Protein AF-0000000080330402 (afdb_homodimer)

Secondary structure (DSSP, 8-state):
-PPPHHHHHHHHHHHHHHHHHHHHS-GGG--HHHHHHHHT--HHHHHHH-TTTHHHHHHHHHHHHHHHHHHTTTTTGGG--SHHHHHHHHHHHHHHHHHHTT--HHHHHHHHHTTSTTHHHHHHHHHHHHHHHHHHHHHHHHHTTSS-TTS-HHHHHHHHHHHHHHHHHHHHHHS--HHHHHHHHHHHHHHHHHHHHHS--/-PPPHHHHHHHHHHHHHHHHHHHHS-GGG--HHHHHHHHT--HHHHHHH-TTTHHHHHHHHHHHHHHHHHHTTTTTGGG--SHHHHHHHHHHHHHHHHHHTT--HHHHHHHHHTTSTTHHHHHHHHHHHHHHHHHHHHHHHHHTTSS-TTS-HHHHHHHHHHHHHHHHHHHHHHS--HHHHHHHHHHHHHHHHHHHHHS--

Radius of gyration: 23.69 Å; Cα contacts (8 Å, |Δi|>4): 505; chains: 2; bounding box: 71×66×46 Å

InterPro domains:
  IPR001647 DNA-binding HTH domain, TetR-type [PF00440] (14-61)
  IPR009057 Homedomain-like superfamily [SSF46689] (9-74)
  IPR011075 Tetracyclin repressor-like, C-terminal domain [PF16925] (95-185)
  IPR036271 Tetracyclin repressor-like, C-terminal domain superfamily [SSF48498] (82-192)

Sequence (402 aa):
MALTTKGMATRQRILEGAAAYLRSNDAGNATLDEIREVTRTSKGQLFHYFPGGKEELLLEVARHEAGRVLEDQQPHLGALDSWAAWDRWRRALIARYKAQGPNCPLASLMNHVGHVPGAAEVTTTLLGQWQDYVERGIVVMQTKGAVSATIDARRTAGAFIAGIQGGVTVLRTTGRTDHLEAVLKILISYLRGSVAQEVSPMALTTKGMATRQRILEGAAAYLRSNDAGNATLDEIREVTRTSKGQLFHYFPGGKEELLLEVARHEAGRVLEDQQPHLGALDSWAAWDRWRRALIARYKAQGPNCPLASLMNHVGHVPGAAEVTTTLLGQWQDYVERGIVVMQTKGAVSATIDARRTAGAFIAGIQGGVTVLRTTGRTDHLEAVLKILISYLRGSVAQEVSP

Solvent-accessible surface area (backbone atoms only — not comparable to full-atom values): 20784 Å² total; per-residue (Å²): 129,83,73,48,72,67,49,46,51,51,48,49,49,40,42,52,37,41,41,59,52,40,63,79,36,62,54,83,75,59,46,69,67,57,42,24,62,75,43,72,44,53,74,68,53,49,40,68,75,25,71,70,39,68,65,45,46,51,48,52,32,36,46,54,45,46,54,44,62,59,56,71,41,54,68,34,51,79,46,30,68,45,72,70,31,44,49,49,30,51,53,51,53,51,52,50,49,61,72,48,44,52,62,45,55,50,62,52,38,41,74,68,39,51,83,41,90,63,39,52,52,45,55,51,50,42,53,50,54,54,27,50,38,45,18,53,22,44,49,48,25,29,76,70,61,57,21,36,81,83,58,56,37,63,51,50,17,31,17,51,50,11,18,48,50,7,8,50,52,47,13,45,63,72,65,44,57,63,30,30,53,31,25,52,52,48,55,52,48,42,43,58,47,38,41,64,64,69,70,63,128,130,84,72,50,73,67,51,48,51,52,47,48,50,42,42,51,40,42,41,60,52,39,63,78,36,62,54,83,74,60,45,69,66,58,43,24,62,75,43,72,43,53,73,68,54,48,41,67,73,26,70,70,39,65,64,44,45,51,49,51,31,36,46,53,44,46,53,45,62,58,55,70,40,54,67,35,52,81,45,31,68,45,72,68,32,44,50,50,30,52,51,52,52,52,51,50,49,61,72,49,45,50,63,47,54,49,61,52,39,43,73,67,39,53,83,42,88,64,38,53,52,46,54,51,49,43,54,49,54,53,26,50,40,46,18,52,21,45,47,48,25,29,77,70,62,56,21,37,81,85,58,55,38,64,51,52,19,30,18,51,50,11,20,50,49,7,8,50,53,47,14,45,62,72,64,44,58,64,30,30,54,32,24,51,52,49,54,53,48,43,44,58,47,39,40,64,64,70,70,61,127

Foldseek 3Di:
DDADPVRVVLLVLLLVQLLVVLLVPQLVPDDPVNSCVSSVHDPVSCCVSVVVPSLSSLLSNLLVLLVVLVVQLPPLLQPLQDLVSLVVSLVSLLVVLLVSFLRDSNVSSCVPNVVPPCSVVSVVVSLVVSLVSQLVSLVNCCVVLQFPPVDDSSVLSNQLSVQQVVLSVVRNVPVDNVSSSVSSVVSSVCRRCRSVVVPDD/DDADPVRVVLLVLLLVQLLVVLLVPQLVPDDPVNSCVSSVHDPVSCCVSVVVPSLSSLLSNLLVLLVVLVVQLPPLLQPLQDLVSLVVSLVSLLVVLLVSFLRDSNVSSCVPNVVPPCSVVSVVVSLVVSLVSQLVSLVNCCVVLQFPPVDDSSVLSNQLSVQQVVLSVVRNVPVDNVSSSVSSVVSSVCRRCRSVVVPDD

pLDDT: mean 92.51, std 9.35, range [40.81, 98.94]

Nearest PDB structures (foldseek):
  3bqz-assembly1_A  TM=7.120E-01  e=2.801E-05  Staphylococcus aureus
  3btj-assembly1_A  TM=7.243E-01  e=1.019E-04  Staphylococcus aureus subsp. aureus Mu50
  3bti-assembly1_A  TM=6.392E-01  e=7.377E-05  Staphylococcus aureus subsp. aureus Mu50
  4gfk-assembly1_A  TM=7.429E-01  e=1.121E-03  Vibrio cholerae O1 biovar El Tor str. N16961
  4gcl-assembly1_A  TM=5.907E-01  e=1.777E-03  Escherichia coli UTI89

Organism: NCBI:txid40318

Structure (mmCIF, N/CA/C/O backbone):
data_AF-0000000080330402-model_v1
#
loop_
_entity.id
_entity.type
_entity.pdbx_description
1 polymer 'TetR family transcriptional regulator'
#
loop_
_atom_site.group_PDB
_atom_site.id
_atom_site.type_symbol
_atom_site.label_atom_id
_atom_site.label_alt_id
_atom_site.label_comp_id
_atom_site.label_asym_id
_atom_site.label_entity_id
_atom_site.label_seq_id
_atom_site.pdbx_PDB_ins_code
_atom_site.Cartn_x
_atom_site.Cartn_y
_atom_site.Cartn_z
_atom_site.occupancy
_atom_site.B_iso_or_equiv
_atom_site.auth_seq_id
_atom_site.auth_comp_id
_atom_site.auth_asym_id
_atom_site.auth_atom_id
_atom_site.pdbx_PDB_model_num
ATOM 1 N N . MET A 1 1 ? -29.625 10.789 22.984 1 56.81 1 MET A N 1
ATOM 2 C CA . MET A 1 1 ? -30.828 10.164 22.469 1 56.81 1 MET A CA 1
ATOM 3 C C . MET A 1 1 ? -30.625 9.656 21.047 1 56.81 1 MET A C 1
ATOM 5 O O . MET A 1 1 ? -29.812 10.203 20.297 1 56.81 1 MET A O 1
ATOM 9 N N . ALA A 1 2 ? -31.156 8.555 20.797 1 69.06 2 ALA A N 1
ATOM 10 C CA . ALA A 1 2 ? -31.078 7.949 19.469 1 69.06 2 ALA A CA 1
ATOM 11 C C . ALA A 1 2 ? -31.75 8.836 18.422 1 69.06 2 ALA A C 1
ATOM 13 O O . ALA A 1 2 ? -32.812 9.43 18.672 1 69.06 2 ALA A O 1
ATOM 14 N N . LEU A 1 3 ? -31.094 9.219 17.375 1 80.81 3 LEU A N 1
ATOM 15 C CA . LEU A 1 3 ? -31.641 10.047 16.297 1 80.81 3 LEU A CA 1
ATOM 16 C C . LEU A 1 3 ? -32.906 9.422 15.734 1 80.81 3 LEU A C 1
ATOM 18 O O . LEU A 1 3 ? -33 8.195 15.633 1 80.81 3 LEU A O 1
ATOM 22 N N . THR A 1 4 ? -33.781 10.211 15.43 1 86.56 4 THR A N 1
ATOM 23 C CA . THR A 1 4 ? -35 9.797 14.734 1 86.56 4 THR A CA 1
ATOM 24 C C . THR A 1 4 ? -34.688 9.375 13.305 1 86.56 4 THR A C 1
ATOM 26 O O . THR A 1 4 ? -33.562 9.531 12.836 1 86.56 4 THR A O 1
ATOM 29 N N . THR A 1 5 ? -35.688 8.82 12.641 1 87.62 5 THR A N 1
ATOM 30 C CA . THR A 1 5 ? -35.531 8.461 11.234 1 87.62 5 THR A CA 1
ATOM 31 C C . THR A 1 5 ? -35.188 9.695 10.398 1 87.62 5 THR A C 1
ATOM 33 O O . THR A 1 5 ? -34.312 9.641 9.531 1 87.62 5 THR A O 1
ATOM 36 N N . LYS A 1 6 ? -35.938 10.711 10.633 1 87.88 6 LYS A N 1
ATOM 37 C CA . LYS A 1 6 ? -35.688 11.969 9.93 1 87.88 6 LYS A CA 1
ATOM 38 C C . LYS A 1 6 ? -34.281 12.5 10.25 1 87.88 6 LYS A C 1
ATOM 40 O O . LYS A 1 6 ? -33.594 13.016 9.367 1 87.88 6 LYS A O 1
ATOM 45 N N . GLY A 1 7 ? -33.938 12.453 11.461 1 88.56 7 GLY A N 1
ATOM 46 C CA . GLY A 1 7 ? -32.625 12.867 11.891 1 88.56 7 GLY A CA 1
ATOM 47 C C . GLY A 1 7 ? -31.5 12.094 11.211 1 88.56 7 GLY A C 1
ATOM 48 O O . GLY A 1 7 ? -30.5 12.68 10.789 1 88.56 7 GLY A O 1
ATOM 49 N N . MET A 1 8 ? -31.828 10.82 11.133 1 90.12 8 MET A N 1
ATOM 50 C CA . MET A 1 8 ? -30.844 9.961 10.469 1 90.12 8 MET A CA 1
ATOM 51 C C . MET A 1 8 ? -30.719 10.32 9 1 90.12 8 MET A C 1
ATOM 53 O O . MET A 1 8 ? -29.609 10.289 8.445 1 90.12 8 MET A O 1
ATOM 57 N N . ALA A 1 9 ? -31.75 10.641 8.406 1 91.81 9 ALA A N 1
ATOM 58 C CA . ALA A 1 9 ? -31.75 11.039 7 1 91.81 9 ALA A CA 1
ATOM 59 C C . ALA A 1 9 ? -30.969 12.344 6.805 1 91.81 9 ALA A C 1
ATOM 61 O O . ALA A 1 9 ? -30.25 12.492 5.824 1 91.81 9 ALA A O 1
ATOM 62 N N . THR A 1 10 ? -31.125 13.266 7.688 1 92.06 10 THR A N 1
ATOM 63 C CA . THR A 1 10 ? -30.406 14.539 7.617 1 92.06 10 THR A CA 1
ATOM 64 C C . THR A 1 10 ? -28.906 14.328 7.816 1 92.06 10 THR A C 1
ATOM 66 O O . THR A 1 10 ? -28.094 14.898 7.09 1 92.06 10 THR A O 1
ATOM 69 N N . ARG A 1 11 ? -28.594 13.531 8.781 1 94.31 11 ARG A N 1
ATOM 70 C CA . ARG A 1 11 ? -27.188 13.227 9.023 1 94.31 11 ARG A CA 1
ATOM 71 C C . ARG A 1 11 ? -26.547 12.617 7.785 1 94.31 11 ARG A C 1
ATOM 73 O O . ARG A 1 11 ? -25.422 12.984 7.422 1 94.31 11 ARG A O 1
ATOM 80 N N . GLN A 1 12 ? -27.281 11.758 7.168 1 93.81 12 GLN A N 1
ATOM 81 C CA . GLN A 1 12 ? -26.781 11.086 5.973 1 93.81 12 GLN A CA 1
ATOM 82 C C . GLN A 1 12 ? -26.609 12.07 4.82 1 93.81 12 GLN A C 1
ATOM 84 O O . GLN A 1 12 ? -25.641 11.992 4.062 1 93.81 12 GLN A O 1
ATOM 89 N N . ARG A 1 13 ? -27.5 12.938 4.703 1 93.94 13 ARG A N 1
ATOM 90 C CA . ARG A 1 13 ? -27.422 13.953 3.662 1 93.94 13 ARG A CA 1
ATOM 91 C C . ARG A 1 13 ? -26.172 14.828 3.848 1 93.94 13 ARG A C 1
ATOM 93 O O . ARG A 1 13 ? -25.484 15.141 2.879 1 93.94 13 ARG A O 1
ATOM 100 N N . ILE A 1 14 ? -25.922 15.188 5.043 1 94.38 14 ILE A N 1
ATOM 101 C CA . ILE A 1 14 ? -24.75 16 5.359 1 94.38 14 ILE A CA 1
ATOM 102 C C . ILE A 1 14 ? -23.469 15.211 5.047 1 94.38 14 ILE A C 1
ATOM 104 O O . ILE A 1 14 ? -22.547 15.734 4.426 1 94.38 14 ILE A O 1
ATOM 108 N N . LEU A 1 15 ? -23.516 14.023 5.457 1 95 15 LEU A N 1
ATOM 109 C CA . LEU A 1 15 ? -22.359 13.141 5.25 1 95 15 LEU A CA 1
ATOM 110 C C . LEU A 1 15 ? -22.078 12.977 3.762 1 95 15 LEU A C 1
ATOM 112 O O . LEU A 1 15 ? -20.922 13.102 3.334 1 95 15 LEU A O 1
ATOM 116 N N . GLU A 1 16 ? -23.062 12.773 2.943 1 94.38 16 GLU A N 1
ATOM 117 C CA . GLU A 1 16 ? -22.906 12.555 1.509 1 94.38 16 GLU A CA 1
ATOM 118 C C . GLU A 1 16 ? -22.453 13.836 0.805 1 94.38 16 GLU A C 1
ATOM 120 O O . GLU A 1 16 ? -21.625 13.789 -0.105 1 94.38 16 GLU A O 1
ATOM 125 N N . GLY A 1 17 ? -22.969 14.883 1.224 1 93.75 17 GLY A N 1
ATOM 126 C CA . GLY A 1 17 ? -22.531 16.156 0.688 1 93.75 17 GLY A CA 1
ATOM 127 C C . GLY A 1 17 ? -21.078 16.484 1.004 1 93.75 17 GLY A C 1
ATOM 128 O O . GLY A 1 17 ? -20.344 16.938 0.136 1 93.75 17 GLY A O 1
ATOM 129 N N . ALA A 1 18 ? -20.75 16.234 2.287 1 94.31 18 ALA A N 1
ATOM 130 C CA . ALA A 1 18 ? -19.359 16.438 2.697 1 94.31 18 ALA A CA 1
ATOM 131 C C . ALA A 1 18 ? -18.422 15.531 1.908 1 94.31 18 ALA A C 1
ATOM 133 O O . ALA A 1 18 ? -17.359 15.969 1.464 1 94.31 18 ALA A O 1
ATOM 134 N N . ALA A 1 19 ? -18.828 14.328 1.722 1 93.5 19 ALA A N 1
ATOM 135 C CA . ALA A 1 19 ? -18.031 13.359 0.97 1 93.5 19 ALA A CA 1
ATOM 136 C C . ALA A 1 19 ? -17.812 13.828 -0.465 1 93.5 19 ALA A C 1
ATOM 138 O O . ALA A 1 19 ? -16.688 13.773 -0.979 1 93.5 19 ALA A O 1
ATOM 139 N N . ALA A 1 20 ? -18.844 14.266 -1.09 1 91.75 20 ALA A N 1
ATOM 140 C CA . ALA A 1 20 ? -18.75 14.758 -2.461 1 91.75 20 ALA A CA 1
ATOM 141 C C . ALA A 1 20 ? -17.797 15.953 -2.555 1 91.75 20 ALA A C 1
ATOM 143 O O . ALA A 1 20 ? -17 16.047 -3.49 1 91.75 20 ALA A O 1
ATOM 144 N N . TYR A 1 21 ? -17.906 16.797 -1.569 1 92.25 21 TYR A N 1
ATOM 145 C CA . TYR A 1 21 ? -17.031 17.969 -1.501 1 92.25 21 TYR A CA 1
ATOM 146 C C . TYR 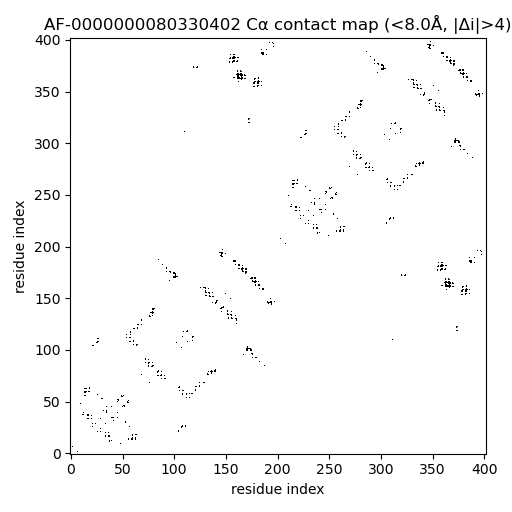A 1 21 ? -15.578 17.547 -1.35 1 92.25 21 TYR A C 1
ATOM 148 O O . TYR A 1 21 ? -14.695 18.094 -2.031 1 92.25 21 TYR A O 1
ATOM 156 N N . LEU A 1 22 ? -15.352 16.594 -0.539 1 89.88 22 LEU A N 1
ATOM 157 C CA . LEU A 1 22 ? -13.992 16.219 -0.17 1 89.88 22 LEU A CA 1
ATOM 158 C C . LEU A 1 22 ? -13.352 15.367 -1.262 1 89.88 22 LEU A C 1
ATOM 160 O O . LEU A 1 22 ? -12.133 15.18 -1.276 1 89.88 22 LEU A O 1
ATOM 164 N N . ARG A 1 23 ? -14.078 14.859 -2.154 1 84.62 23 ARG A N 1
ATOM 165 C CA . ARG A 1 23 ? -13.547 14.109 -3.291 1 84.62 23 ARG A CA 1
ATOM 166 C C . ARG A 1 23 ? -12.867 15.047 -4.285 1 84.62 23 ARG A C 1
ATOM 168 O O . ARG A 1 23 ? -11.93 14.641 -4.98 1 84.62 23 ARG A O 1
ATOM 175 N N . SER A 1 24 ? -13.344 16.234 -4.277 1 81.06 24 SER A N 1
ATOM 176 C CA . SER A 1 24 ? -12.82 17.203 -5.242 1 81.06 24 SER A CA 1
ATOM 177 C C . SER A 1 24 ? -11.836 18.156 -4.59 1 81.06 24 SER A C 1
ATOM 179 O O . SER A 1 24 ? -11.188 18.953 -5.273 1 81.06 24 SER A O 1
ATOM 181 N N . ASN A 1 25 ? -11.844 18.016 -3.24 1 79.56 25 ASN A N 1
ATOM 182 C CA . ASN A 1 25 ? -10.992 18.922 -2.475 1 79.56 25 ASN A CA 1
ATOM 183 C C . ASN A 1 25 ? -10.109 18.156 -1.489 1 79.56 25 ASN A C 1
ATOM 185 O O . ASN A 1 25 ? -10.477 17.078 -1.034 1 79.56 25 ASN A O 1
ATOM 189 N N . ASP A 1 26 ? -9 18.719 -1.228 1 75 26 ASP A N 1
ATOM 190 C CA . ASP A 1 26 ? -8.125 18.109 -0.228 1 75 26 ASP A CA 1
ATOM 191 C C . ASP A 1 26 ? -8.711 18.25 1.174 1 75 26 ASP A C 1
ATOM 193 O O . ASP A 1 26 ? -9.062 19.359 1.6 1 75 26 ASP A O 1
ATOM 197 N N . ALA A 1 27 ? -8.852 17.156 1.894 1 74.5 27 ALA A N 1
ATOM 198 C CA . ALA A 1 27 ? -9.438 17.125 3.229 1 74.5 27 ALA A CA 1
ATOM 199 C C . ALA A 1 27 ? -8.695 18.031 4.191 1 74.5 27 ALA A C 1
ATOM 201 O O . ALA A 1 27 ? -9.289 18.609 5.109 1 74.5 27 ALA A O 1
ATOM 202 N N . GLY A 1 28 ? -7.43 18.109 3.963 1 73.81 28 GLY A N 1
ATOM 203 C CA . GLY A 1 28 ? -6.621 18.938 4.836 1 73.81 28 GLY A CA 1
ATOM 204 C C . GLY A 1 28 ? -6.969 20.422 4.742 1 73.81 28 GLY A C 1
ATOM 205 O O . GLY A 1 28 ? -6.84 21.156 5.723 1 73.81 28 GLY A O 1
ATOM 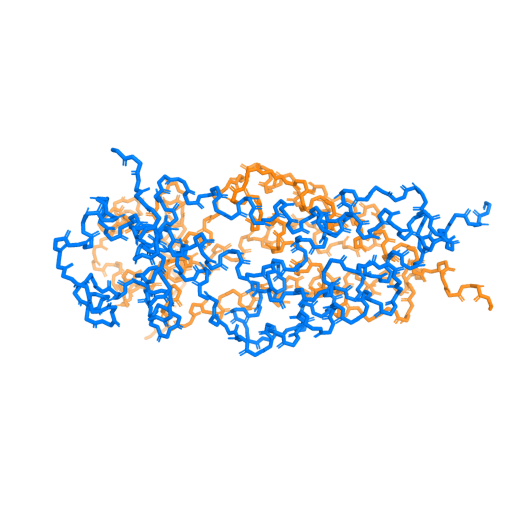206 N N . ASN A 1 29 ? -7.5 20.844 3.699 1 78.94 29 ASN A N 1
ATOM 207 C CA . ASN A 1 29 ? -7.805 22.25 3.469 1 78.94 29 ASN A CA 1
ATOM 208 C C . ASN A 1 29 ? -9.289 22.547 3.658 1 78.94 29 ASN A C 1
ATOM 210 O O . ASN A 1 29 ? -9.703 23.703 3.658 1 78.94 29 ASN A O 1
ATOM 214 N N . ALA A 1 30 ? -9.969 21.484 3.893 1 84.81 30 ALA A N 1
ATOM 215 C CA . ALA A 1 30 ? -11.414 21.672 4.016 1 84.81 30 ALA A CA 1
ATOM 216 C C . ALA A 1 30 ? -11.781 22.266 5.371 1 84.81 30 ALA A C 1
ATOM 218 O O . ALA A 1 30 ? -11.242 21.859 6.402 1 84.81 30 ALA A O 1
ATOM 219 N N . THR A 1 31 ? -12.617 23.312 5.309 1 88.31 31 THR A N 1
ATOM 220 C CA . THR A 1 31 ? -13.109 23.891 6.551 1 88.31 31 THR A CA 1
ATOM 221 C C . THR A 1 31 ? -14.57 23.516 6.793 1 88.31 31 THR A C 1
ATOM 223 O O . THR A 1 31 ? -15.297 23.203 5.852 1 88.31 31 THR A O 1
ATOM 226 N N . LEU A 1 32 ? -14.938 23.547 8.086 1 91.31 32 LEU A N 1
ATOM 227 C CA . LEU A 1 32 ? -16.328 23.25 8.422 1 91.31 32 LEU A CA 1
ATOM 228 C C . LEU A 1 32 ? -17.266 24.266 7.777 1 91.31 32 LEU A C 1
ATOM 230 O O . LEU A 1 32 ? -18.391 23.922 7.395 1 91.31 32 LEU A O 1
ATOM 234 N N . ASP A 1 33 ? -16.734 25.469 7.57 1 92.81 33 ASP A N 1
ATOM 235 C CA . ASP A 1 33 ? -17.547 26.516 6.941 1 92.81 33 ASP A CA 1
ATOM 236 C C . ASP A 1 33 ? -17.844 26.172 5.484 1 92.81 33 ASP A C 1
ATOM 238 O O . ASP A 1 33 ? -18.984 26.328 5.023 1 92.81 33 ASP A O 1
ATOM 242 N N . GLU A 1 34 ? -16.938 25.703 4.824 1 93.19 34 GLU A N 1
ATOM 243 C CA . GLU A 1 34 ? -17.125 25.281 3.436 1 93.19 34 GLU A CA 1
ATOM 244 C C . GLU A 1 34 ? -18.078 24.094 3.342 1 93.19 34 GLU A C 1
ATOM 246 O O . GLU A 1 34 ? -18.938 24.047 2.455 1 93.19 34 GLU A O 1
ATOM 251 N N . ILE A 1 35 ? -17.906 23.156 4.277 1 92.81 35 ILE A N 1
ATOM 252 C CA . ILE A 1 35 ? -18.766 21.969 4.289 1 92.81 35 ILE A CA 1
ATOM 253 C C . ILE A 1 35 ? -20.203 22.375 4.594 1 92.81 35 ILE A C 1
ATOM 255 O O . ILE A 1 35 ? -21.141 21.875 3.969 1 92.81 35 ILE A O 1
ATOM 259 N N . ARG A 1 36 ? -20.359 23.281 5.48 1 94.62 36 ARG A N 1
ATOM 260 C CA . ARG A 1 36 ? -21.688 23.797 5.812 1 94.62 36 ARG A CA 1
ATOM 261 C C . ARG A 1 36 ? -22.344 24.438 4.59 1 94.62 36 ARG A C 1
ATOM 263 O O . ARG A 1 36 ? -23.531 24.188 4.324 1 94.62 36 ARG A O 1
ATOM 270 N N . GLU A 1 37 ? -21.578 25.141 3.859 1 94.81 37 GLU A N 1
ATOM 271 C CA . GLU A 1 37 ? -22.109 25.828 2.689 1 94.81 37 GLU A CA 1
ATOM 272 C C . GLU A 1 37 ? -22.578 24.844 1.624 1 94.81 37 GLU A C 1
ATOM 274 O O . GLU A 1 37 ? -23.688 24.969 1.095 1 94.81 37 GLU A O 1
ATOM 279 N N . VAL A 1 38 ? -21.828 23.859 1.396 1 92.62 38 VAL A N 1
ATOM 280 C CA . VAL A 1 38 ? -22.109 22.922 0.309 1 92.62 38 VAL A CA 1
ATOM 281 C C . VAL A 1 38 ? -23.25 22 0.708 1 92.62 38 VAL A C 1
ATOM 283 O O . VAL A 1 38 ? -24.031 21.547 -0.146 1 92.62 38 VAL A O 1
ATOM 286 N N . THR A 1 39 ? -23.422 21.781 2.029 1 93.81 39 THR A N 1
ATOM 287 C CA . THR A 1 39 ? -24.453 20.859 2.494 1 93.81 39 THR A CA 1
ATOM 288 C C . THR A 1 39 ? -25.688 21.625 2.947 1 93.81 39 THR A C 1
ATOM 290 O O . THR A 1 39 ? -26.672 21.031 3.387 1 93.81 39 THR A O 1
ATOM 293 N N . ARG A 1 40 ? -25.641 22.969 2.926 1 94.62 40 ARG A N 1
ATOM 294 C CA . ARG A 1 40 ? -26.734 23.828 3.359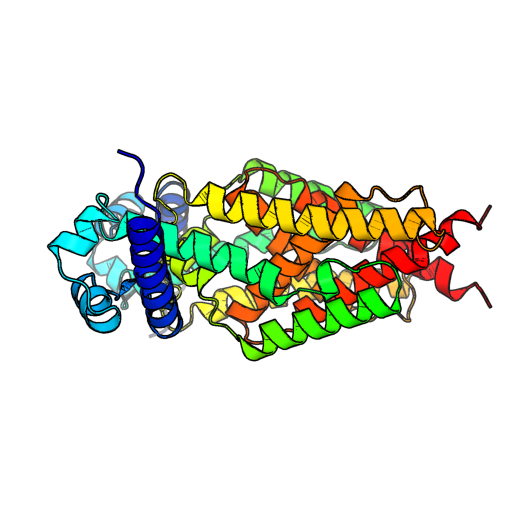 1 94.62 40 ARG A CA 1
ATOM 295 C C . ARG A 1 40 ? -27.156 23.484 4.785 1 94.62 40 ARG A C 1
ATOM 297 O O . ARG A 1 40 ? -28.344 23.281 5.051 1 94.62 40 ARG A O 1
ATOM 304 N N . THR A 1 41 ? -26.172 23.422 5.613 1 94.25 41 THR A N 1
ATOM 305 C CA . THR A 1 41 ? -26.359 23.094 7.023 1 94.25 41 THR A CA 1
ATOM 306 C C . THR A 1 41 ? -25.875 24.234 7.914 1 94.25 41 THR A C 1
ATOM 308 O O . THR A 1 41 ? -24.828 24.844 7.633 1 94.25 41 THR A O 1
ATOM 311 N N . SER A 1 42 ? -26.641 24.516 8.922 1 94.19 42 SER A N 1
ATOM 312 C CA . SER A 1 42 ? -26.203 25.531 9.867 1 94.19 42 SER A CA 1
ATOM 313 C C . SER A 1 42 ? -25.094 25 10.773 1 94.19 42 SER A C 1
ATOM 315 O O . SER A 1 42 ? -24.906 23.781 10.867 1 94.19 42 SER A O 1
ATOM 317 N N . LYS A 1 43 ? -24.375 25.938 11.398 1 92.81 43 LYS A N 1
ATOM 318 C CA . LYS A 1 43 ? -23.328 25.547 12.336 1 92.81 43 LYS A CA 1
ATOM 319 C C . LYS A 1 43 ? -23.906 24.688 13.469 1 92.81 43 LYS A C 1
ATOM 321 O O . LYS A 1 43 ? -23.328 23.656 13.828 1 92.81 43 LYS A O 1
ATOM 326 N N . GLY A 1 44 ? -25.031 25.078 14 1 93.5 44 GLY A N 1
ATOM 327 C CA . GLY A 1 44 ? -25.688 24.328 15.062 1 93.5 44 GLY A CA 1
ATOM 328 C C . GLY A 1 44 ? -26.078 22.922 14.656 1 93.5 44 GLY A C 1
ATOM 329 O O . GLY A 1 44 ? -25.891 21.969 15.414 1 93.5 44 GLY A O 1
ATOM 330 N N . GLN A 1 45 ? -26.547 22.812 13.523 1 92.88 45 GLN A N 1
ATOM 331 C CA . GLN A 1 45 ? -26.938 21.5 13 1 92.88 45 GLN A CA 1
ATOM 332 C C . GLN A 1 45 ? -25.734 20.594 12.836 1 92.88 45 GLN A C 1
ATOM 334 O O . GLN A 1 45 ? -25.781 19.406 13.188 1 92.88 45 GLN A O 1
ATOM 339 N N . LEU A 1 46 ? -24.641 21.141 12.328 1 94.25 46 LEU A N 1
ATOM 340 C CA . LEU A 1 46 ? -23.438 20.344 12.117 1 94.25 46 LEU A CA 1
ATOM 341 C C . LEU A 1 46 ? -22.922 19.766 13.43 1 94.25 46 LEU A C 1
ATOM 343 O O . LEU A 1 46 ? -22.594 18.578 13.5 1 94.25 46 LEU A O 1
ATOM 347 N N . PHE A 1 47 ? -22.984 20.578 14.469 1 93.69 47 PHE A N 1
ATOM 348 C CA . PHE A 1 47 ? -22.453 20.125 15.75 1 93.69 47 PHE A CA 1
ATOM 349 C C . PHE A 1 47 ? -23.453 19.219 16.453 1 93.69 47 PHE A C 1
ATOM 351 O O . PHE A 1 47 ? -23.078 18.422 17.312 1 93.69 47 PHE A O 1
ATOM 358 N N . HIS A 1 48 ? -24.703 19.406 16.047 1 94.38 48 HIS A N 1
ATOM 359 C CA . HIS A 1 48 ? -25.719 18.484 16.547 1 94.38 48 HIS A CA 1
ATOM 360 C C . HIS A 1 48 ? -25.484 17.078 16.016 1 94.38 48 HIS A C 1
ATOM 362 O O . HIS A 1 48 ? -25.531 16.109 16.781 1 94.38 48 HIS A O 1
ATOM 368 N N . TYR A 1 49 ? -25.234 16.984 14.766 1 94.75 49 TYR A N 1
ATOM 369 C CA . TYR A 1 49 ? -25.094 15.68 14.133 1 94.75 49 TYR A CA 1
ATOM 370 C C . TYR A 1 49 ? -23.656 15.156 14.258 1 94.75 49 TYR A C 1
ATOM 372 O O . TYR A 1 49 ? -23.438 13.945 14.219 1 94.75 49 TYR A O 1
ATOM 380 N N . PHE A 1 50 ? -22.672 16.062 14.422 1 95.81 50 PHE A N 1
ATOM 381 C CA . PHE A 1 50 ? -21.266 15.727 14.594 1 95.81 50 PHE A CA 1
ATOM 382 C C . PHE A 1 50 ? -20.656 16.531 15.727 1 95.81 50 PHE A C 1
ATOM 384 O O . PHE A 1 50 ? -19.859 17.438 15.484 1 95.81 50 PHE A O 1
ATOM 391 N N . PRO A 1 51 ? -20.906 16.094 16.906 1 94.25 51 PRO A N 1
ATOM 392 C CA . PRO A 1 51 ? -20.5 16.891 18.078 1 94.25 51 PRO A CA 1
ATOM 393 C C . PRO A 1 51 ? -18.984 16.953 18.25 1 94.25 51 PRO A C 1
ATOM 395 O O . PRO A 1 51 ? -18.484 17.906 18.828 1 94.25 51 PRO A O 1
ATOM 398 N N . GLY A 1 52 ? -18.297 15.984 17.688 1 92.56 52 GLY A N 1
ATOM 399 C CA . GLY A 1 52 ? -16.859 15.977 17.781 1 92.56 52 GLY A CA 1
ATOM 400 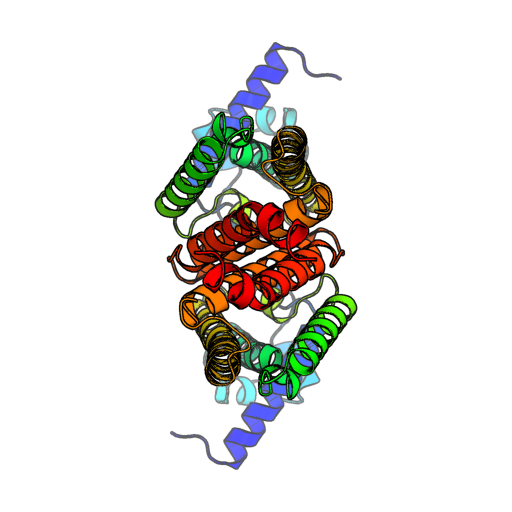C C . GLY A 1 52 ? -16.188 16.906 16.797 1 92.56 52 GLY A C 1
ATOM 401 O O . GLY A 1 52 ? -14.961 16.984 16.734 1 92.56 52 GLY A O 1
ATOM 402 N N . GLY A 1 53 ? -17 17.547 15.953 1 92.12 53 GLY A N 1
ATOM 403 C CA . GLY A 1 53 ? -16.469 18.562 15.062 1 92.12 53 GLY A CA 1
ATOM 404 C C . GLY A 1 53 ? -15.891 18 13.773 1 92.12 53 GLY A C 1
ATOM 405 O O . GLY A 1 53 ? -16.391 17 13.258 1 92.12 53 GLY A O 1
ATOM 406 N N . LYS A 1 54 ? -14.898 18.688 13.297 1 90.56 54 LYS A N 1
ATOM 407 C CA . LYS A 1 54 ? -14.305 18.391 11.992 1 90.56 54 LYS A CA 1
ATOM 408 C C . LYS A 1 54 ? -13.727 16.984 11.953 1 90.56 54 LYS A C 1
ATOM 410 O O . LYS A 1 54 ? -13.953 16.234 11 1 90.56 54 LYS A O 1
ATOM 415 N N . GLU A 1 55 ? -13.07 16.578 13.031 1 90.88 55 GLU A N 1
ATOM 416 C CA . GLU A 1 55 ? -12.414 15.266 13.055 1 90.88 55 GLU A CA 1
ATOM 417 C C . GLU A 1 55 ? -13.445 14.133 13.008 1 90.88 55 GLU A C 1
ATOM 419 O O . GLU A 1 55 ? -13.258 13.156 12.281 1 90.88 55 GLU A O 1
ATOM 424 N N . GLU A 1 56 ? -14.445 14.328 13.734 1 93.12 56 GLU A N 1
ATOM 425 C CA . GLU A 1 56 ? -15.508 13.328 13.711 1 93.12 56 GLU A CA 1
ATOM 426 C C . GLU A 1 56 ? -16.172 13.258 12.336 1 93.12 56 GLU A C 1
ATOM 428 O O . GLU A 1 56 ? -16.422 12.172 11.82 1 93.12 56 GLU A O 1
ATOM 433 N N . LEU A 1 57 ? -16.469 14.398 11.781 1 93.69 57 LEU A N 1
ATOM 434 C CA . LEU A 1 57 ? -17.094 14.453 10.461 1 93.69 57 LEU A CA 1
ATOM 435 C C . LEU A 1 57 ? -16.203 13.773 9.422 1 93.69 57 LEU A C 1
ATOM 437 O O . LEU A 1 57 ? -16.672 12.938 8.648 1 93.69 57 LEU A O 1
ATOM 441 N N . LEU A 1 58 ? -14.93 14.102 9.438 1 93.12 58 LEU A N 1
ATOM 442 C CA . LEU A 1 58 ? -14 13.531 8.469 1 93.12 58 LEU A CA 1
ATOM 443 C C . LEU A 1 58 ? -13.883 12.023 8.648 1 93.12 58 LEU A C 1
ATOM 445 O O . LEU A 1 58 ? -13.797 11.281 7.668 1 93.12 58 LEU A O 1
ATOM 449 N N . LEU A 1 59 ? -13.906 11.602 9.898 1 94.62 59 LEU A N 1
ATOM 450 C CA . LEU A 1 59 ? -13.859 10.164 10.164 1 94.62 59 LEU A CA 1
ATOM 451 C C . LEU A 1 59 ? -15.102 9.477 9.625 1 94.62 59 LEU A C 1
ATOM 453 O O . LEU A 1 59 ? -15.016 8.391 9.039 1 94.62 59 LEU A O 1
ATOM 457 N N . GLU A 1 60 ? -16.203 10.086 9.805 1 95.12 60 GLU A N 1
ATOM 458 C CA . GLU A 1 60 ? -17.438 9.508 9.305 1 95.12 60 GLU A CA 1
ATOM 459 C C . GLU A 1 60 ? -17.469 9.516 7.777 1 95.12 60 GLU A C 1
ATOM 461 O O . GLU A 1 60 ? -18.016 8.602 7.156 1 95.12 60 GLU A O 1
ATOM 466 N N . VAL A 1 61 ? -16.953 10.523 7.176 1 95.06 61 VAL A N 1
ATOM 467 C CA . VAL A 1 61 ? -16.828 10.562 5.723 1 95.06 61 VAL A CA 1
ATOM 468 C C . VAL A 1 61 ? -15.906 9.438 5.258 1 95.06 61 VAL A C 1
ATOM 470 O O . VAL A 1 61 ? -16.172 8.781 4.246 1 95.06 61 VAL A O 1
ATOM 473 N N . ALA A 1 62 ? -14.844 9.219 6.004 1 95 62 ALA A N 1
ATOM 474 C CA . ALA A 1 62 ? -13.93 8.125 5.68 1 95 62 ALA A CA 1
ATOM 475 C C . ALA A 1 62 ? -14.648 6.781 5.719 1 95 62 ALA A C 1
ATOM 477 O O . ALA A 1 62 ? -14.461 5.941 4.832 1 95 62 ALA A O 1
ATOM 478 N N . ARG A 1 63 ? -15.461 6.59 6.715 1 95.25 63 ARG A N 1
ATOM 479 C CA . ARG A 1 63 ? -16.234 5.359 6.82 1 95.25 63 ARG A CA 1
ATOM 480 C C . ARG A 1 63 ? -17.172 5.199 5.629 1 95.25 63 ARG A C 1
ATOM 482 O O . ARG A 1 63 ? -17.328 4.102 5.094 1 95.25 63 ARG A O 1
ATOM 489 N N . HIS A 1 64 ? -17.797 6.305 5.305 1 94.5 64 HIS A N 1
ATOM 490 C CA . HIS A 1 64 ? -18.672 6.316 4.145 1 94.5 64 HIS A CA 1
ATOM 491 C C . HIS A 1 64 ? -17.922 5.957 2.873 1 94.5 64 HIS A C 1
ATOM 493 O O . HIS A 1 64 ? -18.375 5.125 2.086 1 94.5 64 HIS A O 1
ATOM 499 N N . GLU A 1 65 ? -16.797 6.52 2.639 1 94.06 65 GLU A N 1
ATOM 500 C CA . GLU A 1 65 ? -15.969 6.258 1.463 1 94.06 65 GLU A CA 1
ATOM 501 C C . GLU A 1 65 ? -15.461 4.82 1.45 1 94.06 65 GLU A C 1
ATOM 503 O O . GLU A 1 65 ? -15.328 4.211 0.386 1 94.06 65 GLU A O 1
ATOM 508 N N . ALA A 1 66 ? -15.125 4.293 2.607 1 95.25 66 ALA A N 1
ATOM 509 C CA . ALA A 1 66 ? -14.703 2.896 2.709 1 95.25 66 ALA A CA 1
ATOM 510 C C . ALA A 1 66 ? -15.797 1.959 2.201 1 95.25 66 ALA A C 1
ATOM 512 O O . ALA A 1 66 ? -15.516 0.996 1.485 1 95.25 66 ALA A O 1
ATOM 513 N N . GLY A 1 67 ? -17 2.215 2.572 1 94.38 67 GLY A N 1
ATOM 514 C CA . GLY A 1 67 ? -18.125 1.442 2.064 1 94.38 67 GLY A CA 1
ATOM 515 C C . GLY A 1 67 ? -18.266 1.514 0.555 1 94.38 67 GLY A C 1
ATOM 516 O O . GLY A 1 67 ? -18.578 0.515 -0.092 1 94.38 67 GLY A O 1
ATOM 517 N N . ARG A 1 68 ? -17.969 2.594 -0.031 1 92.88 68 ARG A N 1
ATOM 518 C CA . ARG A 1 68 ? -18.094 2.809 -1.469 1 92.88 68 ARG A CA 1
ATOM 519 C C . ARG A 1 68 ? -17.047 1.998 -2.234 1 92.88 68 ARG A C 1
ATOM 521 O O . ARG A 1 68 ? -17.297 1.571 -3.365 1 92.88 68 ARG A O 1
ATOM 528 N N . VAL A 1 69 ? -15.938 1.75 -1.649 1 95.5 69 VAL A N 1
ATOM 529 C CA . VAL A 1 69 ? -14.875 0.981 -2.293 1 95.5 69 VAL A CA 1
ATOM 530 C C . VAL A 1 69 ? -15.398 -0.4 -2.68 1 95.5 69 VAL A C 1
ATOM 532 O O . VAL A 1 69 ? -15.18 -0.863 -3.801 1 95.5 69 VAL A O 1
ATOM 535 N N . LEU A 1 70 ? -16.125 -0.995 -1.754 1 96.69 70 LEU A N 1
ATOM 536 C CA . LEU A 1 70 ? -16.656 -2.33 -2.006 1 96.69 70 LEU A CA 1
ATOM 537 C C . LEU A 1 70 ? -17.891 -2.264 -2.889 1 96.69 70 LEU A C 1
ATOM 539 O O . LEU A 1 70 ? -18.078 -3.094 -3.785 1 96.69 70 LEU A O 1
ATOM 543 N N . GLU A 1 71 ? -18.719 -1.243 -2.639 1 95.38 71 GLU A N 1
ATOM 544 C CA . GLU A 1 71 ? -19.938 -1.077 -3.412 1 95.38 71 GLU A CA 1
ATOM 545 C C . GLU A 1 71 ? -19.641 -0.887 -4.895 1 95.38 71 GLU A C 1
ATOM 547 O O . GLU A 1 71 ? -20.359 -1.404 -5.754 1 95.38 71 GLU A O 1
ATOM 552 N N . ASP A 1 72 ? -18.594 -0.252 -5.191 1 94.31 72 ASP A N 1
ATOM 553 C CA . ASP A 1 72 ? -18.219 0.055 -6.566 1 94.31 72 ASP A CA 1
ATOM 554 C C . ASP A 1 72 ? -17.75 -1.201 -7.301 1 94.31 72 ASP A C 1
ATOM 556 O O . ASP A 1 72 ? -17.625 -1.2 -8.523 1 94.31 72 ASP A O 1
ATOM 560 N N . GLN A 1 73 ? -17.516 -2.203 -6.562 1 97.38 73 GLN A N 1
ATOM 561 C CA . GLN A 1 73 ? -17.047 -3.439 -7.176 1 97.38 73 GLN A CA 1
ATOM 562 C C . GLN A 1 73 ? -18.203 -4.406 -7.418 1 97.38 73 GLN A C 1
ATOM 564 O O . GLN A 1 73 ? -18.031 -5.441 -8.062 1 97.38 73 GLN A O 1
ATOM 569 N N . GLN A 1 74 ? -19.359 -4.055 -6.793 1 96.94 74 GLN A N 1
ATOM 570 C CA . GLN A 1 74 ? -20.531 -4.902 -7.008 1 96.94 74 GLN A CA 1
ATOM 571 C C . GLN A 1 74 ? -21.141 -4.66 -8.391 1 96.94 74 GLN A C 1
ATOM 573 O O . GLN A 1 74 ? -21.031 -3.561 -8.93 1 96.94 74 GLN A O 1
ATOM 578 N N . PRO A 1 75 ? -21.734 -5.766 -9.031 1 97.31 75 PRO A N 1
ATOM 579 C CA . PRO A 1 75 ? -21.984 -7.094 -8.477 1 97.31 75 PRO A CA 1
ATOM 580 C C . PRO A 1 75 ? -20.812 -8.055 -8.664 1 97.31 75 PRO A C 1
ATOM 582 O O . PRO A 1 75 ? -20.875 -9.203 -8.219 1 97.31 75 PRO A O 1
ATOM 585 N N . HIS A 1 76 ? -19.75 -7.566 -9.273 1 98.06 76 HIS A N 1
ATOM 586 C CA . HIS A 1 76 ? -18.688 -8.469 -9.695 1 98.06 76 HIS A CA 1
ATOM 587 C C . HIS A 1 76 ? -18.016 -9.125 -8.492 1 98.06 76 HIS A C 1
ATOM 589 O O . HIS A 1 76 ? -17.844 -10.352 -8.461 1 98.06 76 HIS A O 1
ATOM 595 N N . LEU A 1 77 ? -17.734 -8.391 -7.473 1 98.06 77 LEU A N 1
ATOM 596 C CA . LEU A 1 77 ? -17.047 -8.883 -6.281 1 98.06 77 LEU A CA 1
ATOM 597 C C . LEU A 1 77 ? -17.891 -9.914 -5.551 1 98.06 77 LEU A C 1
ATOM 599 O O . LEU A 1 77 ? -17.359 -10.875 -4.988 1 98.06 77 LEU A O 1
ATOM 603 N N . GLY A 1 78 ? -19.172 -9.75 -5.602 1 97.75 78 GLY A N 1
ATOM 604 C CA . GLY A 1 78 ? -20.078 -10.656 -4.902 1 97.75 78 GLY A CA 1
ATOM 605 C C . GLY A 1 78 ? -20.422 -11.891 -5.715 1 97.75 78 GLY A C 1
ATOM 606 O O . GLY A 1 78 ? -21.094 -12.797 -5.215 1 97.75 78 GLY A O 1
ATOM 607 N N . ALA A 1 79 ? -19.938 -11.984 -6.941 1 97.69 79 ALA A N 1
ATOM 608 C CA . ALA A 1 79 ? -20.344 -13.047 -7.848 1 97.69 79 ALA A CA 1
ATOM 609 C C . ALA A 1 79 ? -19.141 -13.781 -8.422 1 97.69 79 ALA A C 1
ATOM 611 O O . ALA A 1 79 ? -19.094 -14.07 -9.617 1 97.69 79 ALA A O 1
ATOM 612 N N . LEU A 1 80 ? -18.219 -14.078 -7.578 1 98.5 80 LEU A N 1
ATOM 613 C CA . LEU A 1 80 ? -16.984 -14.742 -8.023 1 98.5 80 LEU A CA 1
ATOM 614 C C . LEU A 1 80 ? -17.172 -16.25 -8.07 1 98.5 80 LEU A C 1
ATOM 616 O O . LEU A 1 80 ? -16.609 -16.984 -7.246 1 98.5 80 LEU A O 1
ATOM 620 N N . ASP A 1 81 ? -17.891 -16.734 -9.133 1 98.44 81 ASP A N 1
ATOM 621 C CA . ASP A 1 81 ? -18.25 -18.141 -9.133 1 98.44 81 ASP A CA 1
ATOM 622 C C . ASP A 1 81 ? -17.828 -18.828 -10.438 1 98.44 81 ASP A C 1
ATOM 624 O O . ASP A 1 81 ? -18.172 -19.984 -10.672 1 98.44 81 ASP A O 1
ATOM 628 N N . SER A 1 82 ? -17.203 -18.125 -11.289 1 98.62 82 SER A N 1
ATOM 629 C CA . SER A 1 82 ? -16.625 -18.656 -12.523 1 98.62 82 SER A CA 1
ATOM 630 C C . SER A 1 82 ? -15.375 -17.875 -12.922 1 98.62 82 SER A C 1
ATOM 632 O O . SER A 1 82 ? -15.156 -16.766 -12.445 1 98.62 82 SER A O 1
ATOM 634 N N . TRP A 1 83 ? -14.555 -18.453 -13.719 1 98.19 83 TRP A N 1
ATOM 635 C CA . TRP A 1 83 ? -13.367 -17.734 -14.18 1 98.19 83 TRP A CA 1
ATOM 636 C C . TRP A 1 83 ? -13.75 -16.5 -14.977 1 98.19 83 TRP A C 1
ATOM 638 O O . TRP A 1 83 ? -13.07 -15.469 -14.906 1 98.19 83 TRP A O 1
ATOM 648 N N . ALA A 1 84 ? -14.828 -16.578 -15.719 1 98.44 84 ALA A N 1
ATOM 649 C CA . ALA A 1 84 ? -15.336 -15.406 -16.422 1 98.44 84 ALA A CA 1
ATOM 650 C C . ALA A 1 84 ? -15.703 -14.305 -15.438 1 98.44 84 ALA A C 1
ATOM 652 O O . ALA A 1 84 ? -15.445 -13.125 -15.688 1 98.44 84 ALA A O 1
ATOM 653 N N . ALA A 1 85 ? -16.297 -14.688 -14.336 1 98.69 85 ALA A N 1
ATOM 654 C CA . ALA A 1 85 ? -16.672 -13.727 -13.297 1 98.69 85 ALA A CA 1
ATOM 655 C C . ALA A 1 85 ? -15.445 -13.094 -12.664 1 98.69 85 ALA A C 1
ATOM 657 O O . ALA A 1 85 ? -15.406 -11.883 -12.43 1 98.69 85 ALA A O 1
ATOM 658 N N . TRP A 1 86 ? -14.445 -13.898 -12.414 1 98.75 86 TRP A N 1
ATOM 659 C CA . TRP A 1 86 ? -13.188 -13.398 -11.859 1 98.75 86 TRP A CA 1
ATOM 660 C C . TRP A 1 86 ? -12.516 -12.422 -12.812 1 98.75 86 TRP A C 1
ATOM 662 O O . TRP A 1 86 ? -12.008 -11.383 -12.391 1 98.75 86 TRP A O 1
ATOM 672 N N . ASP A 1 87 ? -12.57 -12.742 -14.062 1 98.38 87 ASP A N 1
ATOM 673 C CA . ASP A 1 87 ? -11.992 -11.867 -15.07 1 98.38 87 ASP A CA 1
ATOM 674 C C . ASP A 1 87 ? -12.773 -10.555 -15.172 1 98.38 87 ASP A C 1
ATOM 676 O O . ASP A 1 87 ? -12.18 -9.484 -15.352 1 98.38 87 ASP A O 1
ATOM 680 N N . ARG A 1 88 ? -14.055 -10.609 -15.086 1 98.31 88 ARG A N 1
ATOM 681 C CA . ARG A 1 88 ? -14.875 -9.398 -15.102 1 98.31 88 ARG A CA 1
ATOM 682 C C . ARG A 1 88 ? -14.562 -8.516 -13.898 1 98.31 88 ARG A C 1
ATOM 684 O O . ARG A 1 88 ? -14.453 -7.293 -14.031 1 98.31 88 ARG A O 1
ATOM 691 N N . TRP A 1 89 ? -14.445 -9.164 -12.773 1 98.75 89 TRP A N 1
ATOM 692 C CA . TRP A 1 89 ? -14.102 -8.406 -11.57 1 98.75 89 TRP A CA 1
ATOM 693 C C . TRP A 1 89 ? -12.742 -7.738 -11.727 1 98.75 89 TRP A C 1
ATOM 695 O O . TRP A 1 89 ? -12.594 -6.551 -11.43 1 98.75 89 TRP A O 1
ATOM 705 N N . ARG A 1 90 ? -11.773 -8.508 -12.188 1 98.62 90 ARG A N 1
ATOM 706 C CA . ARG A 1 90 ? -10.43 -7.977 -12.406 1 98.62 90 ARG A CA 1
ATOM 707 C C . ARG A 1 90 ? -10.469 -6.766 -13.328 1 98.62 90 ARG A C 1
ATOM 709 O O . ARG A 1 90 ? -9.891 -5.723 -13.016 1 98.62 90 ARG A O 1
ATOM 716 N N . ARG A 1 91 ? -11.117 -6.84 -14.422 1 98.19 91 ARG A N 1
ATOM 717 C CA . ARG A 1 91 ? -11.195 -5.762 -15.406 1 98.19 91 ARG A CA 1
ATOM 718 C C . ARG A 1 91 ? -11.906 -4.543 -14.828 1 98.19 91 ARG A C 1
ATOM 720 O O . ARG A 1 91 ? -11.469 -3.408 -15.031 1 98.19 91 ARG A O 1
ATOM 727 N N . ALA A 1 92 ? -12.961 -4.777 -14.133 1 97.81 92 ALA A N 1
ATOM 728 C CA . ALA A 1 92 ? -13.719 -3.682 -13.531 1 97.81 92 ALA A CA 1
ATOM 729 C C . ALA A 1 92 ? -12.891 -2.957 -12.477 1 97.81 92 ALA A C 1
ATOM 731 O O . ALA A 1 92 ? -12.922 -1.727 -12.391 1 97.81 92 ALA A O 1
ATOM 732 N N . LEU A 1 93 ? -12.188 -3.707 -11.68 1 98.19 93 LEU A N 1
ATOM 733 C CA . LEU A 1 93 ? -11.352 -3.143 -10.625 1 98.19 93 LEU A CA 1
ATOM 734 C C . LEU A 1 93 ? -10.242 -2.277 -11.227 1 98.19 93 LEU A C 1
ATOM 736 O O . LEU A 1 93 ? -10.031 -1.144 -10.789 1 98.19 93 LEU A O 1
ATOM 740 N N . ILE A 1 94 ? -9.594 -2.799 -12.258 1 98.19 94 ILE A N 1
ATOM 741 C CA . ILE A 1 94 ? -8.516 -2.068 -12.914 1 98.19 94 ILE A CA 1
ATOM 742 C C . ILE A 1 94 ? -9.07 -0.799 -13.555 1 98.19 94 ILE A C 1
ATOM 744 O O . ILE A 1 94 ? -8.477 0.275 -13.438 1 98.19 94 ILE A O 1
ATOM 748 N N . ALA A 1 95 ? -10.195 -0.934 -14.211 1 97.25 95 ALA A N 1
ATOM 749 C CA . ALA A 1 95 ? -10.812 0.218 -14.852 1 97.25 95 ALA A CA 1
ATOM 750 C C . ALA A 1 95 ? -11.141 1.309 -13.836 1 97.25 95 ALA A C 1
ATOM 752 O O . ALA A 1 95 ? -10.938 2.494 -14.102 1 97.25 95 ALA A O 1
ATOM 753 N N . ARG A 1 96 ? -11.609 0.922 -12.734 1 95.56 96 ARG A N 1
ATOM 754 C CA . ARG A 1 96 ? -11.977 1.875 -11.688 1 95.56 96 ARG A CA 1
ATOM 755 C C . ARG A 1 96 ? -10.75 2.641 -11.203 1 95.56 96 ARG A C 1
ATOM 757 O O . ARG A 1 96 ? -10.781 3.869 -11.102 1 95.56 96 ARG A O 1
ATOM 764 N N . TYR A 1 97 ? -9.711 1.954 -10.945 1 96.38 97 TYR A N 1
ATOM 765 C CA . TYR A 1 97 ? -8.531 2.605 -10.383 1 96.38 97 TYR A CA 1
ATOM 766 C C . TYR A 1 97 ? -7.773 3.375 -11.453 1 96.38 97 TYR A C 1
ATOM 768 O O . TYR A 1 97 ? -7.125 4.383 -11.164 1 96.38 97 TYR A O 1
ATOM 776 N N . LYS A 1 98 ? -7.863 2.906 -12.688 1 95.75 98 LYS A N 1
ATOM 777 C CA . LYS A 1 98 ? -7.328 3.709 -13.781 1 95.75 98 LYS A CA 1
ATOM 778 C C . LYS A 1 98 ? -8.039 5.055 -13.875 1 95.75 98 LYS A C 1
ATOM 780 O O . LYS A 1 98 ? -7.395 6.094 -14.047 1 95.75 98 LYS A O 1
ATOM 785 N N . ALA A 1 99 ? -9.344 5.07 -13.734 1 93.88 99 ALA A N 1
ATOM 786 C CA . ALA A 1 99 ? -10.148 6.289 -13.781 1 93.88 99 ALA A CA 1
ATOM 787 C C . ALA A 1 99 ? -9.883 7.176 -12.57 1 93.88 99 ALA A C 1
ATOM 789 O O . ALA A 1 99 ? -9.859 8.398 -12.68 1 93.88 99 ALA A O 1
ATOM 790 N N . GLN A 1 100 ? -9.695 6.551 -11.453 1 90.06 100 GLN A N 1
ATOM 791 C CA . GLN A 1 100 ? -9.43 7.281 -10.219 1 90.06 100 GLN A CA 1
ATOM 792 C C . GLN A 1 100 ? -8.086 8 -10.281 1 90.06 100 GLN A C 1
ATOM 794 O O . GLN A 1 100 ? -7.953 9.125 -9.797 1 90.06 100 GLN A O 1
ATOM 799 N N . GLY A 1 101 ? -7.082 7.297 -10.859 1 91 101 GLY A N 1
ATOM 800 C CA . GLY A 1 101 ? -5.746 7.871 -10.898 1 91 101 GLY A CA 1
ATOM 801 C C . GLY A 1 101 ? -5.094 7.953 -9.531 1 91 101 GLY A C 1
ATOM 802 O O . GLY A 1 101 ? -5.352 7.121 -8.656 1 91 101 GLY A O 1
ATOM 803 N N . PRO A 1 102 ? -4.266 8.961 -9.352 1 87.25 102 PRO A N 1
ATOM 804 C CA . PRO A 1 102 ? -3.49 9.031 -8.109 1 87.25 102 PRO A CA 1
ATOM 805 C C . PRO A 1 102 ? -4.305 9.57 -6.934 1 87.25 102 PRO A C 1
ATOM 807 O O . PRO A 1 102 ? -3.855 9.516 -5.785 1 87.25 102 PRO A O 1
ATOM 810 N N . ASN A 1 103 ? -5.418 10.086 -7.246 1 85.25 103 ASN A N 1
ATOM 811 C CA . ASN A 1 103 ? -6.219 10.695 -6.184 1 85.25 103 ASN A CA 1
ATOM 812 C C . ASN A 1 103 ? -7.23 9.703 -5.613 1 85.25 103 ASN A C 1
ATOM 814 O O . ASN A 1 103 ? -8.203 9.352 -6.281 1 85.25 103 ASN A O 1
ATOM 818 N N . CYS A 1 104 ? -6.957 9.164 -4.477 1 88.62 104 CYS A N 1
ATOM 819 C CA . CYS A 1 104 ? -7.867 8.297 -3.74 1 88.62 104 CYS A CA 1
ATOM 820 C C . CYS A 1 104 ? -8.508 9.039 -2.574 1 88.62 104 CYS A C 1
ATOM 822 O O . CYS A 1 104 ? -7.844 9.336 -1.58 1 88.62 104 CYS A O 1
ATOM 824 N N . PRO A 1 105 ? -9.766 9.281 -2.619 1 87.69 105 PRO A N 1
ATOM 825 C CA . PRO A 1 105 ? -10.43 10.055 -1.57 1 87.69 105 PRO A CA 1
ATOM 826 C C . PRO A 1 105 ? -10.242 9.453 -0.181 1 87.69 105 PRO A C 1
ATOM 828 O O . PRO A 1 105 ? -10.008 10.18 0.786 1 87.69 105 PRO A O 1
ATOM 831 N N . LEU A 1 106 ? -10.328 8.156 -0.097 1 91.25 106 LEU A N 1
ATOM 832 C CA . LEU A 1 106 ? -10.18 7.52 1.207 1 91.25 106 LEU A CA 1
ATOM 833 C C . LEU A 1 106 ? -8.758 7.699 1.739 1 91.25 106 LEU A C 1
ATOM 835 O O . LEU A 1 106 ? -8.57 8.023 2.912 1 91.25 106 LEU A O 1
ATOM 839 N N . ALA A 1 107 ? -7.793 7.473 0.862 1 87.62 107 ALA A N 1
ATOM 840 C CA . ALA A 1 107 ? -6.406 7.652 1.283 1 87.62 107 ALA A CA 1
ATOM 841 C C . ALA A 1 107 ? -6.148 9.086 1.741 1 87.62 107 ALA A C 1
ATOM 843 O O . ALA A 1 107 ? -5.465 9.312 2.742 1 87.62 107 ALA A O 1
ATOM 844 N N . SER A 1 108 ? -6.691 10.039 1.003 1 86 108 SER A N 1
ATOM 845 C CA . SER A 1 108 ? -6.551 11.445 1.354 1 86 108 SER A CA 1
ATOM 846 C C . SER A 1 108 ? -7.164 11.734 2.719 1 86 108 SER A C 1
ATOM 848 O O . SER A 1 108 ? -6.57 12.445 3.537 1 86 108 SER A O 1
ATOM 850 N N . LEU A 1 109 ? -8.32 11.211 2.953 1 90.31 109 LEU A N 1
ATOM 851 C CA . LEU A 1 109 ? -9 11.414 4.227 1 90.31 109 LEU A CA 1
ATOM 852 C C . LEU A 1 109 ? -8.203 10.797 5.371 1 90.31 109 LEU A C 1
ATOM 854 O O . LEU A 1 109 ? -8.008 11.43 6.414 1 90.31 109 LEU A O 1
ATOM 858 N N . MET A 1 110 ? -7.672 9.656 5.125 1 89.06 110 MET A N 1
ATOM 859 C CA . MET A 1 110 ? -6.953 8.922 6.16 1 89.06 110 MET A CA 1
ATOM 860 C C . MET A 1 110 ? -5.648 9.633 6.516 1 89.06 110 MET A C 1
ATOM 862 O O . MET A 1 110 ? -5.207 9.586 7.668 1 89.06 110 MET A O 1
ATOM 866 N N . ASN A 1 111 ? -5.051 10.289 5.57 1 82.5 111 ASN A N 1
ATOM 867 C CA . ASN A 1 111 ? -3.855 11.078 5.852 1 82.5 111 ASN A CA 1
ATOM 868 C C . ASN A 1 111 ? -4.133 12.172 6.879 1 82.5 111 ASN A C 1
ATOM 870 O O . ASN A 1 111 ? -3.234 12.57 7.629 1 82.5 111 ASN A O 1
ATOM 874 N N . HIS A 1 112 ? -5.363 12.555 6.988 1 83.06 112 HIS A N 1
ATOM 875 C CA . HIS A 1 112 ? -5.699 13.664 7.879 1 83.06 112 HIS A CA 1
ATOM 876 C C . HIS A 1 112 ? -6.246 13.156 9.211 1 83.06 112 HIS A C 1
ATOM 878 O O . HIS A 1 112 ? -6.004 13.766 10.258 1 83.06 112 HIS A O 1
ATOM 884 N N . VAL A 1 113 ? -6.859 12.039 9.164 1 86.81 113 VAL A N 1
ATOM 885 C CA . VAL A 1 113 ? -7.574 11.656 10.383 1 86.81 113 VAL A CA 1
ATOM 886 C C . VAL A 1 113 ? -6.98 10.367 10.938 1 86.81 113 VAL A C 1
ATOM 888 O O . VAL A 1 113 ? -7.52 9.789 11.883 1 86.81 113 VAL A O 1
ATOM 891 N N . GLY A 1 114 ? -5.898 9.945 10.367 1 83.38 114 GLY A N 1
ATOM 892 C CA . GLY A 1 114 ? -5.32 8.672 10.766 1 83.38 114 GLY A CA 1
ATOM 893 C C . GLY A 1 114 ? -4.973 8.609 12.242 1 83.38 114 GLY A C 1
ATOM 894 O O . GLY A 1 114 ? -4.926 7.527 12.836 1 83.38 114 GLY A O 1
ATOM 895 N N . HIS A 1 115 ? -4.82 9.68 12.852 1 81.06 115 HIS A N 1
ATOM 896 C CA . HIS A 1 115 ? -4.449 9.75 14.258 1 81.06 115 HIS A CA 1
ATOM 897 C C . HIS A 1 115 ? -5.68 9.742 15.156 1 81.06 115 HIS A C 1
ATOM 899 O O . HIS A 1 115 ? -5.566 9.555 16.375 1 81.06 115 HIS A O 1
ATOM 905 N N . VAL A 1 116 ? -6.824 9.922 14.547 1 85.75 116 VAL A N 1
ATOM 906 C CA . VAL A 1 116 ? -8.07 9.969 15.305 1 85.75 116 VAL A CA 1
ATOM 907 C C . VAL A 1 116 ? -8.469 8.562 15.742 1 85.75 116 VAL A C 1
ATOM 909 O O . VAL A 1 116 ? -8.414 7.621 14.945 1 85.75 116 VAL A O 1
ATOM 912 N N . PRO A 1 117 ? -8.844 8.484 17.016 1 87.06 117 PRO A N 1
ATOM 913 C CA . PRO A 1 117 ? -9.312 7.168 17.469 1 87.06 117 PRO A CA 1
ATOM 914 C C . PRO A 1 117 ? -10.398 6.586 16.562 1 87.06 117 PRO A C 1
ATOM 916 O O . PRO A 1 117 ? -11.344 7.285 16.188 1 87.06 117 PRO A O 1
ATOM 919 N N . GLY A 1 118 ? -10.203 5.41 16.156 1 89.94 118 GLY A N 1
ATOM 920 C CA . GLY A 1 118 ? -11.172 4.738 15.305 1 89.94 118 GLY A CA 1
ATOM 921 C C . GLY A 1 118 ? -10.789 4.734 13.836 1 89.94 118 GLY A C 1
ATOM 922 O O . GLY A 1 118 ? -11.367 4 13.039 1 89.94 118 GLY A O 1
ATOM 923 N N . ALA A 1 119 ? -9.852 5.59 13.523 1 90.75 119 ALA A N 1
ATOM 924 C CA . ALA A 1 119 ? -9.445 5.703 12.125 1 90.75 119 ALA A CA 1
ATOM 925 C C . ALA A 1 119 ? -8.906 4.371 11.602 1 90.75 119 ALA A C 1
ATOM 927 O O . ALA A 1 119 ? -9.273 3.934 10.508 1 90.75 119 ALA A O 1
ATOM 928 N N . ALA A 1 120 ? -8.086 3.701 12.375 1 89.38 120 ALA A N 1
ATOM 929 C CA . ALA A 1 120 ? -7.508 2.424 11.969 1 89.38 120 ALA A CA 1
ATOM 930 C C . ALA A 1 120 ? -8.594 1.376 11.734 1 89.38 120 ALA A C 1
ATOM 932 O O . ALA A 1 120 ? -8.477 0.54 10.836 1 89.38 120 ALA A O 1
ATOM 933 N N . GLU A 1 121 ? -9.641 1.447 12.438 1 94.25 121 GLU A N 1
ATOM 934 C CA . GLU A 1 121 ? -10.734 0.485 12.336 1 94.25 121 GLU A CA 1
ATOM 935 C C . GLU A 1 121 ? -11.469 0.616 11 1 94.25 121 GLU A C 1
ATOM 937 O O . GLU A 1 121 ? -11.969 -0.373 10.461 1 94.25 121 GLU A O 1
ATOM 942 N N . VAL A 1 122 ? -11.516 1.817 10.516 1 94.94 122 VAL A N 1
ATOM 943 C CA . VAL A 1 122 ? -12.172 2.039 9.227 1 94.94 122 VAL A CA 1
ATOM 944 C C . VAL A 1 122 ? -11.477 1.215 8.148 1 94.94 122 VAL A C 1
ATOM 946 O O . VAL A 1 122 ? -12.133 0.455 7.422 1 94.94 122 VAL A O 1
ATOM 949 N N . THR A 1 123 ? -10.211 1.258 8.117 1 94.44 123 THR A N 1
ATOM 950 C CA . THR A 1 123 ? -9.438 0.57 7.09 1 94.44 123 THR A CA 1
ATOM 951 C C . THR A 1 123 ? -9.391 -0.931 7.359 1 94.44 123 THR A C 1
ATOM 953 O O . THR A 1 123 ? -9.562 -1.737 6.445 1 94.44 123 THR A O 1
ATOM 956 N N . THR A 1 124 ? -9.242 -1.307 8.641 1 95.81 124 THR A N 1
ATOM 957 C CA . THR A 1 124 ? -9.172 -2.721 8.992 1 95.81 124 THR A CA 1
ATOM 958 C C . THR A 1 124 ? -10.477 -3.432 8.641 1 95.81 124 THR A C 1
ATOM 960 O O . THR A 1 124 ? -10.469 -4.543 8.117 1 95.81 124 THR A O 1
ATOM 963 N N . THR A 1 125 ? -11.523 -2.756 8.914 1 96.88 125 THR A N 1
ATOM 964 C CA . THR A 1 125 ? -12.836 -3.322 8.609 1 96.88 125 THR A CA 1
ATOM 965 C C . THR A 1 125 ? -13.023 -3.457 7.102 1 96.88 125 THR A C 1
ATOM 967 O O . THR A 1 125 ? -13.5 -4.488 6.617 1 96.88 125 THR A O 1
ATOM 970 N N . LEU A 1 126 ? -12.672 -2.465 6.375 1 97.06 126 LEU A N 1
ATOM 971 C CA . LEU A 1 126 ? -12.758 -2.496 4.918 1 97.06 126 LEU A CA 1
ATOM 972 C C . LEU A 1 126 ? -11.945 -3.658 4.352 1 97.06 126 LEU A C 1
ATOM 974 O O . LEU A 1 126 ? -12.461 -4.445 3.553 1 97.06 126 LEU A O 1
ATOM 978 N N . LEU A 1 127 ? -10.742 -3.814 4.77 1 97.81 127 LEU A N 1
ATOM 979 C CA . LEU A 1 127 ? -9.852 -4.848 4.254 1 97.81 127 LEU A CA 1
ATOM 980 C C . LEU A 1 127 ? -10.367 -6.238 4.609 1 97.81 127 LEU A C 1
ATOM 982 O O . LEU A 1 127 ? -10.312 -7.156 3.791 1 97.81 127 LEU A O 1
ATOM 986 N N . GLY A 1 128 ? -10.852 -6.352 5.828 1 98.06 128 GLY A N 1
ATOM 987 C CA . GLY A 1 128 ? -11.438 -7.613 6.25 1 98.06 128 GLY A CA 1
ATOM 988 C C . GLY A 1 128 ? -12.633 -8.023 5.418 1 98.06 128 GLY A C 1
ATOM 989 O O . GLY A 1 128 ? -12.727 -9.172 4.973 1 98.06 128 GLY A O 1
ATOM 990 N N . GLN A 1 129 ? -13.555 -7.082 5.203 1 98.25 129 GLN A N 1
ATOM 991 C CA . GLN A 1 129 ? -14.734 -7.355 4.391 1 98.25 129 GLN A CA 1
ATOM 992 C C . GLN A 1 129 ? -14.344 -7.699 2.955 1 98.25 129 GLN A C 1
ATOM 994 O O . GLN A 1 129 ? -14.93 -8.602 2.348 1 98.25 129 GLN A O 1
ATOM 999 N N . TRP A 1 130 ? -13.414 -6.961 2.428 1 98.62 130 TRP A N 1
ATOM 1000 C CA . TRP A 1 130 ? -12.922 -7.223 1.081 1 98.62 130 TRP A CA 1
ATOM 1001 C C . TRP A 1 130 ? -12.359 -8.633 0.974 1 98.62 130 TRP A C 1
ATOM 1003 O O . TRP A 1 130 ? -12.695 -9.375 0.05 1 98.62 130 TRP A O 1
ATOM 1013 N N . GLN A 1 131 ? -11.609 -9.016 1.957 1 98.75 131 GLN A N 1
ATOM 1014 C CA . GLN A 1 131 ? -11.023 -10.352 2.012 1 98.75 131 GLN A CA 1
ATOM 1015 C C . GLN A 1 131 ? -12.102 -11.422 2.121 1 98.75 131 GLN A C 1
ATOM 1017 O O . GLN A 1 131 ? -11.977 -12.492 1.528 1 98.75 131 GLN A O 1
ATOM 1022 N N . ASP A 1 132 ? -13.141 -11.117 2.885 1 98.75 132 ASP A N 1
ATOM 1023 C CA . ASP A 1 132 ? -14.258 -12.055 3.025 1 98.75 132 ASP A CA 1
ATOM 1024 C C . ASP A 1 132 ? -14.898 -12.344 1.674 1 98.75 132 ASP A C 1
ATOM 1026 O O . ASP A 1 132 ? -15.227 -13.5 1.372 1 98.75 132 ASP A O 1
ATOM 1030 N N . TYR A 1 133 ? -15.062 -11.32 0.901 1 98.69 133 TYR A N 1
ATOM 1031 C CA . TYR A 1 133 ? -15.672 -11.492 -0.414 1 98.69 133 TYR A CA 1
ATOM 1032 C C . TYR A 1 133 ? -14.797 -12.367 -1.306 1 98.69 133 TYR A C 1
ATOM 1034 O O . TYR A 1 133 ? -15.289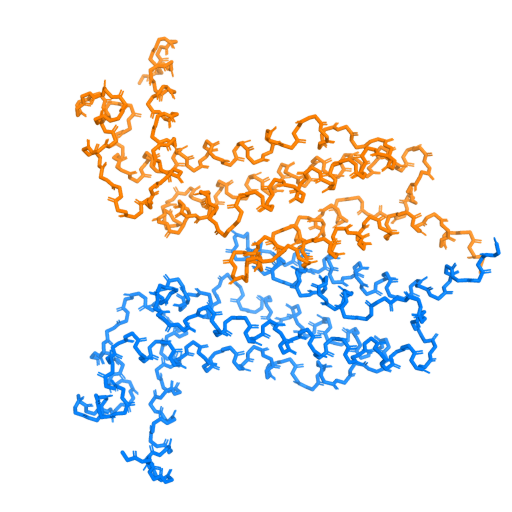 -13.297 -1.953 1 98.69 133 TYR A O 1
ATOM 1042 N N . VAL A 1 134 ? -13.555 -12.125 -1.333 1 98.88 134 VAL A N 1
ATOM 1043 C CA . VAL A 1 134 ? -12.633 -12.883 -2.182 1 98.88 134 VAL A CA 1
ATOM 1044 C C . VAL A 1 134 ? -12.547 -14.32 -1.691 1 98.88 134 VAL A C 1
ATOM 1046 O O . VAL A 1 134 ? -12.547 -15.258 -2.494 1 98.88 134 VAL A O 1
ATOM 1049 N N . GLU A 1 135 ? -12.461 -14.469 -0.364 1 98.88 135 GLU A N 1
ATOM 1050 C CA . GLU A 1 135 ? -12.43 -15.805 0.217 1 98.88 135 GLU A CA 1
ATOM 1051 C C . GLU A 1 135 ? -13.656 -16.609 -0.192 1 98.88 135 GLU A C 1
ATOM 1053 O O . GLU A 1 135 ? -13.531 -17.781 -0.566 1 98.88 135 GLU A O 1
ATOM 1058 N N . ARG A 1 136 ? -14.812 -16.047 -0.086 1 98.81 136 ARG A N 1
ATOM 1059 C CA . ARG A 1 136 ? -16.047 -16.719 -0.49 1 98.81 136 ARG A CA 1
ATOM 1060 C C . ARG A 1 136 ? -15.977 -17.156 -1.953 1 98.81 136 ARG A C 1
ATOM 1062 O O . ARG A 1 136 ? -16.406 -18.25 -2.305 1 98.81 136 ARG A O 1
ATOM 1069 N N . GLY A 1 137 ? -15.469 -16.266 -2.795 1 98.81 137 GLY A N 1
ATOM 1070 C CA . GLY A 1 137 ? -15.289 -16.625 -4.195 1 98.81 137 GLY A CA 1
ATOM 1071 C C . GLY A 1 137 ? -14.375 -17.812 -4.395 1 98.81 137 GLY A C 1
ATOM 1072 O O . GLY A 1 137 ? -14.68 -18.703 -5.195 1 98.81 137 GLY A O 1
ATOM 1073 N N . ILE A 1 138 ? -13.266 -17.891 -3.693 1 98.88 138 ILE A N 1
ATOM 1074 C CA . ILE A 1 138 ? -12.32 -19 -3.803 1 98.88 138 ILE A CA 1
ATOM 1075 C C . ILE A 1 138 ? -12.992 -20.297 -3.346 1 98.88 138 ILE A C 1
ATOM 1077 O O . ILE A 1 138 ? -12.859 -21.328 -4 1 98.88 138 ILE A O 1
ATOM 1081 N N . VAL A 1 139 ? -13.727 -20.219 -2.256 1 98.81 139 VAL A N 1
ATOM 1082 C CA . VAL A 1 139 ? -14.398 -21.391 -1.711 1 98.81 139 VAL A CA 1
ATOM 1083 C C . VAL A 1 139 ? -15.414 -21.922 -2.725 1 98.81 139 VAL A C 1
ATOM 1085 O O . VAL A 1 139 ? -15.523 -23.125 -2.932 1 98.81 139 VAL A O 1
ATOM 1088 N N . VAL A 1 140 ? -16.188 -21.031 -3.352 1 98.69 140 VAL A N 1
ATOM 1089 C CA . VAL A 1 140 ? -17.141 -21.422 -4.375 1 98.69 140 VAL A CA 1
ATOM 1090 C C . VAL A 1 140 ? -16.422 -22.141 -5.516 1 98.69 140 VAL A C 1
ATOM 1092 O O . VAL A 1 140 ? -16.875 -23.188 -5.988 1 98.69 140 VAL A O 1
ATOM 1095 N N . MET A 1 141 ? -15.297 -21.609 -5.945 1 98.69 141 MET A N 1
ATOM 1096 C CA . MET A 1 141 ? -14.523 -22.219 -7.027 1 98.69 141 MET A CA 1
ATOM 1097 C C . MET A 1 141 ? -13.977 -23.578 -6.605 1 98.69 141 MET A C 1
ATOM 1099 O O . MET A 1 141 ? -13.852 -24.484 -7.43 1 98.69 141 MET A O 1
ATOM 1103 N N . GLN A 1 142 ? -13.617 -23.719 -5.344 1 98.44 142 GLN A N 1
ATOM 1104 C CA . GLN A 1 142 ? -13.164 -24.984 -4.816 1 98.44 142 GLN A CA 1
ATOM 1105 C C . GLN A 1 142 ? -14.289 -26.031 -4.828 1 98.44 142 GLN A C 1
ATOM 1107 O O . GLN A 1 142 ? -14.07 -27.172 -5.203 1 98.44 142 GLN A O 1
ATOM 1112 N N . THR A 1 143 ? -15.445 -25.609 -4.441 1 97.94 143 THR A N 1
ATOM 1113 C CA . THR A 1 143 ? -16.594 -26.516 -4.41 1 97.94 143 THR A CA 1
ATOM 1114 C C . THR A 1 143 ? -16.906 -27.016 -5.812 1 97.94 143 THR A C 1
ATOM 1116 O O . THR A 1 143 ? -17.391 -28.156 -5.969 1 97.94 143 THR A O 1
ATOM 1119 N N . LYS A 1 144 ? -16.562 -26.281 -6.812 1 97.5 144 LYS A N 1
ATOM 1120 C CA . LYS A 1 144 ? -16.828 -26.641 -8.203 1 97.5 144 LYS A CA 1
ATOM 1121 C C . LYS A 1 144 ? -15.656 -27.406 -8.812 1 97.5 144 LYS A C 1
ATOM 1123 O O . LYS A 1 144 ? -15.695 -27.781 -9.984 1 97.5 144 LYS A O 1
ATOM 1128 N N . GLY A 1 145 ? -14.578 -27.469 -8.07 1 97.19 145 GLY A N 1
ATOM 1129 C CA . GLY A 1 145 ? -13.414 -28.203 -8.531 1 97.19 145 GLY A CA 1
ATOM 1130 C C . GLY A 1 145 ? -12.508 -27.391 -9.43 1 97.19 145 GLY A C 1
ATOM 1131 O O . GLY A 1 145 ? -11.555 -27.922 -10.008 1 97.19 145 GLY A O 1
ATOM 1132 N N . ALA A 1 146 ? -12.797 -26.078 -9.516 1 97.5 146 ALA A N 1
ATOM 1133 C CA . ALA A 1 146 ? -12.023 -25.203 -10.398 1 97.5 146 ALA A CA 1
ATOM 1134 C C . ALA A 1 146 ? -10.758 -24.719 -9.703 1 97.5 146 ALA A C 1
ATOM 1136 O O . ALA A 1 146 ? -9.82 -24.266 -10.359 1 97.5 146 ALA A O 1
ATOM 1137 N N . VAL A 1 147 ? -10.797 -24.797 -8.383 1 97.88 147 VAL A N 1
ATOM 1138 C CA . VAL A 1 147 ? -9.641 -24.5 -7.547 1 97.88 147 VAL A CA 1
ATOM 1139 C C . VAL A 1 147 ? -9.367 -25.672 -6.609 1 97.88 147 VAL A C 1
ATOM 1141 O O . VAL A 1 147 ? -10.297 -26.266 -6.07 1 97.88 147 VAL A O 1
ATOM 1144 N N . SER A 1 148 ? -8.109 -26 -6.488 1 97.25 148 SER A N 1
ATOM 1145 C CA . SER A 1 148 ? -7.738 -27.141 -5.652 1 97.25 148 SER A CA 1
ATOM 1146 C C . SER A 1 148 ? -8.211 -26.953 -4.215 1 97.25 148 SER A C 1
ATOM 1148 O O . SER A 1 148 ? -8.133 -25.844 -3.67 1 97.25 148 SER A O 1
ATOM 1150 N N . ALA A 1 149 ? -8.609 -27.969 -3.553 1 96 149 ALA A N 1
ATOM 1151 C CA . ALA A 1 149 ? -9.055 -27.953 -2.164 1 96 149 ALA A CA 1
ATOM 1152 C C . ALA A 1 149 ? -7.887 -27.734 -1.211 1 96 149 ALA A C 1
ATOM 1154 O O . ALA A 1 149 ? -8.086 -27.406 -0.04 1 96 149 ALA A O 1
ATOM 1155 N N . THR A 1 150 ? -6.707 -27.844 -1.728 1 95.31 150 THR A N 1
ATOM 1156 C CA . THR A 1 150 ? -5.527 -27.734 -0.876 1 95.31 150 THR A CA 1
ATOM 1157 C C . THR A 1 150 ? -5.152 -26.266 -0.667 1 95.31 150 THR A C 1
ATOM 1159 O O . THR A 1 150 ? -4.359 -25.938 0.218 1 95.31 150 THR A O 1
ATOM 1162 N N . ILE A 1 151 ? -5.789 -25.438 -1.495 1 97.12 151 ILE A N 1
ATOM 1163 C CA . ILE A 1 151 ? -5.535 -24 -1.382 1 97.12 151 ILE A CA 1
ATOM 1164 C C . ILE A 1 151 ? -6.211 -23.453 -0.129 1 97.12 151 ILE A C 1
ATOM 1166 O O . ILE A 1 151 ? -7.391 -23.734 0.116 1 97.12 151 ILE A O 1
ATOM 1170 N N . ASP A 1 152 ? -5.457 -22.766 0.689 1 98.06 152 ASP A N 1
ATOM 1171 C CA . ASP A 1 152 ? -6.039 -22.031 1.812 1 98.06 152 ASP A CA 1
ATOM 1172 C C . ASP A 1 152 ? -6.77 -20.781 1.331 1 98.06 152 ASP A C 1
ATOM 1174 O O . ASP A 1 152 ? -6.141 -19.781 1.007 1 98.06 152 ASP A O 1
ATOM 1178 N N . ALA A 1 153 ? -8.07 -20.859 1.337 1 98.69 153 ALA A N 1
ATOM 1179 C CA . ALA A 1 153 ? -8.898 -19.812 0.74 1 98.69 153 ALA A CA 1
ATOM 1180 C C . ALA A 1 153 ? -8.688 -18.484 1.442 1 98.69 153 ALA A C 1
ATOM 1182 O O . ALA A 1 153 ? -8.555 -17.438 0.788 1 98.69 153 ALA A O 1
ATOM 1183 N N . ARG A 1 154 ? -8.633 -18.469 2.76 1 98.38 154 ARG A N 1
ATOM 1184 C CA . ARG A 1 154 ? -8.5 -17.219 3.516 1 98.38 154 ARG A CA 1
ATOM 1185 C C . ARG A 1 154 ? -7.121 -16.594 3.299 1 98.38 154 ARG A C 1
ATOM 1187 O O . ARG A 1 154 ? -7.012 -15.391 3.08 1 98.38 154 ARG A O 1
ATOM 1194 N N . ARG A 1 155 ? -6.109 -17.422 3.365 1 98.19 155 ARG A N 1
ATOM 1195 C CA . ARG A 1 155 ? -4.75 -16.938 3.156 1 98.19 155 ARG A CA 1
ATOM 1196 C C . ARG A 1 155 ? -4.566 -16.406 1.738 1 98.19 155 ARG A C 1
ATOM 1198 O O . ARG A 1 155 ? -3.947 -15.359 1.533 1 98.19 155 ARG A O 1
ATOM 1205 N N . THR A 1 156 ? -5.113 -17.125 0.795 1 98.81 156 THR A N 1
ATOM 1206 C CA . THR A 1 156 ? -5.02 -16.688 -0.596 1 98.81 156 THR A CA 1
ATOM 1207 C C . THR A 1 156 ? -5.793 -15.391 -0.815 1 98.81 156 THR A C 1
ATOM 1209 O O . THR A 1 156 ? -5.324 -14.5 -1.521 1 98.81 156 THR A O 1
ATOM 1212 N N . ALA A 1 157 ? -6.965 -15.281 -0.224 1 98.94 157 ALA A N 1
ATOM 1213 C CA . ALA A 1 157 ? -7.719 -14.031 -0.289 1 98.94 157 ALA A CA 1
ATOM 1214 C C . ALA A 1 157 ? -6.906 -12.875 0.284 1 98.94 157 ALA A C 1
ATOM 1216 O O . ALA A 1 157 ? -6.945 -11.758 -0.241 1 98.94 157 ALA A O 1
ATOM 1217 N N . GLY A 1 158 ? -6.184 -13.148 1.352 1 98.81 158 GLY A N 1
ATOM 1218 C CA . GLY A 1 158 ? -5.297 -12.148 1.929 1 98.81 158 GLY A CA 1
ATOM 1219 C C . GLY A 1 158 ? -4.234 -11.664 0.96 1 98.81 158 GLY A C 1
ATOM 1220 O O . GLY A 1 158 ? -3.896 -10.477 0.949 1 98.81 158 GLY A O 1
ATOM 1221 N N . ALA A 1 159 ? -3.727 -12.539 0.148 1 98.88 159 ALA A N 1
ATOM 1222 C CA . ALA A 1 159 ? -2.744 -12.18 -0.869 1 98.88 159 ALA A CA 1
ATOM 1223 C C . ALA A 1 159 ? -3.354 -11.25 -1.912 1 98.88 159 ALA A C 1
ATOM 1225 O O . ALA A 1 159 ? -2.691 -10.328 -2.393 1 98.88 159 ALA A O 1
ATOM 1226 N N . PHE A 1 160 ? -4.621 -11.492 -2.275 1 98.94 160 PHE A N 1
ATOM 1227 C CA . PHE A 1 160 ? -5.316 -10.594 -3.189 1 98.94 160 PHE A CA 1
ATOM 1228 C C . PHE A 1 160 ? -5.426 -9.195 -2.598 1 98.94 160 PHE A C 1
ATOM 1230 O O . PHE A 1 160 ? -5.168 -8.203 -3.285 1 98.94 160 PHE A O 1
ATOM 1237 N N . ILE A 1 161 ? -5.746 -9.117 -1.313 1 98.81 161 ILE A N 1
ATOM 1238 C CA . ILE A 1 161 ? -5.891 -7.832 -0.645 1 98.81 161 ILE A CA 1
ATOM 1239 C C . ILE A 1 161 ? -4.547 -7.113 -0.617 1 98.81 161 ILE A C 1
ATOM 1241 O O . ILE A 1 161 ? -4.461 -5.93 -0.951 1 98.81 161 ILE A O 1
ATOM 1245 N N . ALA A 1 162 ? -3.494 -7.84 -0.265 1 98.75 162 ALA A N 1
ATOM 1246 C CA . ALA A 1 162 ? -2.158 -7.25 -0.293 1 98.75 162 ALA A CA 1
ATOM 1247 C C . ALA A 1 162 ? -1.802 -6.766 -1.696 1 98.75 162 ALA A C 1
ATOM 1249 O O . ALA A 1 162 ? -1.313 -5.645 -1.868 1 98.75 162 ALA A O 1
ATOM 1250 N N . GLY A 1 163 ? -2.076 -7.59 -2.67 1 98.81 163 GLY A N 1
ATOM 1251 C CA . GLY A 1 163 ? -1.791 -7.223 -4.051 1 98.81 163 GLY A CA 1
ATOM 1252 C C . GLY A 1 163 ? -2.516 -5.969 -4.496 1 98.81 163 GLY A C 1
ATOM 1253 O O . GLY A 1 163 ? -1.912 -5.078 -5.094 1 98.81 163 GLY A O 1
ATOM 1254 N N . ILE A 1 164 ? -3.775 -5.855 -4.18 1 98.62 164 ILE A N 1
ATOM 1255 C CA . ILE A 1 164 ? -4.59 -4.711 -4.566 1 98.62 164 ILE A CA 1
ATOM 1256 C C . ILE A 1 164 ? -4.086 -3.457 -3.857 1 98.62 164 ILE A C 1
ATOM 1258 O O . ILE A 1 164 ? -3.859 -2.424 -4.492 1 98.62 164 ILE A O 1
ATOM 1262 N N . GLN A 1 165 ? -3.902 -3.57 -2.58 1 97.25 165 GLN A N 1
ATOM 1263 C CA . GLN A 1 165 ? -3.402 -2.432 -1.816 1 97.25 165 GLN A CA 1
ATOM 1264 C C . GLN A 1 165 ? -2.061 -1.95 -2.363 1 97.25 165 GLN A C 1
ATOM 1266 O O . GLN A 1 165 ? -1.842 -0.746 -2.514 1 97.25 165 GLN A O 1
ATOM 1271 N N . GLY A 1 166 ? -1.21 -2.912 -2.678 1 98.06 166 GLY A N 1
ATOM 1272 C CA . GLY A 1 166 ? 0.089 -2.551 -3.223 1 98.06 166 GLY A CA 1
ATOM 1273 C C . GLY A 1 166 ? 0.005 -1.947 -4.613 1 98.06 166 GLY A C 1
ATOM 1274 O O . GLY A 1 166 ? 0.679 -0.958 -4.906 1 98.06 166 GLY A O 1
ATOM 1275 N N . GLY A 1 167 ? -0.759 -2.568 -5.504 1 98.31 167 GLY A N 1
ATOM 1276 C CA . GLY A 1 167 ? -0.968 -2.014 -6.832 1 98.31 167 GLY A CA 1
ATOM 1277 C C . GLY A 1 167 ? -1.506 -0.595 -6.805 1 98.31 167 GLY A C 1
ATOM 1278 O O . GLY A 1 167 ? -1.057 0.259 -7.574 1 98.31 167 GLY A O 1
ATOM 1279 N N . VAL A 1 168 ? -2.396 -0.319 -5.91 1 96.62 168 VAL A N 1
ATOM 1280 C CA . VAL A 1 168 ? -3.002 1.004 -5.789 1 96.62 168 VAL A CA 1
ATOM 1281 C C . VAL A 1 168 ? -1.984 1.986 -5.215 1 96.62 168 VAL A C 1
ATOM 1283 O O . VAL A 1 168 ? -1.917 3.141 -5.641 1 96.62 168 VAL A O 1
ATOM 1286 N N . THR A 1 169 ? -1.212 1.532 -4.2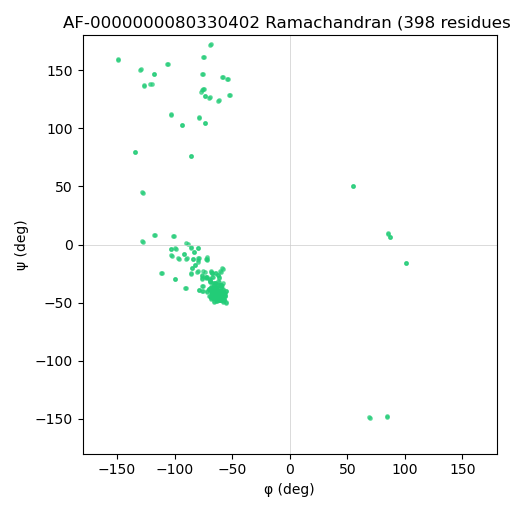34 1 94.56 169 THR A N 1
ATOM 1287 C CA . THR A 1 169 ? -0.153 2.365 -3.676 1 94.56 169 THR A CA 1
ATOM 1288 C C . THR A 1 169 ? 0.826 2.799 -4.762 1 94.56 169 THR A C 1
ATOM 1290 O O . THR A 1 169 ? 1.186 3.975 -4.848 1 94.56 169 THR A O 1
ATOM 1293 N N . VAL A 1 170 ? 1.229 1.908 -5.613 1 96.38 170 VAL A N 1
ATOM 1294 C CA . VAL A 1 170 ? 2.156 2.215 -6.699 1 96.38 170 VAL A CA 1
ATOM 1295 C C . VAL A 1 170 ? 1.485 3.148 -7.703 1 96.38 170 VAL A C 1
ATOM 1297 O O . VAL A 1 170 ? 2.109 4.09 -8.195 1 96.38 170 VAL A O 1
ATOM 1300 N N . LEU A 1 171 ? 0.217 2.932 -7.969 1 96.5 171 LEU A N 1
ATOM 1301 C CA . LEU A 1 171 ? -0.548 3.797 -8.859 1 96.5 171 LEU A CA 1
ATOM 1302 C C . LEU A 1 171 ? -0.547 5.234 -8.359 1 96.5 171 LEU A C 1
ATOM 1304 O O . LEU A 1 171 ? -0.323 6.168 -9.133 1 96.5 171 LEU A O 1
ATOM 1308 N N . ARG A 1 172 ? -0.729 5.387 -7.09 1 90.88 172 ARG A N 1
ATOM 1309 C CA . ARG A 1 172 ? -0.794 6.719 -6.504 1 90.88 172 ARG A CA 1
ATOM 1310 C C . ARG A 1 172 ? 0.556 7.422 -6.59 1 90.88 172 ARG A C 1
ATOM 1312 O O . ARG A 1 172 ? 0.621 8.656 -6.613 1 90.88 172 ARG A O 1
ATOM 1319 N N . THR A 1 173 ? 1.575 6.68 -6.664 1 89.69 173 THR A N 1
ATOM 1320 C CA . THR A 1 173 ? 2.924 7.23 -6.711 1 89.69 173 THR A CA 1
ATOM 1321 C C . THR A 1 173 ? 3.363 7.473 -8.148 1 89.69 173 THR A C 1
ATOM 1323 O O . THR A 1 173 ? 3.967 8.5 -8.461 1 89.69 173 THR A O 1
ATOM 1326 N N . THR A 1 174 ? 2.982 6.562 -9.078 1 91.44 174 THR A N 1
ATOM 1327 C CA . THR A 1 174 ? 3.566 6.574 -10.414 1 91.44 174 THR A CA 1
ATOM 1328 C C . THR A 1 174 ? 2.527 6.992 -11.453 1 91.44 174 THR A C 1
ATOM 1330 O O . THR A 1 174 ? 2.877 7.352 -12.578 1 91.44 174 THR A O 1
ATOM 1333 N N . GLY A 1 175 ? 1.283 6.777 -11.117 1 92.94 175 GLY A N 1
ATOM 1334 C CA . GLY A 1 175 ? 0.212 7.047 -12.062 1 92.94 175 GLY A CA 1
ATOM 1335 C C . GLY A 1 175 ? -0.081 5.875 -12.984 1 92.94 175 GLY A C 1
ATOM 1336 O O . GLY A 1 175 ? -0.942 5.965 -13.859 1 92.94 175 GLY A O 1
ATOM 1337 N N . ARG A 1 176 ? 0.573 4.746 -12.703 1 95.12 176 ARG A N 1
ATOM 1338 C CA . ARG A 1 176 ? 0.428 3.611 -13.609 1 95.12 176 ARG A CA 1
ATOM 1339 C C . ARG A 1 176 ? -0.213 2.422 -12.906 1 95.12 176 ARG A C 1
ATOM 1341 O O . ARG A 1 176 ? 0.043 2.186 -11.719 1 95.12 176 ARG A O 1
ATOM 1348 N N . THR A 1 177 ? -0.999 1.642 -13.617 1 97.81 177 THR A N 1
ATOM 1349 C CA . THR A 1 177 ? -1.719 0.52 -13.023 1 97.81 177 THR A CA 1
ATOM 1350 C C . THR A 1 177 ? -1.007 -0.797 -13.328 1 97.81 177 THR A C 1
ATOM 1352 O O . THR A 1 177 ? -1.513 -1.871 -12.992 1 97.81 177 THR A O 1
ATOM 1355 N N . ASP A 1 178 ? 0.179 -0.794 -13.922 1 98.12 178 ASP A N 1
ATOM 1356 C CA . ASP A 1 178 ? 0.88 -1.994 -14.367 1 98.12 178 ASP A CA 1
ATOM 1357 C C . ASP A 1 178 ? 1.069 -2.98 -13.219 1 98.12 178 ASP A C 1
ATOM 1359 O O . ASP A 1 178 ? 0.874 -4.188 -13.383 1 98.12 178 ASP A O 1
ATOM 1363 N N . HIS A 1 179 ? 1.458 -2.471 -12.078 1 98.69 179 HIS A N 1
ATOM 1364 C CA . HIS A 1 179 ? 1.715 -3.328 -10.93 1 98.69 179 HIS A CA 1
ATOM 1365 C C . HIS A 1 179 ? 0.43 -3.98 -10.43 1 98.69 179 HIS A C 1
ATOM 1367 O O . HIS A 1 179 ? 0.428 -5.16 -10.07 1 98.69 179 HIS A O 1
ATOM 1373 N N . LEU A 1 180 ? -0.659 -3.199 -10.469 1 98.69 180 LEU A N 1
ATOM 1374 C CA . LEU A 1 180 ? -1.963 -3.729 -10.086 1 98.69 180 LEU A CA 1
ATOM 1375 C C . LEU A 1 180 ? -2.402 -4.832 -11.047 1 98.69 180 LEU A C 1
ATOM 1377 O O . LEU A 1 180 ? -2.836 -5.902 -10.609 1 98.69 180 LEU A O 1
ATOM 1381 N N . GLU A 1 181 ? -2.256 -4.578 -12.305 1 98.81 181 GLU A N 1
ATOM 1382 C CA . GLU A 1 181 ? -2.625 -5.543 -13.336 1 98.81 181 GLU A CA 1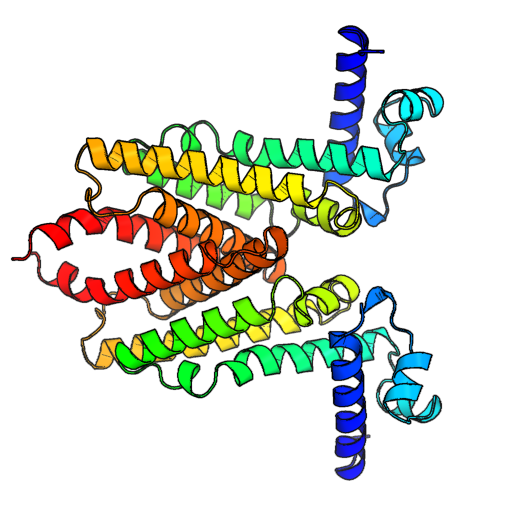
ATOM 1383 C C . GLU A 1 181 ? -1.795 -6.816 -13.219 1 98.81 181 GLU A C 1
ATOM 1385 O O . GLU A 1 181 ? -2.332 -7.926 -13.305 1 98.81 181 GLU A O 1
ATOM 1390 N N . ALA A 1 182 ? -0.538 -6.656 -12.992 1 98.75 182 ALA A N 1
ATOM 1391 C CA . ALA A 1 182 ? 0.377 -7.793 -12.914 1 98.75 182 ALA A CA 1
ATOM 1392 C C . ALA A 1 182 ? 0.025 -8.695 -11.734 1 98.75 182 ALA A C 1
ATOM 1394 O O . ALA A 1 182 ? -0.097 -9.914 -11.898 1 98.75 182 ALA A O 1
ATOM 1395 N N . VAL A 1 183 ? -0.171 -8.133 -10.578 1 98.81 183 VAL A N 1
ATOM 1396 C CA . VAL A 1 183 ? -0.355 -8.938 -9.375 1 98.81 183 VAL A CA 1
ATOM 1397 C C . VAL A 1 183 ? -1.705 -9.648 -9.438 1 98.81 183 VAL A C 1
ATOM 1399 O O . VAL A 1 183 ? -1.816 -10.82 -9.055 1 98.81 183 VAL A O 1
ATOM 1402 N N . LEU A 1 184 ? -2.732 -8.992 -9.953 1 98.81 184 LEU A N 1
ATOM 1403 C CA . LEU A 1 184 ? -4.035 -9.633 -10.07 1 98.81 184 LEU A CA 1
ATOM 1404 C C . LEU A 1 184 ? -3.99 -10.781 -11.07 1 98.81 184 LEU A C 1
ATOM 1406 O O . LEU A 1 184 ? -4.543 -11.859 -10.812 1 98.81 184 LEU A O 1
ATOM 1410 N N . LYS A 1 185 ? -3.367 -10.523 -12.18 1 98.38 185 LYS A N 1
ATOM 1411 C CA . LYS A 1 185 ? -3.256 -11.57 -13.188 1 98.38 185 LYS A CA 1
ATOM 1412 C C . LYS A 1 185 ? -2.537 -12.797 -12.633 1 98.38 185 LYS A C 1
ATOM 1414 O O . LYS A 1 185 ? -2.98 -13.93 -12.836 1 98.38 185 LYS A O 1
ATOM 1419 N N . ILE A 1 186 ? -1.506 -12.602 -11.938 1 98.25 186 ILE A N 1
ATOM 1420 C CA . ILE A 1 186 ? -0.687 -13.703 -11.43 1 98.25 186 ILE A CA 1
ATOM 1421 C C . ILE A 1 186 ? -1.452 -14.453 -10.344 1 98.25 186 ILE A C 1
ATOM 1423 O O . ILE A 1 186 ? -1.446 -15.688 -10.32 1 98.25 186 ILE A O 1
ATOM 1427 N N . LEU A 1 187 ? -2.107 -13.758 -9.414 1 98.69 187 LEU A N 1
ATOM 1428 C CA . LEU A 1 187 ? -2.855 -14.414 -8.344 1 98.69 187 LEU A CA 1
ATOM 1429 C C . LEU A 1 187 ? -3.998 -15.25 -8.922 1 98.69 187 LEU A C 1
ATOM 1431 O O . LEU A 1 187 ? -4.246 -16.359 -8.461 1 98.69 187 LEU A O 1
ATOM 1435 N N . ILE A 1 188 ? -4.676 -14.703 -9.953 1 98.44 188 ILE A N 1
ATOM 1436 C CA . ILE A 1 188 ? -5.746 -15.453 -10.602 1 98.44 188 ILE A CA 1
ATOM 1437 C C . ILE A 1 188 ? -5.164 -16.656 -11.336 1 98.44 188 ILE A C 1
ATOM 1439 O O . ILE A 1 188 ? -5.719 -17.75 -11.273 1 98.44 188 ILE A O 1
ATOM 1443 N N . SER A 1 189 ? -4.012 -16.469 -12.008 1 96.75 189 SER A N 1
ATOM 1444 C CA . SER A 1 189 ? -3.35 -17.578 -12.695 1 96.75 189 SER A CA 1
ATOM 1445 C C . SER A 1 189 ? -2.936 -18.672 -11.719 1 96.75 189 SER A C 1
ATOM 1447 O O . SER A 1 189 ? -3.027 -19.859 -12.031 1 96.75 189 SER A O 1
ATOM 1449 N N . TYR A 1 190 ? -2.443 -18.266 -10.57 1 96.75 190 TYR A N 1
ATOM 1450 C CA . TYR A 1 190 ? -2.078 -19.219 -9.523 1 96.75 190 TYR A CA 1
ATOM 1451 C C . TYR A 1 190 ? -3.27 -20.078 -9.133 1 96.75 190 TYR A C 1
ATOM 1453 O O . TYR A 1 190 ? -3.145 -21.297 -9.008 1 96.75 190 TYR A O 1
ATOM 1461 N N . LEU A 1 191 ? -4.422 -19.469 -8.914 1 97.62 191 LEU A N 1
ATOM 1462 C CA . LEU A 1 191 ? -5.633 -20.203 -8.578 1 97.62 191 LEU A CA 1
ATOM 1463 C C . LEU A 1 191 ? -6.02 -21.156 -9.703 1 97.62 191 LEU A C 1
ATOM 1465 O O . LEU A 1 191 ? -6.348 -22.328 -9.453 1 97.62 191 LEU A O 1
ATOM 1469 N N . ARG A 1 192 ? -5.926 -20.672 -10.914 1 94.81 192 ARG A N 1
ATOM 1470 C CA . ARG A 1 192 ? -6.309 -21.469 -12.078 1 94.81 192 ARG A CA 1
ATOM 1471 C C . ARG A 1 192 ? -5.418 -22.703 -12.211 1 94.81 192 ARG A C 1
ATOM 1473 O O . ARG A 1 192 ? -5.891 -23.781 -12.594 1 94.81 192 ARG A O 1
ATOM 1480 N N . GLY A 1 193 ? -4.191 -22.562 -11.906 1 92.75 193 GLY A N 1
ATOM 1481 C CA . GLY A 1 193 ? -3.219 -23.641 -12.062 1 92.75 193 GLY A CA 1
ATOM 1482 C C . GLY A 1 193 ? -3.201 -24.609 -10.898 1 92.75 193 GLY A C 1
ATOM 1483 O O . GLY A 1 193 ? -2.512 -25.625 -10.945 1 92.75 193 GLY A O 1
ATOM 1484 N N . SER A 1 194 ? -3.908 -24.312 -9.898 1 91.69 194 SER A N 1
ATOM 1485 C CA . SER A 1 194 ? -3.828 -25.078 -8.664 1 91.69 194 SER A CA 1
ATOM 1486 C C . SER A 1 194 ? -4.363 -26.5 -8.867 1 91.69 194 SER A C 1
ATOM 1488 O O . SER A 1 194 ? -4 -27.422 -8.125 1 91.69 194 SER A O 1
ATOM 1490 N N . VAL A 1 195 ? -5.266 -26.672 -9.789 1 85.81 195 VAL A N 1
ATOM 1491 C CA . VAL A 1 195 ? -5.824 -28 -10.031 1 85.81 195 VAL A CA 1
ATOM 1492 C C . VAL A 1 195 ? -4.82 -28.859 -10.797 1 85.81 195 VAL A C 1
ATOM 1494 O O . VAL A 1 195 ? -4.754 -30.078 -10.594 1 85.81 195 VAL A O 1
ATOM 1497 N N . ALA A 1 196 ? -4.078 -28.297 -11.688 1 71.94 196 ALA A N 1
ATOM 1498 C CA . ALA A 1 196 ? -3.086 -29.031 -12.461 1 71.94 196 ALA A CA 1
ATOM 1499 C C . ALA A 1 196 ? -1.966 -29.562 -11.562 1 71.94 196 ALA A C 1
ATOM 1501 O O . ALA A 1 196 ? -1.387 -30.609 -11.828 1 71.94 196 ALA A O 1
ATOM 1502 N N . GLN A 1 197 ? -1.588 -28.938 -10.562 1 62.5 197 GLN A N 1
ATOM 1503 C CA . GLN A 1 197 ? -0.494 -29.328 -9.688 1 62.5 197 GLN A CA 1
ATOM 1504 C C . GLN A 1 197 ? -0.909 -30.484 -8.781 1 62.5 197 GLN A C 1
ATOM 1506 O O . GLN A 1 197 ? -0.058 -31.219 -8.266 1 62.5 197 GLN A O 1
ATOM 1511 N N . GLU A 1 198 ? -2.146 -30.75 -8.477 1 53.84 198 GLU A N 1
ATOM 1512 C CA . GLU A 1 198 ? -2.615 -31.875 -7.68 1 53.84 198 GLU A CA 1
ATOM 1513 C C . GLU A 1 198 ? -2.512 -33.188 -8.461 1 53.84 198 GLU A C 1
ATOM 1515 O O . GLU A 1 198 ? -2.301 -34.25 -7.879 1 53.84 198 GLU A O 1
ATOM 1520 N N . VAL A 1 199 ? -2.604 -33.188 -9.859 1 46.28 199 VAL A N 1
ATOM 1521 C CA . VAL A 1 199 ? -2.639 -34.438 -10.609 1 46.28 199 VAL A CA 1
ATOM 1522 C C . VAL A 1 199 ? -1.221 -34.969 -10.797 1 46.28 199 VAL A C 1
ATOM 1524 O O . VAL A 1 199 ? -1.026 -36.062 -11.359 1 46.28 199 VAL A O 1
ATOM 1527 N N . SER A 1 200 ? -0.106 -34.188 -10.641 1 41.53 200 SER A N 1
ATOM 1528 C CA . SER A 1 200 ? 1.156 -34.875 -10.914 1 41.53 200 SER A CA 1
ATOM 1529 C C . SER A 1 200 ? 1.575 -35.75 -9.742 1 41.53 200 SER A C 1
ATOM 1531 O O . SER A 1 200 ? 1.713 -35.281 -8.617 1 41.53 200 SER A O 1
ATOM 1533 N N . PRO A 1 201 ? 1.512 -37.094 -9.836 1 40.81 201 PRO A N 1
ATOM 1534 C CA . PRO A 1 201 ? 1.962 -38.031 -8.812 1 40.81 201 PRO A CA 1
ATOM 1535 C C . PRO A 1 201 ? 3.391 -37.781 -8.344 1 40.81 201 PRO A C 1
ATOM 1537 O O . PRO A 1 201 ? 4.191 -37.188 -9.094 1 40.81 201 PRO A O 1
ATOM 1540 N N . MET B 1 1 ? 29.031 25.844 -5.867 1 57.34 1 MET B N 1
ATOM 1541 C CA . MET B 1 1 ? 30.297 25.109 -5.961 1 57.34 1 MET B CA 1
ATOM 1542 C C . MET B 1 1 ? 30.141 23.688 -5.438 1 57.34 1 MET B C 1
ATOM 1544 O O . MET B 1 1 ? 29.297 23.422 -4.578 1 57.34 1 MET B O 1
ATOM 1548 N N . ALA B 1 2 ? 30.75 22.828 -6.098 1 70 2 ALA B N 1
ATOM 1549 C CA . ALA B 1 2 ? 30.734 21.406 -5.711 1 70 2 ALA B CA 1
ATOM 1550 C C . ALA B 1 2 ? 31.375 21.203 -4.348 1 70 2 ALA B C 1
ATOM 1552 O O . ALA B 1 2 ? 32.375 21.844 -4.035 1 70 2 ALA B O 1
ATOM 1553 N N . LEU B 1 3 ? 30.719 20.641 -3.398 1 81.06 3 LEU B N 1
ATOM 1554 C CA . LEU B 1 3 ? 31.25 20.375 -2.066 1 81.06 3 LEU B CA 1
ATOM 1555 C C . LEU B 1 3 ? 32.562 19.594 -2.146 1 81.06 3 LEU B C 1
ATOM 1557 O O . LEU B 1 3 ? 32.75 18.75 -3.033 1 81.06 3 LEU B O 1
ATOM 1561 N N . THR B 1 4 ? 33.406 19.906 -1.334 1 86.88 4 THR B N 1
ATOM 1562 C CA . THR B 1 4 ? 34.656 19.156 -1.182 1 86.88 4 THR B CA 1
ATOM 1563 C C . THR B 1 4 ? 34.406 17.766 -0.6 1 86.88 4 THR B C 1
ATOM 1565 O O . THR B 1 4 ? 33.281 17.453 -0.213 1 86.88 4 THR B O 1
ATOM 1568 N N . THR B 1 5 ? 35.438 16.953 -0.57 1 87.69 5 THR B N 1
ATOM 1569 C CA . THR B 1 5 ? 35.312 15.633 0.045 1 87.69 5 THR B CA 1
ATOM 1570 C C . THR B 1 5 ? 34.938 15.758 1.518 1 87.69 5 THR B C 1
ATOM 1572 O O . THR B 1 5 ? 34.062 15.023 2.006 1 87.69 5 THR B O 1
ATOM 1575 N N . LYS B 1 6 ? 35.625 16.625 2.158 1 87.88 6 LYS B N 1
ATOM 1576 C CA . LYS B 1 6 ? 35.312 16.875 3.566 1 87.88 6 LYS B CA 1
ATOM 1577 C C . LYS B 1 6 ? 33.906 17.391 3.742 1 87.88 6 LYS B C 1
ATOM 1579 O O . LYS B 1 6 ? 33.219 17.016 4.688 1 87.88 6 LYS B O 1
ATOM 1584 N N . GLY B 1 7 ? 33.531 18.281 2.922 1 88.69 7 GLY B N 1
ATOM 1585 C CA . GLY B 1 7 ? 32.188 18.828 2.936 1 88.69 7 GLY B CA 1
ATOM 1586 C C . GLY B 1 7 ? 31.109 17.766 2.744 1 88.69 7 GLY B C 1
ATOM 1587 O O . GLY B 1 7 ? 30.094 17.766 3.438 1 88.69 7 GLY B O 1
ATOM 1588 N N . MET B 1 8 ? 31.484 16.891 1.827 1 90.25 8 MET B N 1
ATOM 1589 C CA . MET B 1 8 ? 30.562 15.789 1.565 1 90.25 8 MET B CA 1
ATOM 1590 C C . MET B 1 8 ? 30.438 14.883 2.783 1 90.25 8 MET B C 1
ATOM 1592 O O . MET B 1 8 ? 29.359 14.391 3.088 1 90.25 8 MET B O 1
ATOM 1596 N N . ALA B 1 9 ? 31.484 14.688 3.434 1 91.81 9 ALA B N 1
ATOM 1597 C CA . ALA B 1 9 ? 31.484 13.859 4.637 1 91.81 9 ALA B CA 1
ATOM 1598 C C . ALA B 1 9 ? 30.656 14.5 5.746 1 91.81 9 ALA B C 1
ATOM 1600 O O . ALA B 1 9 ? 29.938 13.812 6.469 1 91.81 9 ALA B O 1
ATOM 1601 N N . THR B 1 10 ? 30.75 15.781 5.887 1 92.06 10 THR B N 1
ATOM 1602 C CA . THR B 1 10 ? 29.984 16.5 6.895 1 92.06 10 THR B CA 1
ATOM 1603 C C . THR B 1 10 ? 28.5 16.469 6.57 1 92.06 10 THR B C 1
ATOM 1605 O O . THR B 1 10 ? 27.672 16.234 7.457 1 92.06 10 THR B O 1
ATOM 1608 N N . ARG B 1 11 ? 28.203 16.688 5.336 1 94.38 11 ARG B N 1
ATOM 1609 C CA . ARG B 1 11 ? 26.812 16.609 4.914 1 94.38 11 ARG B CA 1
ATOM 1610 C C . ARG B 1 11 ? 26.203 15.25 5.223 1 94.38 11 ARG B C 1
ATOM 1612 O O . ARG B 1 11 ? 25.078 15.156 5.707 1 94.38 11 ARG B O 1
ATOM 1619 N N . GLN B 1 12 ? 27 14.258 4.973 1 93.81 12 GLN B N 1
ATOM 1620 C CA . GLN B 1 12 ? 26.547 12.891 5.211 1 93.81 12 GLN B CA 1
ATOM 1621 C C . GLN B 1 12 ? 26.359 12.625 6.699 1 93.81 12 GLN B C 1
ATOM 1623 O O . GLN B 1 12 ? 25.406 11.945 7.098 1 93.81 12 GLN B O 1
ATOM 1628 N N . ARG B 1 13 ? 27.203 13.125 7.457 1 93.94 13 ARG B N 1
ATOM 1629 C CA . ARG B 1 13 ? 27.094 12.969 8.906 1 93.94 13 ARG B CA 1
ATOM 1630 C C . ARG B 1 13 ? 25.812 13.609 9.43 1 93.94 13 ARG B C 1
ATOM 1632 O O . ARG B 1 13 ? 25.125 13.039 10.273 1 93.94 13 ARG B O 1
ATOM 1639 N N . ILE B 1 14 ? 25.516 14.758 8.938 1 94.38 14 ILE B N 1
ATOM 1640 C CA . ILE B 1 14 ? 24.312 15.461 9.336 1 94.38 14 ILE B CA 1
ATOM 1641 C C . ILE B 1 14 ? 23.078 14.664 8.898 1 94.38 14 ILE B C 1
ATOM 1643 O O . ILE B 1 14 ? 22.141 14.484 9.68 1 94.38 14 ILE B O 1
ATOM 1647 N N . LEU B 1 15 ? 23.156 14.227 7.727 1 95 15 LEU B N 1
ATOM 1648 C CA . LEU B 1 15 ? 22.062 13.453 7.156 1 95 15 LEU B CA 1
ATOM 1649 C C . LEU B 1 15 ? 21.797 12.188 7.969 1 95 15 LEU B C 1
ATOM 1651 O O . LEU B 1 15 ? 20.656 11.891 8.305 1 95 15 LEU B O 1
ATOM 1655 N N . GLU B 1 16 ? 22.812 11.477 8.344 1 94.38 16 GLU B N 1
ATOM 1656 C CA . GLU B 1 16 ? 22.688 10.227 9.086 1 94.38 16 GLU B CA 1
ATOM 1657 C C . GLU B 1 16 ? 22.203 10.477 10.508 1 94.38 16 GLU B C 1
ATOM 1659 O O . GLU B 1 16 ? 21.391 9.711 11.039 1 94.38 16 GLU B O 1
ATOM 1664 N N . GLY B 1 17 ? 22.656 11.484 11.062 1 93.75 17 GLY B N 1
ATOM 1665 C CA . GLY B 1 17 ? 22.188 11.867 12.383 1 93.75 17 GLY B CA 1
ATOM 1666 C C . GLY B 1 17 ? 20.719 12.25 12.391 1 93.75 17 GLY B C 1
ATOM 1667 O O . GLY B 1 17 ? 19.969 11.844 13.281 1 93.75 17 GLY B O 1
ATOM 1668 N N . ALA B 1 18 ? 20.359 13.07 11.375 1 94.25 18 ALA B N 1
ATOM 1669 C CA . ALA B 1 18 ? 18.953 13.453 11.242 1 94.25 18 ALA B CA 1
ATOM 1670 C C . ALA B 1 18 ? 18.078 12.227 11.023 1 94.25 18 ALA B C 1
ATOM 1672 O O . ALA B 1 18 ? 17 12.117 11.617 1 94.25 18 ALA B O 1
ATOM 1673 N N . ALA B 1 19 ? 18.531 11.336 10.227 1 93.44 19 ALA B N 1
ATOM 1674 C CA . ALA B 1 19 ? 17.797 10.109 9.938 1 93.44 19 ALA B CA 1
ATOM 1675 C C . ALA B 1 19 ? 17.578 9.297 11.211 1 93.44 19 ALA B C 1
ATOM 1677 O O . ALA B 1 19 ? 16.484 8.812 11.469 1 93.44 19 ALA B O 1
ATOM 1678 N N . ALA B 1 20 ? 18.625 9.133 11.969 1 91.62 20 ALA B N 1
ATOM 1679 C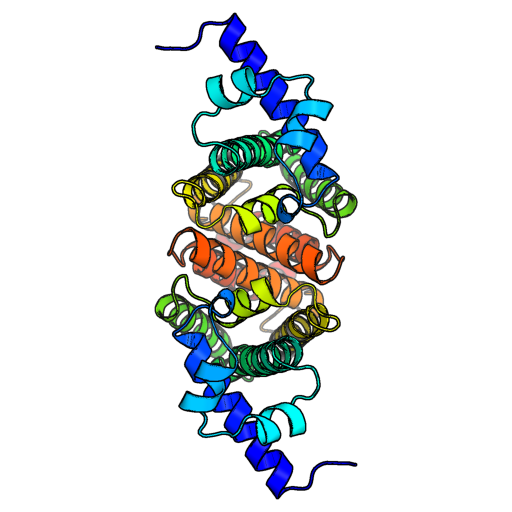 CA . ALA B 1 20 ? 18.531 8.383 13.219 1 91.62 20 ALA B CA 1
ATOM 1680 C C . ALA B 1 20 ? 17.531 9.031 14.18 1 91.62 20 ALA B C 1
ATOM 1682 O O . ALA B 1 20 ? 16.75 8.328 14.82 1 91.62 20 ALA B O 1
ATOM 1683 N N . TYR B 1 21 ? 17.578 10.336 14.195 1 92.19 21 TYR B N 1
ATOM 1684 C CA . TYR B 1 21 ? 16.656 11.094 15.031 1 92.19 21 TYR B CA 1
ATOM 1685 C C . TYR B 1 21 ? 15.211 10.883 14.586 1 92.19 21 TYR B C 1
ATOM 1687 O O . TYR B 1 21 ? 14.328 10.664 15.414 1 92.19 21 TYR B O 1
ATOM 1695 N N . LEU B 1 22 ? 15.016 10.883 13.328 1 89.75 22 LEU B N 1
ATOM 1696 C CA . LEU B 1 22 ? 13.664 10.859 12.773 1 89.75 22 LEU B CA 1
ATOM 1697 C C . LEU B 1 22 ? 13.086 9.453 12.789 1 89.75 22 LEU B C 1
ATOM 1699 O O . LEU B 1 22 ? 11.875 9.273 12.625 1 89.75 22 LEU B O 1
ATOM 1703 N N . ARG B 1 23 ? 13.844 8.477 13 1 84.44 23 ARG B N 1
ATOM 1704 C CA . ARG B 1 23 ? 13.375 7.105 13.133 1 84.44 23 ARG B CA 1
ATOM 1705 C C . ARG B 1 23 ? 12.664 6.898 14.469 1 84.44 23 ARG B C 1
ATOM 1707 O O . ARG B 1 23 ? 11.773 6.062 14.578 1 84.44 23 ARG B O 1
ATOM 1714 N N . SER B 1 24 ? 13.086 7.695 15.391 1 81 24 SER B N 1
ATOM 1715 C CA . SER B 1 24 ? 12.547 7.543 16.734 1 81 24 SER B CA 1
ATOM 1716 C C . SER B 1 24 ? 11.516 8.625 17.047 1 81 24 SER B C 1
ATOM 1718 O O . SER B 1 24 ? 10.852 8.578 18.078 1 81 24 SER B O 1
ATOM 1720 N N . ASN B 1 25 ? 11.508 9.562 16.078 1 79.38 25 ASN B N 1
ATOM 1721 C CA . ASN B 1 25 ? 10.609 10.695 16.281 1 79.38 25 ASN B CA 1
ATOM 1722 C C . ASN B 1 25 ? 9.742 10.938 15.047 1 79.38 25 ASN B C 1
ATOM 1724 O O . ASN B 1 25 ? 10.148 10.633 13.922 1 79.38 25 ASN B O 1
ATOM 1728 N N . ASP B 1 26 ? 8.602 11.445 15.289 1 75.31 26 ASP B N 1
ATOM 1729 C CA . ASP B 1 26 ? 7.73 11.797 14.172 1 75.31 26 ASP B CA 1
ATOM 1730 C C . ASP B 1 26 ? 8.289 12.984 13.391 1 75.31 26 ASP B C 1
ATOM 1732 O O . ASP B 1 26 ? 8.578 14.031 13.977 1 75.31 26 ASP B O 1
ATOM 1736 N N . ALA B 1 27 ? 8.445 12.852 12.109 1 74.88 27 ALA B N 1
ATOM 1737 C CA . ALA B 1 27 ? 9.008 13.883 11.234 1 74.88 27 ALA B CA 1
ATOM 1738 C C . ALA B 1 27 ? 8.195 15.172 11.312 1 74.88 27 ALA B C 1
ATOM 1740 O O . ALA B 1 27 ? 8.75 16.266 11.18 1 74.88 27 ALA B O 1
ATOM 1741 N N . GLY B 1 28 ? 6.934 14.984 11.477 1 74.12 28 GLY B N 1
ATOM 1742 C CA . GLY B 1 28 ? 6.07 16.156 11.547 1 74.12 28 GLY B CA 1
ATOM 1743 C C . GLY B 1 28 ? 6.359 17.031 12.75 1 74.12 28 GLY B C 1
ATOM 1744 O O . GLY B 1 28 ? 6.168 18.25 12.695 1 74.12 28 GLY B O 1
ATOM 1745 N N . ASN B 1 29 ? 6.895 16.531 13.75 1 79 29 ASN B N 1
ATOM 1746 C CA . ASN B 1 29 ? 7.141 17.266 14.984 1 79 29 ASN B CA 1
ATOM 1747 C C . ASN B 1 29 ? 8.609 17.656 15.117 1 79 29 ASN B C 1
ATOM 1749 O O . ASN B 1 29 ? 8.977 18.406 16.016 1 79 29 ASN B O 1
ATOM 1753 N N . ALA B 1 30 ? 9.328 17.188 14.172 1 84.94 30 ALA B N 1
ATOM 1754 C CA . ALA B 1 30 ? 10.758 17.469 14.266 1 84.94 30 ALA B CA 1
ATOM 1755 C C . ALA B 1 30 ? 11.07 18.906 13.875 1 84.94 30 ALA B C 1
ATOM 1757 O O . ALA B 1 30 ? 10.523 19.422 12.898 1 84.94 30 ALA B O 1
ATOM 1758 N N . THR B 1 31 ? 11.891 19.562 14.734 1 88.38 31 THR B N 1
ATOM 1759 C CA . THR B 1 31 ? 12.336 20.906 14.406 1 88.38 31 THR B CA 1
ATOM 1760 C C . THR B 1 31 ? 13.797 20.906 13.984 1 88.38 31 THR B C 1
ATOM 1762 O O . THR B 1 31 ? 14.555 20.016 14.352 1 88.38 31 THR B O 1
ATOM 1765 N N . LEU B 1 32 ? 14.141 21.938 13.195 1 91.19 32 LEU B N 1
ATOM 1766 C CA . LEU B 1 32 ? 15.531 22.078 12.789 1 91.19 32 LEU B CA 1
ATOM 1767 C C . LEU B 1 32 ? 16.438 22.266 14.008 1 91.19 32 LEU B C 1
ATOM 1769 O O . LEU B 1 32 ? 17.578 21.797 14.008 1 91.19 32 LEU B O 1
ATOM 1773 N N . ASP B 1 33 ? 15.867 22.844 15.047 1 92.81 33 ASP B N 1
ATOM 1774 C CA . ASP B 1 33 ? 16.641 23.062 16.266 1 92.81 33 ASP B CA 1
ATOM 1775 C C . ASP B 1 33 ? 16.969 21.719 16.938 1 92.81 33 ASP B C 1
ATOM 1777 O O . ASP B 1 33 ? 18.109 21.516 17.375 1 92.81 33 ASP B O 1
ATOM 1781 N N . GLU B 1 34 ? 16.094 20.875 16.984 1 93.12 34 GLU B N 1
ATOM 1782 C CA . GLU B 1 34 ? 16.328 19.562 17.547 1 93.12 34 GLU B CA 1
ATOM 1783 C C . GLU B 1 34 ? 17.328 18.766 16.719 1 93.12 34 GLU B C 1
ATOM 1785 O O . GLU B 1 34 ? 18.203 18.094 17.266 1 93.12 34 GLU B O 1
ATOM 1790 N N . ILE B 1 35 ? 17.188 18.891 15.383 1 92.81 35 ILE B N 1
ATOM 1791 C CA . ILE B 1 35 ? 18.094 18.188 14.484 1 92.81 35 ILE B CA 1
ATOM 1792 C C . ILE B 1 35 ? 19.516 18.734 14.633 1 92.81 35 ILE B C 1
ATOM 1794 O O . ILE B 1 35 ? 20.484 17.969 14.664 1 92.81 35 ILE B O 1
ATOM 1798 N N . ARG B 1 36 ? 19.609 20 14.773 1 94.5 36 ARG B N 1
ATOM 1799 C CA . ARG B 1 36 ? 20.906 20.641 14.992 1 94.5 36 ARG B CA 1
ATOM 1800 C C . ARG B 1 36 ? 21.562 20.125 16.266 1 94.5 36 ARG B C 1
ATOM 1802 O O . ARG B 1 36 ? 22.75 19.828 16.281 1 94.5 36 ARG B O 1
ATOM 1809 N N . GLU B 1 37 ? 20.781 19.984 17.266 1 94.75 37 GLU B N 1
ATOM 1810 C CA . GLU B 1 37 ? 21.297 19.547 18.562 1 94.75 37 GLU B CA 1
ATOM 1811 C C . GLU B 1 37 ? 21.828 18.109 18.484 1 94.75 37 GLU B C 1
ATOM 1813 O O . GLU B 1 37 ? 22.938 17.828 18.953 1 94.75 37 GLU B O 1
ATOM 1818 N N . VAL B 1 38 ? 21.125 17.281 17.844 1 92.69 38 VAL B N 1
ATOM 1819 C CA . VAL B 1 38 ? 21.469 15.859 17.828 1 92.69 38 VAL B CA 1
ATOM 1820 C C . VAL B 1 38 ? 22.656 15.633 16.891 1 92.69 38 VAL B C 1
ATOM 1822 O O . VAL B 1 38 ? 23.469 14.727 17.109 1 92.69 38 VAL B O 1
ATOM 1825 N N . THR B 1 39 ? 22.797 16.516 15.883 1 93.69 39 THR B N 1
ATOM 1826 C CA . THR B 1 39 ? 23.859 16.328 14.898 1 93.69 39 THR B CA 1
ATOM 1827 C C . THR B 1 39 ? 25.062 17.219 15.227 1 93.69 39 THR B C 1
ATOM 1829 O O . THR B 1 39 ? 26.047 17.219 14.5 1 93.69 39 THR B O 1
ATOM 1832 N N . ARG B 1 40 ? 24.938 18.047 16.266 1 94.56 40 ARG B N 1
ATOM 1833 C CA . ARG B 1 40 ? 26 18.984 16.672 1 94.56 40 ARG B CA 1
ATOM 1834 C C . ARG B 1 40 ? 26.406 19.875 15.516 1 94.56 40 ARG B C 1
ATOM 1836 O O . ARG B 1 40 ? 27.609 20 15.211 1 94.56 40 ARG B O 1
ATOM 1843 N N . THR B 1 41 ? 25.406 20.438 14.93 1 94.25 41 THR B N 1
ATOM 1844 C CA . THR B 1 41 ? 25.594 21.312 13.789 1 94.25 41 THR B CA 1
ATOM 1845 C C . THR B 1 41 ? 25.031 22.703 14.078 1 94.25 41 THR B C 1
ATOM 1847 O O . THR B 1 41 ? 23.984 22.828 14.711 1 94.25 41 THR B O 1
ATOM 1850 N N . SER B 1 42 ? 25.781 23.688 13.664 1 94.06 42 SER B N 1
ATOM 1851 C CA . SER B 1 42 ? 25.281 25.047 13.836 1 94.06 42 SER B CA 1
ATOM 1852 C C . SER B 1 42 ? 24.188 25.359 12.82 1 94.06 42 SER B C 1
ATOM 1854 O O . SER B 1 42 ? 24.047 24.656 11.812 1 94.06 42 SER B O 1
ATOM 1856 N N . LYS B 1 43 ? 23.406 26.406 13.141 1 92.69 43 LYS B N 1
ATOM 1857 C CA . LYS B 1 43 ? 22.359 26.828 12.211 1 92.69 43 LYS B CA 1
ATOM 1858 C C . LYS B 1 43 ? 22.953 27.188 10.852 1 92.69 43 LYS B C 1
ATOM 1860 O O . LYS B 1 43 ? 22.422 26.797 9.812 1 92.69 43 LYS B O 1
ATOM 1865 N N . GLY B 1 44 ? 24.062 27.891 10.836 1 93.31 44 GLY B N 1
ATOM 1866 C CA . GLY B 1 44 ? 24.719 28.266 9.602 1 93.31 44 GLY B CA 1
ATOM 1867 C C . GLY B 1 44 ? 25.188 27.078 8.789 1 93.31 44 GLY B C 1
ATOM 1868 O O . GLY B 1 44 ? 25.031 27.062 7.562 1 93.31 44 GLY B O 1
ATOM 1869 N N . GLN B 1 45 ? 25.672 26.141 9.43 1 92.75 45 GLN B N 1
ATOM 1870 C CA . GLN B 1 45 ? 26.125 24.938 8.766 1 92.75 45 GLN B CA 1
ATOM 1871 C C . GLN B 1 45 ? 24.969 24.172 8.141 1 92.75 45 GLN B C 1
ATOM 1873 O O . GLN B 1 45 ? 25.062 23.688 7.008 1 92.75 45 GLN B O 1
ATOM 1878 N N . LEU B 1 46 ? 23.844 24.094 8.852 1 94.12 46 LEU B N 1
ATOM 1879 C CA . LEU B 1 46 ? 22.688 23.375 8.359 1 94.12 46 LEU B CA 1
ATOM 1880 C C . LEU B 1 46 ? 22.172 23.984 7.059 1 94.12 46 LEU B C 1
ATOM 1882 O O . LEU B 1 46 ? 21.906 23.266 6.094 1 94.12 46 LEU B O 1
ATOM 1886 N N . PHE B 1 47 ? 22.188 25.297 7.02 1 93.62 47 PHE B N 1
ATOM 1887 C CA . PHE B 1 47 ? 21.656 25.984 5.844 1 93.62 47 PHE B CA 1
ATOM 1888 C C . PHE B 1 47 ? 22.688 25.984 4.719 1 93.62 47 PHE B C 1
ATOM 1890 O O . PHE B 1 47 ? 22.328 26.125 3.545 1 93.62 47 PHE B O 1
ATOM 1897 N N . HIS B 1 48 ? 23.922 25.844 5.16 1 94.31 48 HIS B N 1
ATOM 1898 C CA . HIS B 1 48 ? 24.969 25.688 4.152 1 94.31 48 HIS B CA 1
ATOM 1899 C C . HIS B 1 48 ? 24.812 24.375 3.395 1 94.31 48 HIS B C 1
ATOM 1901 O O . HIS B 1 48 ? 24.875 24.359 2.162 1 94.31 48 HIS B O 1
ATOM 1907 N N . TYR B 1 49 ? 24.594 23.344 4.105 1 94.81 49 TYR B N 1
ATOM 1908 C CA . TYR B 1 49 ? 24.516 22.016 3.502 1 94.81 49 TYR B CA 1
ATOM 1909 C C . TYR B 1 49 ? 23.109 21.719 2.988 1 94.81 49 TYR B C 1
ATOM 1911 O O . TYR B 1 49 ? 22.938 20.906 2.074 1 94.81 49 TYR B O 1
ATOM 1919 N N . PHE B 1 50 ? 22.094 22.375 3.57 1 95.81 50 PHE B N 1
ATOM 1920 C CA . PHE B 1 50 ? 20.688 22.234 3.17 1 95.81 50 PHE B CA 1
ATOM 1921 C C . PHE B 1 50 ? 20.016 23.594 3.062 1 95.81 50 PHE B C 1
ATOM 1923 O O . PHE B 1 50 ? 19.188 23.953 3.902 1 95.81 50 PHE B O 1
ATOM 1930 N N . PRO B 1 51 ? 20.266 24.234 1.974 1 94.19 51 PRO B N 1
ATOM 1931 C CA . PRO B 1 51 ? 19.812 25.625 1.832 1 94.19 51 PRO B CA 1
ATOM 1932 C C . PRO B 1 51 ? 18.297 25.734 1.746 1 94.19 51 PRO B C 1
ATOM 1934 O O . PRO B 1 51 ? 17.734 26.781 2.1 1 94.19 51 PRO B O 1
ATOM 1937 N N . GLY B 1 52 ? 17.656 24.672 1.338 1 92.44 52 GLY B N 1
ATOM 1938 C CA . GLY B 1 52 ? 16.203 24.672 1.243 1 92.44 52 GLY B CA 1
ATOM 1939 C C . GLY B 1 52 ? 15.516 24.469 2.58 1 92.44 52 GLY B C 1
ATOM 1940 O O . GLY B 1 52 ? 14.289 24.438 2.654 1 92.44 52 GLY B O 1
ATOM 1941 N N . GLY B 1 53 ? 16.312 24.266 3.617 1 92.06 53 GLY B N 1
ATOM 1942 C CA . GLY B 1 53 ? 15.758 24.203 4.957 1 92.06 53 GLY B CA 1
ATOM 1943 C C . GLY B 1 53 ? 15.234 22.828 5.324 1 92.06 53 GLY B C 1
ATOM 1944 O O . GLY B 1 53 ? 15.789 21.812 4.898 1 92.06 53 GLY B O 1
ATOM 1945 N N . LYS B 1 54 ? 14.211 22.844 6.133 1 90.5 54 LYS B N 1
ATOM 1946 C CA . LYS B 1 54 ? 13.664 21.641 6.723 1 90.5 54 LYS B CA 1
ATOM 1947 C C . LYS B 1 54 ? 13.141 20.688 5.648 1 90.5 54 LYS B C 1
ATOM 1949 O O . LYS B 1 54 ? 13.414 19.484 5.684 1 90.5 54 LYS B O 1
ATOM 1954 N N . GLU B 1 55 ? 12.492 21.234 4.633 1 90.75 55 GLU B N 1
ATOM 1955 C CA . GLU B 1 55 ? 11.891 20.391 3.598 1 90.75 55 GLU B CA 1
ATOM 1956 C C . GLU B 1 55 ? 12.961 19.688 2.779 1 90.75 55 GLU B C 1
ATOM 1958 O O . GLU B 1 55 ? 12.836 18.5 2.482 1 90.75 55 GLU B O 1
ATOM 1963 N N . GLU B 1 56 ? 13.945 20.422 2.488 1 93.06 56 GLU B N 1
ATOM 1964 C CA . GLU B 1 56 ? 15.047 19.812 1.758 1 93.06 56 GLU B CA 1
ATOM 1965 C C . GLU B 1 56 ? 15.734 18.734 2.596 1 93.06 56 GLU B C 1
ATOM 1967 O O . GLU B 1 56 ? 16.047 17.656 2.092 1 93.06 56 GLU B O 1
ATOM 1972 N N . LEU B 1 57 ? 16 19.047 3.838 1 93.69 57 LEU B N 1
ATOM 1973 C CA . LEU B 1 57 ? 16.641 18.078 4.73 1 93.69 57 LEU B CA 1
ATOM 1974 C C . LEU B 1 57 ? 15.805 16.812 4.852 1 93.69 57 LEU B C 1
ATOM 1976 O O . LEU B 1 57 ? 16.328 15.703 4.711 1 93.69 57 LEU B O 1
ATOM 1980 N N . LEU B 1 58 ? 14.523 16.984 5.062 1 93.06 58 LEU B N 1
ATOM 1981 C CA . LEU B 1 58 ? 13.633 15.836 5.219 1 93.06 58 LEU B CA 1
ATOM 1982 C C . LEU B 1 58 ? 13.578 15.008 3.938 1 93.06 58 LEU B C 1
ATOM 1984 O O . LEU B 1 58 ? 13.539 13.773 3.988 1 93.06 58 LEU B O 1
ATOM 1988 N N . LEU B 1 59 ? 13.594 15.703 2.826 1 94.56 59 LEU B N 1
ATOM 1989 C CA . LEU B 1 59 ? 13.602 14.992 1.552 1 94.56 59 LEU B CA 1
ATOM 1990 C C . LEU B 1 59 ? 14.891 14.188 1.385 1 94.56 59 LEU B C 1
ATOM 1992 O O . LEU B 1 59 ? 14.859 13.047 0.922 1 94.56 59 LEU B O 1
ATOM 1996 N N . GLU B 1 60 ? 15.961 14.758 1.763 1 95.12 60 GLU B N 1
ATOM 1997 C CA . GLU B 1 60 ? 17.234 14.062 1.669 1 95.12 60 GLU B CA 1
ATOM 1998 C C . GLU B 1 60 ? 17.297 12.891 2.648 1 95.12 60 GLU B C 1
ATOM 2000 O O . GLU B 1 60 ? 17.891 11.852 2.348 1 95.12 60 GLU B O 1
ATOM 2005 N N . VAL B 1 61 ? 16.734 13.047 3.789 1 95 61 VAL B N 1
ATOM 2006 C CA . VAL B 1 61 ? 16.641 11.945 4.738 1 95 61 VAL B CA 1
ATOM 2007 C C . VAL B 1 61 ? 15.766 10.836 4.152 1 95 61 VAL B C 1
ATOM 2009 O O . VAL B 1 61 ? 16.078 9.648 4.293 1 95 61 VAL B O 1
ATOM 2012 N N . ALA B 1 62 ? 14.719 11.219 3.475 1 94.94 62 ALA B N 1
ATOM 2013 C CA . ALA B 1 62 ? 13.859 10.234 2.816 1 94.94 62 ALA B CA 1
ATOM 2014 C C . ALA B 1 62 ? 14.641 9.438 1.772 1 94.94 62 ALA B C 1
ATOM 2016 O O . ALA B 1 62 ? 14.5 8.219 1.688 1 94.94 62 ALA B O 1
ATOM 2017 N N . ARG B 1 63 ? 15.43 10.133 1.02 1 95.19 63 ARG B N 1
ATOM 2018 C CA . ARG B 1 63 ? 16.266 9.469 0.023 1 95.19 63 ARG B CA 1
ATOM 2019 C C . ARG B 1 63 ? 17.219 8.484 0.681 1 95.19 63 ARG B C 1
ATOM 2021 O O . ARG B 1 63 ? 17.438 7.383 0.172 1 95.19 63 ARG B O 1
ATOM 2028 N N . HIS B 1 64 ? 17.797 8.969 1.745 1 94.44 64 HIS B N 1
ATOM 2029 C CA . HIS B 1 64 ? 18.703 8.117 2.514 1 94.44 64 HIS B CA 1
ATOM 2030 C C . HIS B 1 64 ? 17.984 6.875 3.031 1 94.44 64 HIS B C 1
ATOM 2032 O O . HIS B 1 64 ? 18.5 5.758 2.9 1 94.44 64 HIS B O 1
ATOM 2038 N N . GLU B 1 65 ? 16.844 7 3.582 1 94.06 65 GLU B N 1
ATOM 2039 C CA . GLU B 1 65 ? 16.047 5.891 4.113 1 94.06 65 GLU B CA 1
ATOM 2040 C C . GLU B 1 65 ? 15.609 4.945 3.004 1 94.06 65 GLU B C 1
ATOM 2042 O O . GLU B 1 65 ? 15.516 3.732 3.211 1 94.06 65 GLU B O 1
ATOM 2047 N N . ALA B 1 66 ? 15.266 5.492 1.856 1 95.25 66 ALA B N 1
ATOM 2048 C CA . ALA B 1 66 ? 14.914 4.664 0.707 1 95.25 66 ALA B CA 1
ATOM 2049 C C . ALA B 1 66 ? 16.062 3.725 0.333 1 95.25 66 ALA B C 1
ATOM 2051 O O . ALA B 1 66 ? 15.828 2.549 0.043 1 95.25 66 ALA B O 1
ATOM 2052 N N . GLY B 1 67 ? 17.234 4.23 0.32 1 94.31 67 GLY B N 1
ATOM 2053 C CA . GLY B 1 67 ? 18.406 3.396 0.074 1 94.31 67 GLY B CA 1
ATOM 2054 C C . GLY B 1 67 ? 18.562 2.285 1.094 1 94.31 67 GLY B C 1
ATOM 2055 O O . GLY B 1 67 ? 18.953 1.166 0.745 1 94.31 67 GLY B O 1
ATOM 2056 N N . ARG B 1 68 ? 18.234 2.508 2.293 1 92.88 68 ARG B N 1
ATOM 2057 C CA . ARG B 1 68 ? 18.375 1.54 3.377 1 92.88 68 ARG B CA 1
ATOM 2058 C C . ARG B 1 68 ? 17.391 0.388 3.215 1 92.88 68 ARG B C 1
ATOM 2060 O O . ARG B 1 68 ? 17.688 -0.746 3.602 1 92.88 68 ARG B O 1
ATOM 2067 N N . VAL B 1 69 ? 16.281 0.627 2.631 1 95.44 69 VAL B N 1
ATOM 2068 C CA . VAL B 1 69 ? 15.273 -0.406 2.422 1 95.44 69 VAL B CA 1
ATOM 2069 C C . VAL B 1 69 ? 15.867 -1.557 1.614 1 95.44 69 VAL B C 1
ATOM 2071 O O . VAL B 1 69 ? 15.695 -2.727 1.964 1 95.44 69 VAL B O 1
ATOM 2074 N N . LEU B 1 70 ? 16.594 -1.182 0.581 1 96.69 70 LEU B N 1
ATOM 2075 C CA . LEU B 1 70 ? 17.203 -2.199 -0.279 1 96.69 70 LEU B CA 1
ATOM 2076 C C . LEU B 1 70 ? 18.453 -2.781 0.361 1 96.69 70 LEU B C 1
ATOM 2078 O O . LEU B 1 70 ? 18.688 -3.99 0.293 1 96.69 70 LEU B O 1
ATOM 2082 N N . GLU B 1 71 ? 19.219 -1.902 1.013 1 95.31 71 GLU B N 1
ATOM 2083 C CA . GLU B 1 71 ? 20.453 -2.34 1.662 1 95.31 71 GLU B CA 1
ATOM 2084 C C . GLU B 1 71 ? 20.172 -3.377 2.744 1 95.31 71 GLU B C 1
ATOM 2086 O O . GLU B 1 71 ? 20.922 -4.336 2.906 1 95.31 71 GLU B O 1
ATOM 2091 N N . ASP B 1 72 ? 19.109 -3.246 3.393 1 94.38 72 ASP B N 1
ATOM 2092 C CA . ASP B 1 72 ? 18.75 -4.129 4.492 1 94.38 72 ASP B CA 1
ATOM 2093 C C . ASP B 1 72 ? 18.344 -5.512 3.975 1 94.38 72 ASP B C 1
ATOM 2095 O O . ASP B 1 72 ? 18.25 -6.465 4.75 1 94.38 72 ASP B O 1
ATOM 2099 N N . GLN B 1 73 ? 18.141 -5.59 2.734 1 97.31 73 GLN B N 1
ATOM 2100 C CA . GLN B 1 73 ? 17.734 -6.867 2.154 1 97.31 73 GLN B CA 1
ATOM 2101 C C . GLN B 1 73 ? 18.938 -7.613 1.587 1 97.31 73 GLN B C 1
ATOM 2103 O O . GLN B 1 73 ? 18.828 -8.773 1.191 1 97.31 73 GLN B O 1
ATOM 2108 N N . GLN B 1 74 ? 20.078 -6.859 1.495 1 96.88 74 GLN B N 1
ATOM 2109 C CA . GLN B 1 74 ? 21.281 -7.512 1.003 1 96.88 74 GLN B CA 1
ATOM 2110 C C . GLN B 1 74 ? 21.906 -8.398 2.078 1 96.88 74 GLN B C 1
ATOM 2112 O O . GLN B 1 74 ? 21.766 -8.125 3.271 1 96.88 74 GLN B O 1
ATOM 2117 N N . PRO B 1 75 ? 22.562 -9.578 1.653 1 97.25 75 PRO B N 1
ATOM 2118 C CA . PRO B 1 75 ? 22.875 -9.977 0.278 1 97.25 75 PRO B CA 1
ATOM 2119 C C . PRO B 1 75 ? 21.75 -10.789 -0.363 1 97.25 75 PRO B C 1
ATOM 2121 O O . PRO B 1 75 ? 21.859 -11.18 -1.528 1 97.25 75 PRO B O 1
ATOM 2124 N N . HIS B 1 76 ? 20.672 -10.984 0.367 1 98 76 HIS B N 1
ATOM 2125 C CA . HIS B 1 76 ? 19.656 -11.93 -0.086 1 98 76 HIS B CA 1
ATOM 2126 C C . HIS B 1 76 ? 19 -11.453 -1.371 1 98 76 HIS B C 1
ATOM 2128 O O . HIS B 1 76 ? 18.875 -12.219 -2.334 1 98 76 HIS B O 1
ATOM 2134 N N . LEU B 1 77 ? 18.656 -10.203 -1.447 1 98.06 77 LEU B N 1
ATOM 2135 C CA . LEU B 1 77 ? 17.969 -9.633 -2.6 1 98.06 77 LEU B CA 1
ATOM 2136 C C . LEU B 1 77 ? 18.859 -9.688 -3.842 1 98.06 77 LEU B C 1
ATOM 2138 O O . LEU B 1 77 ? 18.359 -9.883 -4.953 1 98.06 77 LEU B O 1
ATOM 2142 N N . GLY B 1 78 ? 20.125 -9.562 -3.658 1 97.75 78 GLY B N 1
ATOM 2143 C CA . GLY B 1 78 ? 21.047 -9.562 -4.777 1 97.75 78 GLY B CA 1
ATOM 2144 C C . GLY B 1 78 ? 21.469 -10.953 -5.203 1 97.75 78 GLY B C 1
ATOM 2145 O O . GLY B 1 78 ? 22.172 -11.117 -6.211 1 97.75 78 GLY B O 1
ATOM 2146 N N . ALA B 1 79 ? 21.016 -11.984 -4.508 1 97.62 79 ALA B N 1
ATOM 2147 C CA . ALA B 1 79 ? 21.5 -13.344 -4.742 1 97.62 79 ALA B CA 1
ATOM 2148 C C . ALA B 1 79 ? 20.344 -14.305 -4.961 1 97.62 79 ALA B C 1
ATOM 2150 O O . ALA B 1 79 ? 20.328 -15.414 -4.422 1 97.62 79 ALA B O 1
ATOM 2151 N N . LEU B 1 80 ? 19.406 -13.883 -5.762 1 98.5 80 LEU B N 1
ATOM 2152 C CA . LEU B 1 80 ? 18.219 -14.703 -6.016 1 98.5 80 LEU B CA 1
ATOM 2153 C C . LEU B 1 80 ? 18.484 -15.695 -7.145 1 98.5 80 LEU B C 1
ATOM 2155 O O . LEU B 1 80 ? 17.938 -15.547 -8.242 1 98.5 80 LEU B O 1
ATOM 2159 N N . ASP B 1 81 ? 19.234 -16.781 -6.828 1 98.44 81 ASP B N 1
ATOM 2160 C CA . ASP B 1 81 ? 19.672 -17.656 -7.906 1 98.44 81 ASP B CA 1
ATOM 2161 C C . ASP B 1 81 ? 19.312 -19.109 -7.613 1 98.44 81 ASP B C 1
ATOM 2163 O O . ASP B 1 81 ? 19.703 -20.016 -8.344 1 98.44 81 ASP B O 1
ATOM 2167 N N . SER B 1 82 ? 18.656 -19.359 -6.547 1 98.62 82 SER B N 1
ATOM 2168 C CA . SER B 1 82 ? 18.141 -20.672 -6.18 1 98.62 82 SER B CA 1
ATOM 2169 C C . SER B 1 82 ? 16.859 -20.547 -5.352 1 98.62 82 SER B C 1
ATOM 2171 O O . SER B 1 82 ? 16.578 -19.484 -4.793 1 98.62 82 SER B O 1
ATOM 2173 N N . TRP B 1 83 ? 16.078 -21.562 -5.301 1 98.19 83 TRP B N 1
ATOM 2174 C CA . TRP B 1 83 ? 14.875 -21.516 -4.484 1 98.19 83 TRP B CA 1
ATOM 2175 C C . TRP B 1 83 ? 15.219 -21.328 -3.012 1 98.19 83 TRP B C 1
ATOM 2177 O O . TRP B 1 83 ? 14.492 -20.641 -2.279 1 98.19 83 TRP B O 1
ATOM 2187 N N . ALA B 1 84 ? 16.312 -21.906 -2.592 1 98.44 84 ALA B N 1
ATOM 2188 C CA . ALA B 1 84 ? 16.781 -21.672 -1.229 1 98.44 84 ALA B CA 1
ATOM 2189 C C . ALA B 1 84 ? 17.078 -20.188 -0.994 1 98.44 84 ALA B C 1
ATOM 2191 O O . ALA B 1 84 ? 16.766 -19.656 0.07 1 98.44 84 ALA B O 1
ATOM 2192 N N . ALA B 1 85 ? 17.688 -19.562 -1.971 1 98.69 85 ALA B N 1
ATOM 2193 C CA . ALA B 1 85 ? 17.984 -18.141 -1.88 1 98.69 85 ALA B CA 1
ATOM 2194 C C . ALA B 1 85 ? 16.719 -17.297 -1.825 1 98.69 85 ALA B C 1
ATOM 2196 O O . ALA B 1 85 ? 16.625 -16.359 -1.046 1 98.69 85 ALA B O 1
ATOM 2197 N N . TRP B 1 86 ? 15.75 -17.672 -2.633 1 98.75 86 TRP B N 1
ATOM 2198 C CA . TRP B 1 86 ? 14.461 -16.984 -2.629 1 98.75 86 TRP B CA 1
ATOM 2199 C C . TRP B 1 86 ? 13.766 -17.125 -1.277 1 98.75 86 TRP B C 1
ATOM 2201 O O . TRP B 1 86 ? 13.195 -16.172 -0.758 1 98.75 86 TRP B O 1
ATOM 2211 N N . ASP B 1 87 ? 13.852 -18.297 -0.728 1 98.38 87 ASP B N 1
ATOM 2212 C CA . ASP B 1 87 ? 13.258 -18.531 0.581 1 98.38 87 ASP B CA 1
ATOM 2213 C C . ASP B 1 87 ? 13.977 -17.75 1.671 1 98.38 87 ASP B C 1
ATOM 2215 O O . ASP B 1 87 ? 13.344 -17.234 2.594 1 98.38 87 ASP B O 1
ATOM 2219 N N . ARG B 1 88 ? 15.258 -17.656 1.608 1 98.38 88 ARG B N 1
ATOM 2220 C CA . ARG B 1 88 ? 16.031 -16.859 2.562 1 98.38 88 ARG B CA 1
ATOM 2221 C C . ARG B 1 88 ? 15.641 -15.383 2.479 1 98.38 88 ARG B C 1
ATOM 2223 O O . ARG B 1 88 ? 15.477 -14.719 3.504 1 98.38 88 ARG B O 1
ATOM 2230 N N . TRP B 1 89 ? 15.531 -14.93 1.253 1 98.75 89 TRP B N 1
ATOM 2231 C CA . TRP B 1 89 ? 15.125 -13.539 1.061 1 98.75 89 TRP B CA 1
ATOM 2232 C C . TRP B 1 89 ? 13.742 -13.297 1.646 1 98.75 89 TRP B C 1
ATOM 2234 O O . TRP B 1 89 ? 13.531 -12.32 2.375 1 98.75 89 TRP B O 1
ATOM 2244 N N . ARG B 1 90 ? 12.828 -14.188 1.327 1 98.62 90 ARG B N 1
ATOM 2245 C CA . ARG B 1 90 ? 11.469 -14.086 1.848 1 98.62 90 ARG B CA 1
ATOM 2246 C C . ARG B 1 90 ? 11.469 -14.023 3.371 1 98.62 90 ARG B C 1
ATOM 2248 O O . ARG B 1 90 ? 10.836 -13.148 3.963 1 98.62 90 ARG B O 1
ATOM 2255 N N . ARG B 1 91 ? 12.133 -14.891 4.027 1 98.12 91 ARG B N 1
ATOM 2256 C CA . ARG B 1 91 ? 12.188 -14.961 5.484 1 98.12 91 ARG B CA 1
ATOM 2257 C C . ARG B 1 91 ? 12.828 -13.703 6.07 1 98.12 91 ARG B C 1
ATOM 2259 O O . ARG B 1 91 ? 12.344 -13.164 7.07 1 98.12 91 ARG B O 1
ATOM 2266 N N . ALA B 1 92 ? 13.883 -13.266 5.477 1 97.81 92 ALA B N 1
ATOM 2267 C CA . ALA B 1 92 ? 14.57 -12.07 5.953 1 97.81 92 ALA B CA 1
ATOM 2268 C C . ALA B 1 92 ? 13.688 -10.836 5.82 1 97.81 92 ALA B C 1
ATOM 2270 O O . ALA B 1 92 ? 13.664 -9.984 6.715 1 97.81 92 ALA B O 1
ATOM 2271 N N . LEU B 1 93 ? 13.008 -10.742 4.715 1 98.19 93 LEU B N 1
ATOM 2272 C CA . LEU B 1 93 ? 12.117 -9.609 4.465 1 98.19 93 LEU B CA 1
ATOM 2273 C C . LEU B 1 93 ? 10.984 -9.57 5.488 1 98.19 93 LEU B C 1
ATOM 2275 O O . LEU B 1 93 ? 10.711 -8.523 6.078 1 98.19 93 LEU B O 1
ATOM 2279 N N . ILE B 1 94 ? 10.391 -10.719 5.734 1 98.19 94 ILE B N 1
ATOM 2280 C CA . ILE B 1 94 ? 9.297 -10.812 6.691 1 98.19 94 ILE B CA 1
ATOM 2281 C C . ILE B 1 94 ? 9.805 -10.477 8.094 1 98.19 94 ILE B C 1
ATOM 2283 O O . ILE B 1 94 ? 9.164 -9.727 8.828 1 98.19 94 ILE B O 1
ATOM 2287 N N . ALA B 1 95 ? 10.945 -11.016 8.422 1 97.19 95 ALA B N 1
ATOM 2288 C CA . ALA B 1 95 ? 11.531 -10.758 9.734 1 97.19 95 ALA B CA 1
ATOM 2289 C C . ALA B 1 95 ? 11.789 -9.266 9.938 1 97.19 95 ALA B C 1
ATOM 2291 O O . ALA B 1 95 ? 11.539 -8.727 11.016 1 97.19 95 ALA B O 1
ATOM 2292 N N . ARG B 1 96 ? 12.25 -8.641 8.961 1 95.44 96 ARG B N 1
ATOM 2293 C CA . ARG B 1 96 ? 12.547 -7.215 9.039 1 95.44 96 ARG B CA 1
ATOM 2294 C C . ARG B 1 96 ? 11.281 -6.406 9.297 1 95.44 96 ARG B C 1
ATOM 2296 O O . ARG B 1 96 ? 11.258 -5.551 10.188 1 95.44 96 ARG B O 1
ATOM 2303 N N . TYR B 1 97 ? 10.273 -6.684 8.57 1 96.38 97 TYR B N 1
ATOM 2304 C CA . TYR B 1 97 ? 9.055 -5.891 8.695 1 96.38 97 TYR B CA 1
ATOM 2305 C C . TYR B 1 97 ? 8.281 -6.266 9.953 1 96.38 97 TYR B C 1
ATOM 2307 O O . TYR B 1 97 ? 7.586 -5.43 10.531 1 96.38 97 TYR B O 1
ATOM 2315 N N . LYS B 1 98 ? 8.414 -7.512 10.375 1 95.69 98 LYS B N 1
ATOM 2316 C CA . LYS B 1 98 ? 7.871 -7.879 11.68 1 95.69 98 LYS B CA 1
ATOM 2317 C C . LYS B 1 98 ? 8.523 -7.066 12.797 1 95.69 98 LYS B C 1
ATOM 2319 O O . LYS B 1 98 ? 7.836 -6.574 13.695 1 95.69 98 LYS B O 1
ATOM 2324 N N . ALA B 1 99 ? 9.82 -6.891 12.742 1 93.81 99 ALA B N 1
ATOM 2325 C CA . ALA B 1 99 ? 10.57 -6.125 13.734 1 93.81 99 ALA B CA 1
ATOM 2326 C C . ALA B 1 99 ? 10.234 -4.637 13.648 1 93.81 99 ALA B C 1
ATOM 2328 O O . ALA B 1 99 ? 10.156 -3.949 14.664 1 93.81 99 ALA B O 1
ATOM 2329 N N . GLN B 1 100 ? 10.062 -4.18 12.461 1 90.06 100 GLN B N 1
ATOM 2330 C CA . GLN B 1 100 ? 9.742 -2.771 12.234 1 90.06 100 GLN B CA 1
ATOM 2331 C C . GLN B 1 100 ? 8.367 -2.422 12.797 1 90.06 100 GLN B C 1
ATOM 2333 O O . GLN B 1 100 ? 8.18 -1.344 13.359 1 90.06 100 GLN B O 1
ATOM 2338 N N . GLY B 1 101 ? 7.402 -3.35 12.586 1 90.94 101 GLY B N 1
ATOM 2339 C CA . GLY B 1 101 ? 6.043 -3.07 13.016 1 90.94 101 GLY B CA 1
ATOM 2340 C C . GLY B 1 101 ? 5.363 -1.991 12.195 1 90.94 101 GLY B C 1
ATOM 2341 O O . GLY B 1 101 ? 5.648 -1.839 11.008 1 90.94 101 GLY B O 1
ATOM 2342 N N . PRO B 1 102 ? 4.473 -1.253 12.836 1 87 102 PRO B N 1
ATOM 2343 C CA . PRO B 1 102 ? 3.67 -0.29 12.078 1 87 102 PRO B CA 1
ATOM 2344 C C . PRO B 1 102 ? 4.43 0.998 11.766 1 87 102 PRO B C 1
ATOM 2346 O O . PRO B 1 102 ? 3.961 1.82 10.977 1 87 102 PRO B O 1
ATOM 2349 N N . ASN B 1 103 ? 5.523 1.143 12.391 1 84.94 103 ASN B N 1
ATOM 2350 C CA . ASN B 1 103 ? 6.27 2.383 12.195 1 84.94 103 ASN B CA 1
ATOM 2351 C C . ASN B 1 103 ? 7.32 2.24 11.102 1 84.94 103 ASN B C 1
ATOM 2353 O O . ASN B 1 103 ? 8.328 1.552 11.289 1 84.94 103 ASN B O 1
ATOM 2357 N N . CYS B 1 104 ? 7.051 2.752 9.953 1 88.56 104 CYS B N 1
ATOM 2358 C CA . CYS B 1 104 ? 7.992 2.803 8.836 1 88.56 104 CYS B CA 1
ATOM 2359 C C . CYS B 1 104 ? 8.57 4.203 8.672 1 88.56 104 CYS B C 1
ATOM 2361 O O . CYS B 1 104 ? 7.867 5.125 8.25 1 88.56 104 CYS B O 1
ATOM 2363 N N . PRO B 1 105 ? 9.805 4.379 8.93 1 87.44 105 PRO B N 1
ATOM 2364 C CA . PRO B 1 105 ? 10.414 5.711 8.867 1 87.44 105 PRO B CA 1
ATOM 2365 C C . PRO B 1 105 ? 10.227 6.391 7.516 1 87.44 105 PRO B C 1
ATOM 2367 O O . PRO B 1 105 ? 9.938 7.586 7.453 1 87.44 105 PRO B O 1
ATOM 2370 N N . LEU B 1 106 ? 10.375 5.637 6.457 1 91.19 106 LEU B N 1
ATOM 2371 C CA . LEU B 1 106 ? 10.234 6.227 5.133 1 91.19 106 LEU B CA 1
ATOM 2372 C C . LEU B 1 106 ? 8.797 6.684 4.895 1 91.19 106 LEU B C 1
ATOM 2374 O O . LEU B 1 106 ? 8.57 7.789 4.398 1 91.19 106 LEU B O 1
ATOM 2378 N N . ALA B 1 107 ? 7.855 5.82 5.262 1 87.62 107 ALA B N 1
ATOM 2379 C CA . ALA B 1 107 ? 6.453 6.188 5.09 1 87.62 107 ALA B CA 1
ATOM 2380 C C . ALA B 1 107 ? 6.117 7.441 5.898 1 87.62 107 ALA B C 1
ATOM 2382 O O . ALA B 1 107 ? 5.398 8.32 5.418 1 87.62 107 ALA B O 1
ATOM 2383 N N . SER B 1 108 ? 6.621 7.512 7.117 1 85.75 108 SER B N 1
ATOM 2384 C CA . SER B 1 108 ? 6.406 8.672 7.973 1 85.75 108 SER B CA 1
ATOM 2385 C C . SER B 1 108 ? 6.98 9.938 7.348 1 85.75 108 SER B C 1
ATOM 2387 O O . SER B 1 108 ? 6.336 10.992 7.355 1 85.75 108 SER B O 1
ATOM 2389 N N . LEU B 1 109 ? 8.164 9.828 6.832 1 90.12 109 LEU B N 1
ATOM 2390 C CA . LEU B 1 109 ? 8.805 10.969 6.191 1 90.12 109 LEU B CA 1
ATOM 2391 C C . LEU B 1 109 ? 8.016 11.422 4.969 1 90.12 109 LEU B C 1
ATOM 2393 O O . LEU B 1 109 ? 7.773 12.617 4.789 1 90.12 109 LEU B O 1
ATOM 2397 N N . MET B 1 110 ? 7.547 10.484 4.234 1 89.06 110 MET B N 1
ATOM 2398 C CA . MET B 1 110 ? 6.84 10.789 2.992 1 89.06 110 MET B CA 1
ATOM 2399 C C . MET B 1 110 ? 5.496 11.453 3.279 1 89.06 110 MET B C 1
ATOM 2401 O O . MET B 1 110 ? 5.039 12.297 2.504 1 89.06 110 MET B O 1
ATOM 2405 N N . ASN B 1 111 ? 4.887 11.117 4.379 1 82.38 111 ASN B N 1
ATOM 2406 C CA . ASN B 1 111 ? 3.65 11.781 4.781 1 82.38 111 ASN B CA 1
ATOM 2407 C C . ASN B 1 111 ? 3.859 13.281 4.984 1 82.38 111 ASN B C 1
ATOM 2409 O O . ASN B 1 111 ? 2.932 14.07 4.801 1 82.38 111 ASN B O 1
ATOM 2413 N N . HIS B 1 112 ? 5.07 13.656 5.238 1 82.94 112 HIS B N 1
ATOM 2414 C CA . HIS B 1 112 ? 5.34 15.055 5.547 1 82.94 112 HIS B CA 1
ATOM 2415 C C . HIS B 1 112 ? 5.883 15.789 4.328 1 82.94 112 HIS B C 1
ATOM 2417 O O . HIS B 1 112 ? 5.598 16.969 4.133 1 82.94 112 HIS B O 1
ATOM 2423 N N . VAL B 1 113 ? 6.551 15.078 3.502 1 86.5 113 VAL B N 1
ATOM 2424 C CA . VAL B 1 113 ? 7.258 15.805 2.451 1 86.5 113 VAL B CA 1
ATOM 2425 C C . VAL B 1 113 ? 6.711 15.406 1.085 1 86.5 113 VAL B C 1
ATOM 2427 O O . VAL B 1 113 ? 7.254 15.797 0.051 1 86.5 113 VAL B O 1
ATOM 2430 N N . GLY B 1 114 ? 5.648 14.656 1.1 1 82.75 114 GLY B N 1
ATOM 2431 C CA . GLY B 1 114 ? 5.117 14.133 -0.151 1 82.75 114 GLY B CA 1
ATOM 2432 C C . GLY B 1 114 ? 4.746 15.219 -1.142 1 82.75 114 GLY B C 1
ATOM 2433 O O . GLY B 1 114 ? 4.734 14.992 -2.352 1 82.75 114 GLY B O 1
ATOM 2434 N N . HIS B 1 115 ? 4.547 16.375 -0.709 1 80.75 115 HIS B N 1
ATOM 2435 C CA . HIS B 1 115 ? 4.148 17.484 -1.561 1 80.75 115 HIS B CA 1
ATOM 2436 C C . HIS B 1 115 ? 5.367 18.219 -2.109 1 80.75 115 HIS B C 1
ATOM 2438 O O . HIS B 1 115 ? 5.242 19.031 -3.025 1 80.75 115 HIS B O 1
ATOM 2444 N N . VAL B 1 116 ? 6.512 17.922 -1.559 1 85.56 116 VAL B N 1
ATOM 2445 C CA . VAL B 1 116 ? 7.746 18.578 -1.971 1 85.56 116 VAL B CA 1
ATOM 2446 C C . VAL B 1 116 ? 8.188 18.031 -3.33 1 85.56 116 VAL B C 1
ATOM 2448 O O . VAL B 1 116 ? 8.195 16.828 -3.557 1 85.56 116 VAL B O 1
ATOM 2451 N N . PRO B 1 117 ? 8.547 18.984 -4.184 1 86.88 117 PRO B N 1
ATOM 2452 C CA . PRO B 1 117 ? 9.055 18.516 -5.477 1 86.88 117 PRO B CA 1
ATOM 2453 C C . PRO B 1 117 ? 10.18 17.5 -5.336 1 86.88 117 PRO B C 1
ATOM 2455 O O . PRO B 1 117 ? 11.102 17.688 -4.539 1 86.88 117 PRO B O 1
ATOM 2458 N N . GLY B 1 118 ? 10.039 16.438 -5.984 1 89.94 118 GLY B N 1
ATOM 2459 C CA . GLY B 1 118 ? 11.055 15.391 -5.949 1 89.94 118 GLY B CA 1
ATOM 2460 C C . GLY B 1 118 ? 10.695 14.242 -5.027 1 89.94 118 GLY B C 1
ATOM 2461 O O . GLY B 1 118 ? 11.328 13.18 -5.074 1 89.94 118 GLY B O 1
ATOM 2462 N N . ALA B 1 119 ? 9.734 14.5 -4.191 1 90.69 119 ALA B N 1
ATOM 2463 C CA . ALA B 1 119 ? 9.344 13.477 -3.225 1 90.69 119 ALA B CA 1
ATOM 2464 C C . ALA B 1 119 ? 8.875 12.211 -3.932 1 90.69 119 ALA B C 1
ATOM 2466 O O . ALA B 1 119 ? 9.289 11.102 -3.568 1 90.69 119 ALA B O 1
ATOM 2467 N N . ALA B 1 120 ? 8.078 12.344 -4.949 1 89.38 120 ALA B N 1
ATOM 2468 C CA . ALA B 1 120 ? 7.562 11.195 -5.691 1 89.38 120 ALA B CA 1
ATOM 2469 C C . ALA B 1 120 ? 8.695 10.406 -6.332 1 89.38 120 ALA B C 1
ATOM 2471 O O . ALA B 1 120 ? 8.633 9.172 -6.418 1 89.38 120 ALA B O 1
ATOM 2472 N N . GLU B 1 121 ? 9.727 11.031 -6.699 1 94.31 121 GLU B N 1
ATOM 2473 C CA . GLU B 1 121 ? 10.859 10.391 -7.355 1 94.31 121 GLU B CA 1
ATOM 2474 C C . GLU B 1 121 ? 11.609 9.477 -6.395 1 94.31 121 GLU B C 1
ATOM 2476 O O . GLU B 1 121 ? 12.164 8.453 -6.805 1 94.31 121 GLU B O 1
ATOM 2481 N N . VAL B 1 122 ? 11.617 9.859 -5.156 1 95 122 VAL B N 1
ATOM 2482 C CA . VAL B 1 122 ? 12.297 9.039 -4.156 1 95 122 VAL B CA 1
ATOM 2483 C C . VAL B 1 122 ? 11.664 7.648 -4.117 1 95 122 VAL B C 1
ATOM 2485 O O . VAL B 1 122 ? 12.359 6.637 -4.23 1 95 122 VAL B O 1
ATOM 2488 N N . THR B 1 123 ? 10.391 7.602 -4.094 1 94.5 123 THR B N 1
ATOM 2489 C CA . THR B 1 123 ? 9.672 6.34 -3.988 1 94.5 123 THR B CA 1
ATOM 2490 C C . THR B 1 123 ? 9.68 5.594 -5.32 1 94.5 123 THR B C 1
ATOM 2492 O O . THR B 1 123 ? 9.906 4.383 -5.355 1 94.5 123 THR B O 1
ATOM 2495 N N . THR B 1 124 ? 9.523 6.336 -6.422 1 95.81 124 THR B N 1
ATOM 2496 C CA . THR B 1 124 ? 9.5 5.703 -7.734 1 95.81 124 THR B CA 1
ATOM 2497 C C . THR B 1 124 ? 10.844 5.047 -8.039 1 95.81 124 THR B C 1
ATOM 2499 O O . THR B 1 124 ? 10.891 3.932 -8.562 1 95.81 124 THR B O 1
ATOM 2502 N N . THR B 1 125 ? 11.859 5.723 -7.668 1 96.88 125 THR B N 1
ATOM 2503 C CA . THR B 1 125 ? 13.195 5.184 -7.887 1 96.88 125 THR B CA 1
ATOM 2504 C C . THR B 1 125 ? 13.43 3.945 -7.027 1 96.88 125 THR B C 1
ATOM 2506 O O . THR B 1 125 ? 13.953 2.939 -7.508 1 96.88 125 THR B O 1
ATOM 2509 N N . LEU B 1 126 ? 13.039 4 -5.812 1 97.12 126 LEU B N 1
ATOM 2510 C CA . LEU B 1 126 ? 13.156 2.861 -4.906 1 97.12 126 LEU B CA 1
ATOM 2511 C C . LEU B 1 126 ? 12.414 1.65 -5.461 1 97.12 126 LEU B C 1
ATOM 2513 O O . LEU B 1 126 ? 12.977 0.557 -5.547 1 97.12 126 LEU B O 1
ATOM 2517 N N . LEU B 1 127 ? 11.203 1.818 -5.871 1 97.88 127 LEU B N 1
ATOM 2518 C CA . LEU B 1 127 ? 10.375 0.725 -6.363 1 97.88 127 LEU B CA 1
ATOM 2519 C C . LEU B 1 127 ? 10.945 0.141 -7.648 1 97.88 127 LEU B C 1
ATOM 2521 O O . LEU B 1 127 ? 10.953 -1.078 -7.836 1 97.88 127 LEU B O 1
ATOM 2525 N N . GLY B 1 128 ? 11.414 1.028 -8.5 1 98.06 128 GLY B N 1
ATOM 2526 C CA . GLY B 1 128 ? 12.047 0.576 -9.727 1 98.06 128 GLY B CA 1
ATOM 2527 C C . GLY B 1 128 ? 13.289 -0.268 -9.484 1 98.06 128 GLY B C 1
ATOM 2528 O O . GLY B 1 128 ? 13.445 -1.333 -10.086 1 98.06 128 GLY B O 1
ATOM 2529 N N . GLN B 1 129 ? 14.164 0.201 -8.602 1 98.31 129 GLN B N 1
ATOM 2530 C CA . GLN B 1 129 ? 15.375 -0.543 -8.266 1 98.31 129 GLN B CA 1
ATOM 2531 C C . GLN B 1 129 ? 15.031 -1.888 -7.629 1 98.31 129 GLN B C 1
ATOM 2533 O O . GLN B 1 129 ? 15.672 -2.9 -7.926 1 98.31 129 GLN B O 1
ATOM 2538 N N . TRP B 1 130 ? 14.07 -1.87 -6.75 1 98.56 130 TRP B N 1
ATOM 2539 C CA . TRP B 1 130 ? 13.617 -3.1 -6.105 1 98.56 130 TRP B CA 1
ATOM 2540 C C . TRP B 1 130 ? 13.117 -4.102 -7.141 1 98.56 130 TRP B C 1
ATOM 2542 O O . TRP B 1 130 ? 13.516 -5.273 -7.117 1 98.56 130 TRP B O 1
ATOM 2552 N N . GLN B 1 131 ? 12.375 -3.615 -8.07 1 98.75 131 GLN B N 1
ATOM 2553 C CA . GLN B 1 131 ? 11.852 -4.445 -9.148 1 98.75 131 GLN B CA 1
ATOM 2554 C C . GLN B 1 131 ? 12.977 -4.992 -10.023 1 98.75 131 GLN B C 1
ATOM 2556 O O . GLN B 1 131 ? 12.914 -6.137 -10.477 1 98.75 131 GLN B O 1
ATOM 2561 N N . ASP B 1 132 ? 13.984 -4.168 -10.258 1 98.75 132 ASP B N 1
ATOM 2562 C CA . ASP B 1 132 ? 15.133 -4.602 -11.047 1 98.75 132 ASP B CA 1
ATOM 2563 C C . ASP B 1 132 ? 15.82 -5.801 -10.398 1 98.75 132 ASP B C 1
ATOM 2565 O O . ASP B 1 132 ? 16.203 -6.75 -11.086 1 98.75 132 ASP B O 1
ATOM 2569 N N . TYR B 1 133 ? 15.961 -5.73 -9.102 1 98.69 133 TYR B N 1
ATOM 2570 C CA . TYR B 1 133 ? 16.609 -6.824 -8.391 1 98.69 133 TYR B CA 1
ATOM 2571 C C . TYR B 1 133 ? 15.789 -8.109 -8.516 1 98.69 133 TYR B C 1
ATOM 2573 O O . TYR B 1 133 ? 16.344 -9.172 -8.805 1 98.69 133 TYR B O 1
ATOM 2581 N N . VAL B 1 134 ? 14.531 -8.039 -8.336 1 98.88 134 VAL B N 1
ATOM 2582 C CA . VAL B 1 134 ? 13.672 -9.219 -8.391 1 98.88 134 VAL B CA 1
ATOM 2583 C C . VAL B 1 134 ? 13.633 -9.758 -9.82 1 98.88 134 VAL B C 1
ATOM 2585 O O . VAL B 1 134 ? 13.695 -10.977 -10.031 1 98.88 134 VAL B O 1
ATOM 2588 N N . GLU B 1 135 ? 13.531 -8.836 -10.773 1 98.88 135 GLU B N 1
ATOM 2589 C CA . GLU B 1 135 ? 13.547 -9.242 -12.18 1 98.88 135 GLU B CA 1
ATOM 2590 C C . GLU B 1 135 ? 14.812 -10.016 -12.516 1 98.88 135 GLU B C 1
ATOM 2592 O O . GLU B 1 135 ? 14.758 -11.047 -13.18 1 98.88 135 GLU B O 1
ATOM 2597 N N . ARG B 1 136 ? 15.945 -9.508 -12.117 1 98.81 136 ARG B N 1
ATOM 2598 C CA . ARG B 1 136 ? 17.203 -10.195 -12.359 1 98.81 136 ARG B CA 1
ATOM 2599 C C . ARG B 1 136 ? 17.188 -11.594 -11.758 1 98.81 136 ARG B C 1
ATOM 2601 O O . ARG B 1 136 ? 17.672 -12.547 -12.367 1 98.81 136 ARG B O 1
ATOM 2608 N N . GLY B 1 137 ? 16.656 -11.711 -10.555 1 98.81 137 GLY B N 1
ATOM 2609 C CA . GLY B 1 137 ? 16.531 -13.016 -9.938 1 98.81 137 GLY B CA 1
ATOM 2610 C C . GLY B 1 137 ? 15.68 -13.977 -10.75 1 98.81 137 GLY B C 1
ATOM 2611 O O . GLY B 1 137 ? 16.031 -15.141 -10.914 1 98.81 137 GLY B O 1
ATOM 2612 N N . ILE B 1 138 ? 14.555 -13.531 -11.273 1 98.88 138 ILE B N 1
ATOM 2613 C CA . ILE B 1 138 ? 13.672 -14.359 -12.078 1 98.88 138 ILE B CA 1
ATOM 2614 C C . ILE B 1 138 ? 14.383 -14.805 -13.352 1 98.88 138 ILE B C 1
ATOM 2616 O O . ILE B 1 138 ? 14.312 -15.969 -13.742 1 98.88 138 ILE B O 1
ATOM 2620 N N . VAL B 1 139 ? 15.094 -13.875 -13.977 1 98.81 139 VAL B N 1
ATOM 2621 C CA . VAL B 1 139 ? 15.812 -14.172 -15.211 1 98.81 139 VAL B CA 1
ATOM 2622 C C . VAL B 1 139 ? 16.875 -15.242 -14.953 1 98.81 139 VAL B C 1
ATOM 2624 O O . VAL B 1 139 ? 17.031 -16.172 -15.75 1 98.81 139 VAL B O 1
ATOM 2627 N N . VAL B 1 140 ? 17.609 -15.133 -13.867 1 98.69 140 VAL B N 1
ATOM 2628 C CA . VAL B 1 140 ? 18.609 -16.125 -13.492 1 98.69 140 VAL B CA 1
ATOM 2629 C C . VAL B 1 140 ? 17.953 -17.5 -13.328 1 98.69 140 VAL B C 1
ATOM 2631 O O . VAL B 1 140 ? 18.469 -18.5 -13.828 1 98.69 140 VAL B O 1
ATOM 2634 N N . MET B 1 141 ? 16.797 -17.547 -12.672 1 98.69 141 MET B N 1
ATOM 2635 C CA . MET B 1 141 ? 16.078 -18.797 -12.469 1 98.69 141 MET B CA 1
ATOM 2636 C C . MET B 1 141 ? 15.586 -19.359 -13.797 1 98.69 141 MET B C 1
ATOM 2638 O O . MET B 1 141 ? 15.531 -20.578 -13.969 1 98.69 141 MET B O 1
ATOM 2642 N N . GLN B 1 142 ? 15.219 -18.5 -14.703 1 98.44 142 GLN B N 1
ATOM 2643 C CA . GLN B 1 142 ? 14.812 -18.922 -16.031 1 98.44 142 GLN B CA 1
ATOM 2644 C C . GLN B 1 142 ? 15.984 -19.531 -16.797 1 98.44 142 GLN B C 1
ATOM 2646 O O . GLN B 1 142 ? 15.828 -20.562 -17.453 1 98.44 142 GLN B O 1
ATOM 2651 N N . THR B 1 143 ? 17.109 -18.922 -16.703 1 97.94 143 THR B N 1
ATOM 2652 C CA . THR B 1 143 ? 18.297 -19.406 -17.391 1 97.94 143 THR B CA 1
ATOM 2653 C C . THR B 1 143 ? 18.672 -20.797 -16.891 1 97.94 143 THR B C 1
ATOM 2655 O O . THR B 1 143 ? 19.203 -21.625 -17.641 1 97.94 143 THR B O 1
ATOM 2658 N N . LYS B 1 144 ? 18.312 -21.109 -15.695 1 97.5 144 LYS B N 1
ATOM 2659 C CA . LYS B 1 144 ? 18.625 -22.406 -15.07 1 97.5 144 LYS B CA 1
ATOM 2660 C C . LYS B 1 144 ? 17.5 -23.406 -15.297 1 97.5 144 LYS B C 1
ATOM 2662 O O . LYS B 1 144 ? 17.578 -24.547 -14.844 1 97.5 144 LYS B O 1
ATOM 2667 N N . GLY B 1 145 ? 16.422 -22.938 -15.828 1 97.19 145 GLY B N 1
ATOM 2668 C CA . GLY B 1 145 ? 15.305 -23.812 -16.141 1 97.19 145 GLY B CA 1
ATOM 2669 C C . GLY B 1 145 ? 14.375 -24.031 -14.953 1 97.19 145 GLY B C 1
ATOM 2670 O O . GLY B 1 145 ? 13.469 -24.859 -15.016 1 97.19 145 GLY B O 1
ATOM 2671 N N . ALA B 1 146 ? 14.602 -23.234 -13.898 1 97.5 146 ALA B N 1
ATOM 2672 C CA . ALA B 1 146 ? 13.805 -23.391 -12.68 1 97.5 146 ALA B CA 1
ATOM 2673 C C . ALA B 1 146 ? 12.5 -22.609 -12.766 1 97.5 146 ALA B C 1
ATOM 2675 O O . ALA B 1 146 ? 11.555 -22.875 -12.023 1 97.5 146 ALA B O 1
ATOM 2676 N N . VAL B 1 147 ? 12.508 -21.641 -13.672 1 97.88 147 VAL B N 1
ATOM 2677 C CA . VAL B 1 147 ? 11.32 -20.859 -14 1 97.88 147 VAL B CA 1
ATOM 2678 C C . VAL B 1 147 ? 11.086 -20.906 -15.508 1 97.88 147 VAL B C 1
ATOM 2680 O O . VAL B 1 147 ? 12.031 -20.828 -16.297 1 97.88 147 VAL B O 1
ATOM 2683 N N . SER B 1 148 ? 9.844 -21.094 -15.859 1 97.31 148 SER B N 1
ATOM 2684 C CA . SER B 1 148 ? 9.5 -21.188 -17.281 1 97.31 148 SER B CA 1
ATOM 2685 C C . SER B 1 148 ? 9.93 -19.938 -18.031 1 97.31 148 SER B C 1
ATOM 2687 O O . SER B 1 148 ? 9.781 -18.812 -17.531 1 97.31 148 SER B O 1
ATOM 2689 N N . ALA B 1 149 ? 10.367 -20.047 -19.234 1 96.06 149 ALA B N 1
ATOM 2690 C CA . ALA B 1 149 ? 10.781 -18.938 -20.094 1 96.06 149 ALA B CA 1
ATOM 2691 C C . ALA B 1 149 ? 9.578 -18.125 -20.562 1 96.06 149 ALA B C 1
ATOM 2693 O O . ALA B 1 149 ? 9.734 -17 -21.047 1 96.06 149 ALA B O 1
ATOM 2694 N N . THR B 1 150 ? 8.414 -18.656 -20.328 1 95.38 150 THR B N 1
ATOM 2695 C CA . THR B 1 150 ? 7.215 -17.984 -20.812 1 95.38 150 THR B CA 1
ATOM 2696 C C . THR B 1 150 ? 6.773 -16.906 -19.828 1 95.38 150 THR B C 1
ATOM 2698 O O . THR B 1 150 ? 5.945 -16.047 -20.156 1 95.38 150 THR B O 1
ATOM 2701 N N . ILE B 1 151 ? 7.391 -16.984 -18.656 1 97.19 151 ILE B N 1
ATOM 2702 C CA . ILE B 1 151 ? 7.066 -16 -17.625 1 97.19 151 ILE B CA 1
ATOM 2703 C C . ILE B 1 151 ? 7.695 -14.656 -17.984 1 97.19 151 ILE B C 1
ATOM 2705 O O . ILE B 1 151 ? 8.883 -14.586 -18.328 1 97.19 151 ILE B O 1
ATOM 2709 N N . ASP B 1 152 ? 6.895 -13.617 -17.984 1 98.12 152 ASP B N 1
ATOM 2710 C CA . ASP B 1 152 ? 7.418 -12.266 -18.125 1 98.12 152 ASP B CA 1
ATOM 2711 C C . ASP B 1 152 ? 8.102 -11.805 -16.844 1 98.12 152 ASP B C 1
ATOM 2713 O O . ASP B 1 152 ? 7.434 -11.445 -15.875 1 98.12 152 ASP B O 1
ATOM 2717 N N . ALA B 1 153 ? 9.406 -11.789 -16.875 1 98.69 153 ALA B N 1
ATOM 2718 C CA . ALA B 1 153 ? 10.195 -11.547 -15.68 1 98.69 153 ALA B CA 1
ATOM 2719 C C . ALA B 1 153 ? 9.906 -10.164 -15.094 1 98.69 153 ALA B C 1
ATOM 2721 O O . ALA B 1 153 ? 9.742 -10.016 -13.883 1 98.69 153 ALA B O 1
ATOM 2722 N N . ARG B 1 154 ? 9.82 -9.141 -15.938 1 98.38 154 ARG B N 1
ATOM 2723 C CA . ARG B 1 154 ? 9.609 -7.777 -15.461 1 98.38 154 ARG B CA 1
ATOM 2724 C C . ARG B 1 154 ? 8.211 -7.609 -14.867 1 98.38 154 ARG B C 1
ATOM 2726 O O . ARG B 1 154 ? 8.055 -7.02 -13.797 1 98.38 154 ARG B O 1
ATOM 2733 N N . ARG B 1 155 ? 7.234 -8.125 -15.562 1 98.19 155 ARG B N 1
ATOM 2734 C CA . ARG B 1 155 ? 5.855 -8.039 -15.086 1 98.19 155 ARG B CA 1
ATOM 2735 C C . ARG B 1 155 ? 5.684 -8.805 -13.781 1 98.19 155 ARG B C 1
ATOM 2737 O O . ARG B 1 155 ? 5.02 -8.328 -12.859 1 98.19 155 ARG B O 1
ATOM 2744 N N . THR B 1 156 ? 6.289 -9.961 -13.719 1 98.81 156 THR B N 1
ATOM 2745 C CA . THR B 1 156 ? 6.207 -10.766 -12.5 1 98.81 156 THR B CA 1
ATOM 2746 C C . THR B 1 156 ? 6.922 -10.07 -11.344 1 98.81 156 THR B C 1
ATOM 2748 O O . THR B 1 156 ? 6.426 -10.062 -10.219 1 98.81 156 THR B O 1
ATOM 2751 N N . ALA B 1 157 ? 8.078 -9.484 -11.609 1 98.94 157 ALA B N 1
ATOM 2752 C CA . ALA B 1 157 ? 8.766 -8.703 -10.586 1 98.94 157 ALA B CA 1
ATOM 2753 C C . ALA B 1 157 ? 7.891 -7.562 -10.078 1 98.94 157 ALA B C 1
ATOM 2755 O O . ALA B 1 157 ? 7.887 -7.258 -8.883 1 98.94 157 ALA B O 1
ATOM 2756 N N . GLY B 1 158 ? 7.16 -6.953 -10.992 1 98.81 158 GLY B N 1
ATOM 2757 C CA . GLY B 1 158 ? 6.215 -5.918 -10.609 1 98.81 158 GLY B CA 1
ATOM 2758 C C . GLY B 1 158 ? 5.152 -6.402 -9.641 1 98.81 158 GLY B C 1
ATOM 2759 O O . GLY B 1 158 ? 4.758 -5.676 -8.734 1 98.81 158 GLY B O 1
ATOM 2760 N N . ALA B 1 159 ? 4.703 -7.609 -9.812 1 98.88 159 ALA B N 1
ATOM 2761 C CA . ALA B 1 159 ? 3.729 -8.211 -8.898 1 98.88 159 ALA B CA 1
ATOM 2762 C C . ALA B 1 159 ? 4.32 -8.391 -7.504 1 98.88 159 ALA B C 1
ATOM 2764 O O . ALA B 1 159 ? 3.629 -8.211 -6.5 1 98.88 159 ALA B O 1
ATOM 2765 N N . PHE B 1 160 ? 5.598 -8.773 -7.434 1 98.94 160 PHE B N 1
ATOM 2766 C CA . PHE B 1 160 ? 6.277 -8.875 -6.145 1 98.94 160 PHE B CA 1
ATOM 2767 C C . PHE B 1 160 ? 6.305 -7.523 -5.441 1 98.94 160 PHE B C 1
ATOM 2769 O O . PHE B 1 160 ? 6.02 -7.434 -4.246 1 98.94 160 PHE B O 1
ATOM 2776 N N . ILE B 1 161 ? 6.605 -6.48 -6.199 1 98.81 161 ILE B N 1
ATOM 2777 C CA . ILE B 1 161 ? 6.676 -5.141 -5.629 1 98.81 161 ILE B CA 1
ATOM 2778 C C . ILE B 1 161 ? 5.297 -4.723 -5.117 1 98.81 161 ILE B C 1
ATOM 2780 O O . ILE B 1 161 ? 5.168 -4.234 -3.992 1 98.81 161 ILE B O 1
ATOM 2784 N N . ALA B 1 162 ? 4.266 -4.953 -5.93 1 98.75 162 ALA B N 1
ATOM 2785 C CA . ALA B 1 162 ? 2.906 -4.66 -5.484 1 98.75 162 ALA B CA 1
ATOM 2786 C C . ALA B 1 162 ? 2.561 -5.449 -4.223 1 98.75 162 ALA B C 1
ATOM 2788 O O . ALA B 1 162 ? 2.031 -4.891 -3.262 1 98.75 162 ALA B O 1
ATOM 2789 N N . GLY B 1 163 ? 2.891 -6.711 -4.23 1 98.81 163 GLY B N 1
ATOM 2790 C CA . GLY B 1 163 ? 2.617 -7.555 -3.078 1 98.81 163 GLY B CA 1
ATOM 2791 C C . GLY B 1 163 ? 3.295 -7.07 -1.811 1 98.81 163 GLY B C 1
ATOM 2792 O O . GLY B 1 163 ? 2.662 -6.992 -0.755 1 98.81 163 GLY B O 1
ATOM 2793 N N . ILE B 1 164 ? 4.543 -6.703 -1.901 1 98.69 164 ILE B N 1
ATOM 2794 C CA . ILE B 1 164 ? 5.309 -6.234 -0.753 1 98.69 164 ILE B CA 1
ATOM 2795 C C . ILE B 1 164 ? 4.734 -4.914 -0.25 1 98.69 164 ILE B C 1
ATOM 2797 O O . ILE B 1 164 ? 4.477 -4.758 0.946 1 98.69 164 ILE B O 1
ATOM 2801 N N . GLN B 1 165 ? 4.52 -4.012 -1.163 1 97.31 165 GLN B N 1
ATOM 2802 C CA . GLN B 1 165 ? 3.951 -2.723 -0.781 1 97.31 165 GLN B CA 1
ATOM 2803 C C . GLN B 1 165 ? 2.604 -2.898 -0.088 1 97.31 165 GLN B C 1
ATOM 2805 O O . GLN B 1 165 ? 2.338 -2.264 0.935 1 97.31 165 GLN B O 1
ATOM 2810 N N . GLY B 1 166 ? 1.798 -3.787 -0.635 1 98.06 166 GLY B N 1
ATOM 2811 C CA . GLY B 1 166 ? 0.498 -4.035 -0.032 1 98.06 166 GLY B CA 1
ATOM 2812 C C . GLY B 1 166 ? 0.588 -4.723 1.317 1 98.06 166 GLY B C 1
ATOM 2813 O O . GLY B 1 166 ? -0.123 -4.359 2.256 1 98.06 166 GLY B O 1
ATOM 2814 N N . GLY B 1 167 ? 1.401 -5.766 1.419 1 98.31 167 GLY B N 1
ATOM 2815 C CA . GLY B 1 167 ? 1.618 -6.426 2.695 1 98.31 167 GLY B CA 1
ATOM 2816 C C . GLY B 1 167 ? 2.092 -5.48 3.783 1 98.31 167 GLY B C 1
ATOM 2817 O O . GLY B 1 167 ? 1.621 -5.551 4.922 1 98.31 167 GLY B O 1
ATOM 2818 N N . VAL B 1 168 ? 2.955 -4.578 3.445 1 96.62 168 VAL B N 1
ATOM 2819 C CA . VAL B 1 168 ? 3.498 -3.621 4.402 1 96.62 168 VAL B CA 1
ATOM 2820 C C . VAL B 1 168 ? 2.426 -2.6 4.773 1 96.62 168 VAL B C 1
ATOM 2822 O O . VAL B 1 168 ? 2.314 -2.201 5.938 1 96.62 168 VAL B O 1
ATOM 2825 N N . THR B 1 169 ? 1.651 -2.168 3.785 1 94.56 169 THR B N 1
ATOM 2826 C CA . THR B 1 169 ? 0.546 -1.254 4.051 1 94.56 169 THR B CA 1
ATOM 2827 C C . THR B 1 169 ? -0.427 -1.861 5.059 1 94.56 169 THR B C 1
ATOM 2829 O O . THR B 1 169 ? -0.834 -1.198 6.016 1 94.56 169 THR B O 1
ATOM 2832 N N . VAL B 1 170 ? -0.775 -3.098 4.902 1 96.31 170 VAL B N 1
ATOM 2833 C CA . VAL B 1 170 ? -1.69 -3.781 5.809 1 96.31 170 VAL B CA 1
ATOM 2834 C C . VAL B 1 170 ? -1.039 -3.934 7.18 1 96.31 170 VAL B C 1
ATOM 2836 O O . VAL B 1 170 ? -1.692 -3.742 8.211 1 96.31 170 VAL B O 1
ATOM 2839 N N . LEU B 1 171 ? 0.241 -4.219 7.215 1 96.5 171 LEU B N 1
ATOM 2840 C CA . LEU B 1 171 ? 0.983 -4.324 8.469 1 96.5 171 LEU B CA 1
ATOM 2841 C C . LEU B 1 171 ? 0.906 -3.02 9.25 1 96.5 171 LEU B C 1
ATOM 2843 O O . LEU B 1 171 ? 0.652 -3.033 10.461 1 96.5 171 LEU B O 1
ATOM 2847 N N . ARG B 1 172 ? 1.052 -1.944 8.562 1 90.69 172 ARG B N 1
ATOM 2848 C CA . ARG B 1 172 ? 1.045 -0.64 9.219 1 90.69 172 ARG B CA 1
ATOM 2849 C C . ARG B 1 172 ? -0.334 -0.319 9.789 1 90.69 172 ARG B C 1
ATOM 2851 O O . ARG B 1 172 ? -0.453 0.436 10.758 1 90.69 172 ARG B O 1
ATOM 2858 N N . THR B 1 173 ? -1.312 -0.9 9.242 1 89.56 173 THR B N 1
ATOM 2859 C CA . THR B 1 173 ? -2.684 -0.641 9.664 1 89.56 173 THR B CA 1
ATOM 2860 C C . THR B 1 173 ? -3.107 -1.619 10.75 1 89.56 173 THR B C 1
ATOM 2862 O O . THR B 1 173 ? -3.756 -1.229 11.727 1 89.56 173 THR B O 1
ATOM 2865 N N . THR B 1 174 ? -2.662 -2.889 10.656 1 91.38 174 THR B N 1
ATOM 2866 C CA . THR B 1 174 ? -3.219 -3.934 11.508 1 91.38 174 THR B CA 1
ATOM 2867 C C . THR B 1 174 ? -2.182 -4.422 12.508 1 91.38 174 THR B C 1
ATOM 2869 O O . THR B 1 174 ? -2.527 -5.078 13.492 1 91.38 174 THR B O 1
ATOM 2872 N N . GLY B 1 175 ? -0.929 -4.25 12.164 1 92.94 175 GLY B N 1
ATOM 2873 C CA . GLY B 1 175 ? 0.148 -4.762 13 1 92.94 175 GLY B CA 1
ATOM 2874 C C . GLY B 1 175 ? 0.513 -6.199 12.688 1 92.94 175 GLY B C 1
ATOM 2875 O O . GLY B 1 175 ? 1.385 -6.781 13.336 1 92.94 175 GLY B O 1
ATOM 2876 N N . ARG B 1 176 ? -0.096 -6.734 11.617 1 95.12 176 ARG B N 1
ATOM 2877 C CA . ARG B 1 176 ? 0.121 -8.148 11.328 1 95.12 176 ARG B CA 1
ATOM 2878 C C . ARG B 1 176 ? 0.797 -8.328 9.969 1 95.12 176 ARG B C 1
ATOM 2880 O O . ARG B 1 176 ? 0.524 -7.578 9.031 1 95.12 176 ARG B O 1
ATOM 2887 N N . THR B 1 177 ? 1.637 -9.336 9.844 1 97.75 177 THR B N 1
ATOM 2888 C CA . THR B 1 177 ? 2.395 -9.562 8.617 1 97.75 177 THR B CA 1
ATOM 2889 C C . THR B 1 177 ? 1.75 -10.664 7.777 1 97.75 177 THR B C 1
ATOM 2891 O O . THR B 1 177 ? 2.301 -11.07 6.754 1 97.75 177 THR B O 1
ATOM 2894 N N . ASP B 1 178 ? 0.571 -11.172 8.125 1 98.12 178 ASP B N 1
ATOM 2895 C CA . ASP B 1 178 ? -0.064 -12.305 7.465 1 98.12 178 ASP B CA 1
ATOM 2896 C C . ASP B 1 178 ? -0.23 -12.055 5.969 1 98.12 178 ASP B C 1
ATOM 2898 O O . ASP B 1 178 ? 0.024 -12.945 5.152 1 98.12 178 ASP B O 1
ATOM 2902 N N . HIS B 1 179 ? -0.666 -10.875 5.629 1 98.69 179 HIS B N 1
ATOM 2903 C CA . HIS B 1 179 ? -0.907 -10.547 4.227 1 98.69 179 HIS B CA 1
ATOM 2904 C C . HIS B 1 179 ? 0.396 -10.516 3.436 1 98.69 179 HIS B C 1
ATOM 2906 O O . HIS B 1 179 ? 0.445 -10.984 2.295 1 98.69 179 HIS B O 1
ATOM 2912 N N . LEU B 1 180 ? 1.447 -10 4.086 1 98.69 180 LEU B N 1
ATOM 2913 C CA . LEU B 1 180 ? 2.766 -9.984 3.463 1 98.69 180 LEU B CA 1
ATOM 2914 C C . LEU B 1 180 ? 3.273 -11.406 3.23 1 98.69 180 LEU B C 1
ATOM 2916 O O . LEU B 1 180 ? 3.744 -11.727 2.137 1 98.69 180 LEU B O 1
ATOM 2920 N N . GLU B 1 181 ? 3.145 -12.227 4.227 1 98.81 181 GLU B N 1
ATOM 2921 C CA . GLU B 1 181 ? 3.578 -13.617 4.145 1 98.81 181 GLU B CA 1
ATOM 2922 C C . GLU B 1 181 ? 2.803 -14.375 3.07 1 98.81 181 GLU B C 1
ATOM 2924 O O . GLU B 1 181 ? 3.391 -15.125 2.283 1 98.81 181 GLU B O 1
ATOM 2929 N N . ALA B 1 182 ? 1.533 -14.148 3.029 1 98.75 182 ALA B N 1
ATOM 2930 C CA . ALA B 1 182 ? 0.668 -14.844 2.084 1 98.75 182 ALA B CA 1
ATOM 2931 C C . ALA B 1 182 ? 1.037 -14.5 0.644 1 98.75 182 ALA B C 1
ATOM 2933 O O . ALA B 1 182 ? 1.215 -15.391 -0.19 1 98.75 182 ALA B O 1
ATOM 2934 N N . VAL B 1 183 ? 1.185 -13.242 0.343 1 98.81 183 VAL B N 1
ATOM 2935 C CA . VAL B 1 183 ? 1.381 -12.82 -1.041 1 98.81 183 VAL B CA 1
ATOM 2936 C C . VAL B 1 183 ? 2.764 -13.258 -1.522 1 98.81 183 VAL B C 1
ATOM 2938 O O . VAL B 1 183 ? 2.92 -13.703 -2.662 1 98.81 183 VAL B O 1
ATOM 2941 N N . LEU B 1 184 ? 3.773 -13.188 -0.659 1 98.81 184 LEU B N 1
ATOM 2942 C CA . LEU B 1 184 ? 5.109 -13.625 -1.05 1 98.81 184 LEU B CA 1
ATOM 2943 C C . LEU B 1 184 ? 5.133 -15.133 -1.303 1 98.81 184 LEU B C 1
ATOM 2945 O O . LEU B 1 184 ? 5.727 -15.594 -2.281 1 98.81 184 LEU B O 1
ATOM 2949 N N . LYS B 1 185 ? 4.52 -15.852 -0.418 1 98.38 185 LYS B N 1
ATOM 2950 C CA . LYS B 1 185 ? 4.477 -17.297 -0.584 1 98.38 185 LYS B CA 1
ATOM 2951 C C . LYS B 1 185 ? 3.801 -17.688 -1.897 1 98.38 185 LYS B C 1
ATOM 2953 O O . LYS B 1 185 ? 4.301 -18.547 -2.631 1 98.38 185 LYS B O 1
ATOM 2958 N N . ILE B 1 186 ? 2.75 -17.078 -2.209 1 98.25 186 ILE B N 1
ATOM 2959 C CA . ILE B 1 186 ? 1.97 -17.422 -3.395 1 98.25 186 ILE B CA 1
ATOM 2960 C C . ILE B 1 186 ? 2.744 -17.031 -4.652 1 98.25 186 ILE B C 1
ATOM 2962 O O . ILE B 1 186 ? 2.793 -17.797 -5.617 1 98.25 186 ILE B O 1
ATOM 2966 N N . LEU B 1 187 ? 3.352 -15.828 -4.691 1 98.69 187 LEU B N 1
ATOM 2967 C CA . LEU B 1 187 ? 4.105 -15.398 -5.863 1 98.69 187 LEU B CA 1
ATOM 2968 C C . LEU B 1 187 ? 5.297 -16.312 -6.113 1 98.69 187 LEU B C 1
ATOM 2970 O O . LEU B 1 187 ? 5.586 -16.672 -7.262 1 98.69 187 LEU B O 1
ATOM 2974 N N . ILE B 1 188 ? 5.969 -16.734 -5.027 1 98.44 188 ILE B N 1
ATOM 2975 C CA . ILE B 1 188 ? 7.086 -17.672 -5.16 1 98.44 188 ILE B CA 1
ATOM 2976 C C . ILE B 1 188 ? 6.574 -19.031 -5.637 1 98.44 188 ILE B C 1
ATOM 2978 O O . ILE B 1 188 ? 7.176 -19.656 -6.512 1 98.44 188 ILE B O 1
ATOM 2982 N N . SER B 1 189 ? 5.43 -19.469 -5.09 1 96.75 189 SER B N 1
ATOM 2983 C CA . SER B 1 189 ? 4.832 -20.734 -5.516 1 96.75 189 SER B CA 1
ATOM 2984 C C . SER B 1 189 ? 4.445 -20.688 -6.992 1 96.75 189 SER B C 1
ATOM 2986 O O . SER B 1 189 ? 4.602 -21.688 -7.707 1 96.75 189 SER B O 1
ATOM 2988 N N . TYR B 1 190 ? 3.914 -19.578 -7.422 1 96.75 190 TYR B N 1
ATOM 2989 C CA . TYR B 1 190 ? 3.57 -19.391 -8.828 1 96.75 190 TYR B CA 1
ATOM 2990 C C . TYR B 1 190 ? 4.793 -19.578 -9.719 1 96.75 190 TYR B C 1
ATOM 2992 O O . TYR B 1 190 ? 4.723 -20.266 -10.734 1 96.75 190 TYR B O 1
ATOM 3000 N N . LEU B 1 191 ? 5.91 -18.969 -9.359 1 97.62 191 LEU B N 1
ATOM 3001 C CA . LEU B 1 191 ? 7.148 -19.125 -10.125 1 97.62 191 LEU B CA 1
ATOM 3002 C C . LEU B 1 191 ? 7.602 -20.578 -10.133 1 97.62 191 LEU B C 1
ATOM 3004 O O . LEU B 1 191 ? 7.977 -21.109 -11.18 1 97.62 191 LEU B O 1
ATOM 3008 N N . ARG B 1 192 ? 7.512 -21.219 -8.984 1 94.81 192 ARG B N 1
ATOM 3009 C CA . ARG B 1 192 ? 7.953 -22.594 -8.852 1 94.81 192 ARG B CA 1
ATOM 3010 C C . ARG B 1 192 ? 7.121 -23.531 -9.734 1 94.81 192 ARG B C 1
ATOM 3012 O O . ARG B 1 192 ? 7.648 -24.469 -10.32 1 94.81 192 ARG B O 1
ATOM 3019 N N . GLY B 1 193 ? 5.883 -23.266 -9.852 1 92.81 193 GLY B N 1
ATOM 3020 C CA . GLY B 1 193 ? 4.961 -24.109 -10.594 1 92.81 193 GLY B CA 1
ATOM 3021 C C . GLY B 1 193 ? 4.965 -23.828 -12.078 1 92.81 193 GLY B C 1
ATOM 3022 O O . GLY B 1 193 ? 4.332 -24.547 -12.852 1 92.81 193 GLY B O 1
ATOM 3023 N N . SER B 1 194 ? 5.637 -22.844 -12.477 1 91.75 194 SER B N 1
ATOM 3024 C CA . SER B 1 194 ? 5.57 -22.391 -13.859 1 91.75 194 SER B CA 1
ATOM 3025 C C . SER B 1 194 ? 6.184 -23.422 -14.805 1 91.75 194 SER B C 1
ATOM 3027 O O . SER B 1 194 ? 5.863 -23.438 -15.992 1 91.75 194 SER B O 1
ATOM 3029 N N . VAL B 1 195 ? 7.109 -24.188 -14.328 1 85.81 195 VAL B N 1
ATOM 3030 C CA . VAL B 1 195 ? 7.742 -25.188 -15.172 1 85.81 195 VAL B CA 1
ATOM 3031 C C . VAL B 1 195 ? 6.797 -26.375 -15.367 1 85.81 195 VAL B C 1
ATOM 3033 O O . VAL B 1 195 ? 6.793 -27 -16.422 1 85.81 195 VAL B O 1
ATOM 3036 N N . ALA B 1 196 ? 6.043 -26.734 -14.398 1 71.38 196 ALA B N 1
ATOM 3037 C CA . ALA B 1 196 ? 5.109 -27.859 -14.5 1 71.38 196 ALA B CA 1
ATOM 3038 C C . ALA B 1 196 ? 3.996 -27.547 -15.5 1 71.38 196 ALA B C 1
ATOM 3040 O O . ALA B 1 196 ? 3.482 -28.469 -16.156 1 71.38 196 ALA B O 1
ATOM 3041 N N . GLN B 1 197 ? 3.561 -26.406 -15.648 1 62.44 197 GLN B N 1
ATOM 3042 C CA . GLN B 1 197 ? 2.469 -26.047 -16.547 1 62.44 197 GLN B CA 1
ATOM 3043 C C . GLN B 1 197 ? 2.92 -26.078 -18 1 62.44 197 GLN B C 1
ATOM 3045 O O . GLN B 1 197 ? 2.094 -26.188 -18.922 1 62.44 197 GLN B O 1
ATOM 3050 N N . GLU B 1 198 ? 4.164 -25.953 -18.391 1 53.94 198 GLU B N 1
ATOM 3051 C CA . GLU B 1 198 ? 4.672 -26.047 -19.75 1 53.94 198 GLU B CA 1
ATOM 3052 C C . GLU B 1 198 ? 4.652 -27.5 -20.25 1 53.94 198 GLU B C 1
ATOM 3054 O O . GLU B 1 198 ? 4.492 -27.75 -21.438 1 53.94 198 GLU B O 1
ATOM 3059 N N . VAL B 1 199 ? 4.762 -28.578 -19.344 1 46.03 199 VAL B N 1
ATOM 3060 C CA . VAL B 1 199 ? 4.875 -29.953 -19.797 1 46.03 199 VAL B CA 1
ATOM 3061 C C . VAL B 1 199 ? 3.488 -30.516 -20.109 1 46.03 199 VAL B C 1
ATOM 3063 O O . VAL B 1 199 ? 3.359 -31.641 -20.578 1 46.03 199 VAL B O 1
ATOM 3066 N N . SER B 1 200 ? 2.328 -29.938 -19.641 1 41.84 200 SER B N 1
ATOM 3067 C CA . SER B 1 200 ? 1.102 -30.641 -20.016 1 41.84 200 SER B CA 1
ATOM 3068 C C . SER B 1 200 ? 0.698 -30.328 -21.453 1 41.84 200 SER B C 1
ATOM 3070 O O . SER B 1 200 ? 0.525 -29.172 -21.812 1 41.84 200 SER B O 1
ATOM 3072 N N . PRO B 1 201 ? 0.81 -31.297 -22.391 1 41.22 201 PRO B N 1
ATOM 3073 C CA . PRO B 1 201 ? 0.38 -31.141 -23.781 1 41.22 201 PRO B CA 1
ATOM 3074 C C . PRO B 1 201 ? -1.065 -30.672 -23.906 1 41.22 201 PRO B C 1
ATOM 3076 O O . PRO B 1 201 ? -1.876 -30.906 -23 1 41.22 201 PRO B O 1
#